Protein AF-A0A9P7A6U5-F1 (afdb_monomer_lite)

Foldseek 3Di:
DDALLQLLLCVLVQVLCVVLVVPFPADPQFKDWHKDAQDWDDFPPDIDTFRIWTKMATPDDDRVLIATAEGEHEAEPHDPVVVLVRVVSVLVRHVNHAKYWYWYQDQPDDPDDPPDDDPVCLVVPLSQRAFIWIFMAHDDSPRTDSPDPPLVGTDTAGLPPDGGCPSVQVRVQVSVLSVLVVSVVSSCVRPVPDDCVSSNPDRRHRDRDSVVSSVSSVVSSVVSSVVVVVVVCCVPPVPPPPPPPPPPPPPPDDDDDDDDDDDDDDDDDDDDDDDDDDDDDDDDDDDDDDDDDDPDDDDDDDDDDPDPLVVVPVVPPDDDDDDDDDDDDPPDPVNVVVVVLSVLLVVLVPDDDDPVVSLCSNVVVVVVVLVVLLPDDPNPCNVVSVVVVVVSDPPPPPDPDD

Secondary structure (DSSP, 8-state):
---HHHHHHHHHHHHHHHHHHHTS---TTTEEEEEEES--EE-SS-EE--SEEEEEEESSS-GGG-EEEEEEEEESSS-HHHHHHHHHHHHHH-TT--EEEEEEEEP-S-SS------GGGGTT------EEE--EE-SSSS---TT---GGG----B-SSS-B-HHHHHHHHHHHHHHHHHHHHHHHHH-TT---HHHHH--------HHHHHHHHHHHHHHHHHHHHHHHHHHHHS--TT------------------------------------------------PPPP-PPP-PPPP-----TTTTTTTSS-----S---------HHHHHHHHHHHHHHHHHTS---HHHHHHHHHHHHHHHHHHHHHSTT-TTHHHHHHHHHHHS---------

Sequence (402 aa):
MPSTLHEESLDHLKDCFMLTIANLPYDHNLITPRVSMNTSLQLKDKSVTPNMVIKVAPVEGPRKNMMISGIGECALSEGIDEVFVKVGEEIEAHPEIKLAMIVKTLHNGEDDDPSPLPLNSFVDQQSMPQSLDYPMRGKDGSLINIHDKDPENMAYGTLMPDLDMEAVTTMLGCGLHKIRDSLVTLSQKISPNLDCLELQNADIALDISWPLAVKGIMGAADVFGHEHYQTWQHAAFRGGTGKKCMHNASYCLSPLEAEASTSLELEEASTDVPRTCYQTCNKGASTSQASPPNPVAPLVPPPVIQTNLNTLLSDHTTFSCLDGTCPSTEVTADSQELLSVISALVSNLGVHVDPTKATEALLMPLVSKITNLQIHKGFEHKEAADAVLLAAIPLNLEPSDQ

Organism: NCBI:txid48579

pLDDT: mean 70.24, std 24.71, range [27.19, 98.0]

Radius of gyration: 33.37 Å; chains: 1; bounding box: 61×108×91 Å

Structure (mmCIF, N/CA/C/O backbone):
data_AF-A0A9P7A6U5-F1
#
_entry.id   AF-A0A9P7A6U5-F1
#
loop_
_atom_site.group_PDB
_atom_site.id
_atom_site.type_symbol
_atom_site.label_atom_id
_atom_site.label_alt_id
_atom_site.label_comp_id
_atom_site.label_asym_id
_atom_site.label_entity_id
_atom_site.label_seq_id
_atom_site.pdbx_PDB_ins_code
_atom_site.Cartn_x
_atom_site.Cartn_y
_atom_site.Cartn_z
_atom_site.occupancy
_atom_site.B_iso_or_equiv
_atom_site.auth_seq_id
_atom_site.auth_comp_id
_atom_site.auth_asym_id
_atom_site.auth_atom_id
_atom_site.pdbx_PDB_model_num
ATOM 1 N N . MET A 1 1 ? -2.858 8.902 -18.651 1.00 58.97 1 MET A N 1
ATOM 2 C CA . MET A 1 1 ? -3.252 7.847 -17.695 1.00 58.97 1 MET A CA 1
ATOM 3 C C . MET A 1 1 ? -1.979 7.333 -17.055 1.00 58.97 1 MET A C 1
ATOM 5 O O . MET A 1 1 ? -0.961 7.403 -17.741 1.00 58.97 1 MET A O 1
ATOM 9 N N . PRO A 1 2 ? -2.009 6.888 -15.788 1.00 74.81 2 PRO A N 1
ATOM 10 C CA . PRO A 1 2 ? -0.905 6.100 -15.248 1.00 74.81 2 PRO A CA 1
ATOM 11 C C . PRO A 1 2 ? -0.622 4.927 -16.195 1.00 74.81 2 PRO A C 1
ATOM 13 O O . PRO A 1 2 ? -1.544 4.395 -16.818 1.00 74.81 2 PRO A O 1
ATOM 16 N N . SER A 1 3 ? 0.655 4.613 -16.397 1.00 81.44 3 SER A N 1
ATOM 17 C CA . SER A 1 3 ? 1.049 3.462 -17.204 1.00 81.44 3 SER A CA 1
ATOM 18 C C . SER A 1 3 ? 0.803 2.171 -16.427 1.00 81.44 3 SER A C 1
ATOM 20 O O . SER A 1 3 ? 0.826 2.172 -15.200 1.00 81.44 3 SER A O 1
ATOM 22 N N . THR A 1 4 ? 0.635 1.051 -17.127 1.00 83.00 4 THR A N 1
ATOM 23 C CA . THR A 1 4 ? 0.546 -0.275 -16.491 1.00 83.00 4 THR A CA 1
ATOM 24 C C . THR A 1 4 ? 1.741 -0.531 -15.567 1.00 83.00 4 THR A C 1
ATOM 26 O O . THR A 1 4 ? 1.573 -1.010 -14.454 1.00 83.00 4 THR A O 1
ATOM 29 N N . LEU A 1 5 ? 2.943 -0.108 -15.981 1.00 85.31 5 LEU A N 1
ATOM 30 C CA . LEU A 1 5 ? 4.169 -0.213 -15.184 1.00 85.31 5 LEU A CA 1
ATOM 31 C C . LEU A 1 5 ? 4.102 0.564 -13.860 1.00 85.31 5 LEU A C 1
ATOM 33 O O . LEU A 1 5 ? 4.650 0.122 -12.853 1.00 85.31 5 LEU A O 1
ATOM 37 N N . HIS A 1 6 ? 3.432 1.717 -13.865 1.00 85.81 6 HIS A N 1
ATOM 38 C CA . HIS A 1 6 ? 3.257 2.555 -12.685 1.00 85.81 6 HIS A CA 1
ATOM 39 C C . HIS A 1 6 ? 2.410 1.830 -11.621 1.00 85.81 6 HIS A C 1
ATOM 41 O O . HIS A 1 6 ? 2.809 1.750 -10.457 1.00 85.81 6 HIS A O 1
ATOM 47 N N . GLU A 1 7 ? 1.294 1.225 -12.034 1.00 87.94 7 GLU A N 1
ATOM 48 C CA . GLU A 1 7 ? 0.368 0.529 -11.130 1.00 87.94 7 GLU A CA 1
ATOM 49 C C . GLU A 1 7 ? 0.910 -0.824 -10.649 1.00 87.94 7 GLU A C 1
ATOM 51 O O . GLU A 1 7 ? 0.770 -1.155 -9.470 1.00 87.94 7 GLU A O 1
ATOM 56 N N . GLU A 1 8 ? 1.582 -1.573 -11.528 1.00 90.50 8 GLU A N 1
ATOM 57 C CA . GLU A 1 8 ? 2.060 -2.934 -11.251 1.00 90.50 8 GLU A CA 1
ATOM 58 C C . GLU A 1 8 ? 3.008 -3.000 -10.042 1.00 90.50 8 GLU A C 1
ATOM 60 O O . GLU A 1 8 ? 2.963 -3.941 -9.250 1.00 90.50 8 GLU A O 1
ATOM 65 N N . SER A 1 9 ? 3.831 -1.963 -9.853 1.00 87.69 9 SER A N 1
ATOM 66 C CA . SER A 1 9 ? 4.793 -1.863 -8.744 1.00 87.69 9 SER A CA 1
ATOM 67 C C . SER A 1 9 ? 4.145 -1.904 -7.350 1.00 87.69 9 SER A C 1
ATOM 69 O O . SER A 1 9 ? 4.777 -2.295 -6.362 1.00 87.69 9 SER A O 1
ATOM 71 N N . LEU A 1 10 ? 2.872 -1.513 -7.272 1.00 94.06 10 LEU A N 1
ATOM 72 C CA . LEU A 1 10 ? 2.072 -1.472 -6.054 1.00 94.06 10 LEU A CA 1
ATOM 73 C C . LEU A 1 10 ? 0.943 -2.505 -6.058 1.00 94.06 10 LEU A C 1
ATOM 75 O O . LEU A 1 10 ? 0.416 -2.797 -4.986 1.00 94.06 10 LEU A O 1
ATOM 79 N N . ASP A 1 11 ? 0.570 -3.078 -7.205 1.00 94.62 11 ASP A N 1
ATOM 80 C CA . ASP A 1 11 ? -0.581 -3.982 -7.289 1.00 94.62 11 ASP A CA 1
ATOM 81 C C . ASP A 1 11 ? -0.353 -5.285 -6.505 1.00 94.62 11 ASP A C 1
ATOM 83 O O . ASP A 1 11 ? -1.204 -5.685 -5.707 1.00 94.62 11 ASP A O 1
ATOM 87 N N . HIS A 1 12 ? 0.849 -5.873 -6.594 1.00 93.00 12 HIS A N 1
ATOM 88 C CA . HIS A 1 12 ? 1.198 -7.043 -5.777 1.00 93.00 12 HIS A CA 1
ATOM 89 C C . HIS A 1 12 ? 1.157 -6.731 -4.274 1.00 93.00 12 HIS A C 1
ATOM 91 O O . HIS A 1 12 ? 0.621 -7.506 -3.479 1.00 93.00 12 HIS A O 1
ATOM 97 N N . LEU A 1 13 ? 1.683 -5.568 -3.874 1.00 94.06 13 LEU A N 1
ATOM 98 C CA . LEU A 1 13 ? 1.628 -5.130 -2.480 1.00 94.06 13 LEU A CA 1
ATOM 99 C C . LEU A 1 13 ? 0.187 -4.927 -2.027 1.00 94.06 13 LEU A C 1
ATOM 101 O O . LEU A 1 13 ? -0.170 -5.377 -0.940 1.00 94.06 13 LEU A O 1
ATOM 105 N N . LYS A 1 14 ? -0.653 -4.300 -2.855 1.00 96.38 14 LYS A N 1
ATOM 106 C CA . LYS A 1 14 ? -2.079 -4.137 -2.582 1.00 96.38 14 LYS A CA 1
ATOM 107 C C . LYS A 1 14 ? -2.731 -5.480 -2.283 1.00 96.38 14 LYS A C 1
ATOM 109 O O . LYS A 1 14 ? -3.446 -5.569 -1.287 1.00 96.38 14 LYS A O 1
ATOM 114 N N . ASP A 1 15 ? -2.484 -6.503 -3.093 1.00 96.44 15 ASP A N 1
ATOM 115 C CA . ASP A 1 15 ? -3.085 -7.821 -2.898 1.00 96.44 15 ASP A CA 1
ATOM 116 C C . ASP A 1 15 ? -2.612 -8.472 -1.589 1.00 96.44 15 ASP A C 1
ATOM 118 O O . ASP A 1 15 ? -3.442 -8.952 -0.811 1.00 96.44 15 ASP A O 1
ATOM 122 N N . CYS A 1 16 ? -1.314 -8.392 -1.273 1.00 96.38 16 CYS A N 1
ATOM 123 C CA . CYS A 1 16 ? -0.773 -8.834 0.016 1.00 96.38 16 CYS A CA 1
ATOM 124 C C . CYS A 1 16 ? -1.424 -8.087 1.194 1.00 96.38 16 CYS A C 1
ATOM 126 O O . CYS A 1 16 ? -1.920 -8.716 2.128 1.00 96.38 16 CYS A O 1
ATOM 128 N N . PHE A 1 17 ? -1.507 -6.753 1.137 1.00 97.12 17 PHE A N 1
ATOM 129 C CA . PHE A 1 17 ? -2.172 -5.948 2.165 1.00 97.12 17 PHE A CA 1
ATOM 130 C C . PHE A 1 17 ? -3.653 -6.303 2.304 1.00 97.12 17 PHE A C 1
ATOM 132 O O . PHE A 1 17 ? -4.149 -6.418 3.424 1.00 97.12 17 PHE A O 1
ATOM 139 N N . MET A 1 18 ? -4.370 -6.483 1.193 1.00 97.25 18 MET A N 1
ATOM 140 C CA . MET A 1 18 ? -5.780 -6.868 1.207 1.00 97.25 18 MET A CA 1
ATOM 141 C C . MET A 1 18 ? -5.980 -8.209 1.902 1.00 97.25 18 MET A C 1
ATOM 143 O O . MET A 1 18 ? -6.844 -8.305 2.772 1.00 97.25 18 MET A O 1
ATOM 147 N N . LEU A 1 19 ? -5.181 -9.218 1.548 1.00 97.31 19 LEU A N 1
ATOM 148 C CA . LEU A 1 19 ? -5.256 -10.552 2.139 1.00 97.31 19 LEU A CA 1
ATOM 149 C C . LEU A 1 19 ? -4.896 -10.528 3.626 1.00 97.31 19 LEU A C 1
ATOM 151 O O . LEU A 1 19 ? -5.658 -11.035 4.448 1.00 97.31 19 LEU A O 1
ATOM 155 N N . THR A 1 20 ? -3.782 -9.891 3.995 1.00 97.56 20 THR A N 1
ATOM 156 C CA . THR A 1 20 ? -3.350 -9.803 5.395 1.00 97.56 20 THR A CA 1
ATOM 157 C C . THR A 1 20 ? -4.371 -9.058 6.249 1.00 97.56 20 THR A C 1
ATOM 159 O O . THR A 1 20 ? -4.741 -9.546 7.313 1.00 97.56 20 THR A O 1
ATOM 162 N N . ILE A 1 21 ? -4.886 -7.915 5.781 1.00 97.06 21 ILE A N 1
ATOM 163 C CA . ILE A 1 21 ? -5.895 -7.149 6.522 1.00 97.06 21 ILE A CA 1
ATOM 164 C C . ILE A 1 21 ? -7.203 -7.934 6.624 1.00 97.06 21 ILE A C 1
ATOM 166 O O . ILE A 1 21 ? -7.807 -7.929 7.690 1.00 97.06 21 ILE A O 1
ATOM 170 N N . ALA A 1 22 ? -7.645 -8.621 5.566 1.00 96.50 22 ALA A N 1
ATOM 171 C CA . ALA A 1 22 ? -8.873 -9.420 5.591 1.00 96.50 22 ALA A CA 1
ATOM 172 C C . ALA A 1 22 ? -8.831 -10.573 6.608 1.00 96.50 22 ALA A C 1
ATOM 174 O O . ALA A 1 22 ? -9.883 -10.956 7.111 1.00 96.50 22 ALA A O 1
ATOM 175 N N . ASN A 1 23 ? -7.637 -11.081 6.928 1.00 97.25 23 ASN A N 1
ATOM 176 C CA . ASN A 1 23 ? -7.431 -12.154 7.901 1.00 97.25 23 ASN A CA 1
ATOM 177 C C . ASN A 1 23 ? -7.316 -11.665 9.357 1.00 97.25 23 ASN A C 1
ATOM 179 O O . ASN A 1 23 ? -7.236 -12.491 10.266 1.00 97.25 23 ASN A O 1
ATOM 183 N N . LEU A 1 24 ? -7.296 -10.351 9.607 1.00 97.62 24 LEU A N 1
ATOM 184 C CA . LEU A 1 24 ? -7.288 -9.824 10.972 1.00 97.62 24 LEU A CA 1
ATOM 185 C C . LEU A 1 24 ? -8.654 -10.050 11.650 1.00 97.62 24 LEU A C 1
ATOM 187 O O . LEU A 1 24 ? -9.686 -9.826 11.016 1.00 97.62 24 LEU A O 1
ATOM 191 N N . PRO A 1 25 ? -8.696 -10.407 12.947 1.00 97.69 25 PRO A N 1
ATOM 192 C CA . PRO A 1 25 ? -9.938 -10.715 13.656 1.00 97.69 25 PRO A CA 1
ATOM 193 C C . PRO A 1 25 ? -10.647 -9.437 14.147 1.00 97.69 25 PRO A C 1
ATOM 195 O O . PRO A 1 25 ? -10.803 -9.207 15.345 1.00 97.69 25 PRO A O 1
ATOM 198 N N . TYR A 1 26 ? -11.039 -8.552 13.227 1.00 97.44 26 TYR A N 1
ATOM 199 C CA . TYR A 1 26 ? -11.853 -7.369 13.538 1.00 97.44 26 TYR A CA 1
ATOM 200 C C . TYR A 1 26 ? -13.351 -7.647 13.344 1.00 97.44 26 TYR A C 1
ATOM 202 O O . TYR A 1 26 ? -13.750 -8.550 12.612 1.00 97.44 26 TYR A O 1
ATOM 210 N N . ASP A 1 27 ? -14.211 -6.840 13.971 1.00 97.50 27 ASP A N 1
ATOM 211 C CA . ASP A 1 27 ? -15.660 -6.950 13.771 1.00 97.50 27 ASP A CA 1
ATOM 212 C C . ASP A 1 27 ? -16.064 -6.379 12.399 1.00 97.50 27 ASP A C 1
ATOM 214 O O . ASP A 1 27 ? -16.154 -5.161 12.202 1.00 97.50 27 ASP A O 1
ATOM 218 N N . HIS A 1 28 ? -16.327 -7.274 11.444 1.00 96.75 28 HIS A N 1
ATOM 219 C CA . HIS A 1 28 ? -16.759 -6.932 10.085 1.00 96.75 28 HIS A CA 1
ATOM 220 C C . HIS A 1 28 ? -18.122 -6.231 10.016 1.00 96.75 28 HIS A C 1
ATOM 222 O O . HIS A 1 28 ? -18.452 -5.681 8.967 1.00 96.75 28 HIS A O 1
ATOM 228 N N . ASN A 1 29 ? -18.918 -6.238 11.091 1.00 97.00 29 ASN A N 1
ATOM 229 C CA . ASN A 1 29 ? -20.162 -5.467 11.167 1.00 97.00 29 ASN A CA 1
ATOM 230 C C . ASN A 1 29 ? -19.922 -4.034 11.644 1.00 97.00 29 ASN A C 1
ATOM 232 O O . ASN A 1 29 ? -20.815 -3.195 11.548 1.00 97.00 29 ASN A O 1
ATOM 236 N N . LEU A 1 30 ? -18.725 -3.744 12.157 1.00 96.81 30 LEU A N 1
ATOM 237 C CA . LEU A 1 30 ? -18.381 -2.445 12.708 1.00 96.81 30 LEU A CA 1
ATOM 238 C C . LEU A 1 30 ? -17.555 -1.614 11.735 1.00 96.81 30 LEU A C 1
ATOM 240 O O . LEU A 1 30 ? -17.854 -0.438 11.525 1.00 96.81 30 LEU A O 1
ATOM 244 N N . ILE A 1 31 ? -16.530 -2.216 11.130 1.00 97.44 31 ILE A N 1
ATOM 245 C CA . ILE A 1 31 ? -15.600 -1.532 10.229 1.00 97.44 31 ILE A CA 1
ATOM 246 C C . ILE A 1 31 ? -15.338 -2.330 8.949 1.00 97.44 31 ILE A C 1
ATOM 248 O O . ILE A 1 31 ? -15.436 -3.551 8.904 1.00 97.44 31 ILE A O 1
ATOM 252 N N . THR A 1 32 ? -14.983 -1.619 7.884 1.00 97.25 32 THR A N 1
ATOM 253 C CA . THR A 1 32 ? -14.603 -2.175 6.584 1.00 97.25 32 THR A CA 1
ATOM 254 C C . THR A 1 32 ? -13.282 -1.552 6.134 1.00 97.25 32 THR A C 1
ATOM 256 O O . THR A 1 32 ? -13.280 -0.453 5.563 1.00 97.25 32 THR A O 1
ATOM 259 N N . PRO A 1 33 ? -12.150 -2.227 6.381 1.00 97.12 33 PRO A N 1
ATOM 260 C CA . PRO A 1 33 ? -10.880 -1.880 5.766 1.00 97.12 33 PRO A CA 1
ATOM 261 C C . PRO A 1 33 ? -10.952 -2.098 4.252 1.00 97.12 33 PRO A C 1
ATOM 263 O O . PRO A 1 33 ? -11.606 -3.026 3.775 1.00 97.12 33 PRO A O 1
ATOM 266 N N . ARG A 1 34 ? -10.282 -1.247 3.480 1.00 97.38 34 ARG A N 1
ATOM 267 C CA . ARG A 1 34 ? -10.132 -1.383 2.030 1.00 97.38 34 ARG A CA 1
ATOM 268 C C . ARG A 1 34 ? -8.761 -0.889 1.609 1.00 97.38 34 ARG A C 1
ATOM 270 O O . ARG A 1 34 ? -8.354 0.196 2.015 1.00 97.38 34 ARG A O 1
ATOM 277 N N . VAL A 1 35 ? -8.118 -1.641 0.729 1.00 97.75 35 VAL A N 1
ATOM 278 C CA . VAL A 1 35 ? -6.973 -1.165 -0.047 1.00 97.75 35 VAL A CA 1
ATOM 279 C C . VAL A 1 35 ? -7.489 -0.849 -1.442 1.00 97.75 35 VAL A C 1
ATOM 281 O O . VAL A 1 35 ? -8.240 -1.631 -2.024 1.00 97.75 35 VAL A O 1
ATOM 284 N N . SER A 1 36 ? -7.183 0.333 -1.951 1.00 97.12 36 SER A N 1
ATOM 285 C CA . SER A 1 36 ? -7.677 0.786 -3.249 1.00 97.12 36 SER A CA 1
ATOM 286 C C . SER A 1 36 ? -6.595 1.535 -3.999 1.00 97.12 36 SER A C 1
ATOM 288 O O . SER A 1 36 ? -5.922 2.369 -3.399 1.00 97.12 36 SER A O 1
ATOM 290 N N . MET A 1 37 ? -6.489 1.275 -5.300 1.00 96.00 37 MET A N 1
ATOM 291 C CA . MET A 1 37 ? -5.605 2.029 -6.182 1.00 96.00 37 MET A CA 1
ATOM 292 C C . MET A 1 37 ? -6.250 3.347 -6.608 1.00 96.00 37 MET A C 1
ATOM 294 O O . MET A 1 37 ? -7.483 3.447 -6.647 1.00 96.00 37 MET A O 1
ATOM 298 N N . ASN A 1 38 ? -5.424 4.347 -6.917 1.00 95.12 38 ASN A N 1
ATOM 299 C CA . ASN A 1 38 ? -5.808 5.605 -7.566 1.00 95.12 38 ASN A CA 1
ATOM 300 C C . ASN A 1 38 ? -7.047 6.277 -6.945 1.00 95.12 38 ASN A C 1
ATOM 302 O O . ASN A 1 38 ? -7.959 6.735 -7.638 1.00 95.12 38 ASN A O 1
ATOM 306 N N . THR A 1 39 ? -7.124 6.295 -5.612 1.00 95.00 39 THR A N 1
ATOM 307 C CA . THR A 1 39 ? -8.278 6.855 -4.900 1.00 95.00 39 THR A CA 1
ATOM 308 C C . THR A 1 39 ? -8.025 8.311 -4.549 1.00 95.00 39 THR A C 1
ATOM 310 O O . THR A 1 39 ? -7.189 8.612 -3.709 1.00 95.00 39 THR A O 1
ATOM 313 N N . SER A 1 40 ? -8.813 9.204 -5.145 1.00 95.56 40 SER A N 1
ATOM 314 C CA . SER A 1 40 ? -8.798 10.637 -4.845 1.00 95.56 40 SER A CA 1
ATOM 315 C C . SER A 1 40 ? -9.085 10.904 -3.360 1.00 95.56 40 SER A C 1
ATOM 317 O O . SER A 1 40 ? -10.135 10.531 -2.826 1.00 95.56 40 SER A O 1
ATOM 319 N N . LEU A 1 41 ? -8.137 11.568 -2.704 1.00 94.31 41 LEU A N 1
ATOM 320 C CA . LEU A 1 41 ? -8.244 12.120 -1.361 1.00 94.31 41 LEU A CA 1
ATOM 321 C C . LEU A 1 41 ? -8.570 13.608 -1.453 1.00 94.31 41 LEU A C 1
ATOM 323 O O . LEU A 1 41 ? -8.057 14.329 -2.314 1.00 94.31 41 LEU A O 1
ATOM 327 N N . GLN A 1 42 ? -9.468 14.065 -0.586 1.00 92.50 42 GLN A N 1
ATOM 328 C CA . GLN A 1 42 ? -9.899 15.458 -0.553 1.00 92.50 42 GLN A CA 1
ATOM 329 C C . GLN A 1 42 ? -9.084 16.192 0.505 1.00 92.50 42 GLN A C 1
ATOM 331 O O . GLN A 1 42 ? -9.228 15.922 1.697 1.00 92.50 42 GLN A O 1
ATOM 336 N N . LEU A 1 43 ? -8.249 17.123 0.057 1.00 88.75 43 LEU A N 1
ATOM 337 C CA . LEU A 1 43 ? -7.569 18.097 0.903 1.00 88.75 43 LEU A CA 1
ATOM 338 C C . LEU A 1 43 ? -8.436 19.370 0.956 1.00 88.75 43 LEU A C 1
ATOM 340 O O . LEU A 1 43 ? -9.452 19.466 0.267 1.00 88.75 43 LEU A O 1
ATOM 344 N N . LYS A 1 44 ? -8.065 20.364 1.773 1.00 89.12 44 LYS A N 1
ATOM 345 C CA . LYS A 1 44 ? -8.884 21.584 1.960 1.00 89.12 44 LYS A CA 1
ATOM 346 C C . LYS A 1 44 ? -9.183 22.323 0.650 1.00 89.12 44 LYS A C 1
ATOM 348 O O . LYS A 1 44 ? -10.331 22.690 0.425 1.00 89.12 44 LYS A O 1
ATOM 353 N N . ASP A 1 45 ? -8.169 22.484 -0.200 1.00 93.50 45 ASP A N 1
ATOM 354 C CA . ASP A 1 45 ? -8.246 23.321 -1.409 1.00 93.50 45 ASP A CA 1
ATOM 355 C C . ASP A 1 45 ? -7.868 22.575 -2.700 1.00 93.50 45 ASP A C 1
ATOM 357 O O . ASP A 1 45 ? -7.861 23.151 -3.787 1.00 93.50 45 ASP A O 1
ATOM 361 N N . LYS A 1 46 ? -7.534 21.286 -2.597 1.00 93.94 46 LYS A N 1
ATOM 362 C CA . LYS A 1 46 ? -7.139 20.448 -3.733 1.00 93.94 46 LYS A CA 1
ATOM 363 C C . LYS A 1 46 ? -7.500 18.991 -3.482 1.00 93.94 46 LYS A C 1
ATOM 365 O O . LYS A 1 46 ? -7.778 18.591 -2.357 1.00 93.94 46 LYS A O 1
ATOM 370 N N . SER A 1 47 ? -7.466 18.187 -4.534 1.00 94.25 47 SER A N 1
ATOM 371 C CA . SER A 1 47 ? -7.505 16.738 -4.405 1.00 94.25 47 SER A CA 1
ATOM 372 C C . SER A 1 47 ? -6.187 16.149 -4.877 1.00 94.25 47 SER A C 1
ATOM 374 O O . SER A 1 47 ? -5.654 16.563 -5.904 1.00 94.25 47 SER A O 1
ATOM 376 N N . VAL A 1 48 ? -5.678 15.195 -4.110 1.00 94.12 48 VAL A N 1
ATOM 377 C CA . VAL A 1 48 ? -4.514 14.372 -4.449 1.00 94.12 48 VAL A CA 1
ATOM 378 C C . VAL A 1 48 ? -4.990 12.954 -4.690 1.00 94.12 48 VAL A C 1
ATOM 380 O O . VAL A 1 48 ? -6.042 12.556 -4.196 1.00 94.12 48 VAL A O 1
ATOM 383 N N . THR A 1 49 ? -4.273 12.204 -5.513 1.00 95.25 49 THR A N 1
ATOM 384 C CA . THR A 1 49 ? -4.639 10.824 -5.837 1.00 95.25 49 THR A CA 1
ATOM 385 C C . THR A 1 49 ? -3.414 9.956 -5.624 1.00 95.25 49 THR A C 1
ATOM 387 O O . THR A 1 49 ? -2.599 9.847 -6.546 1.00 95.25 49 THR A O 1
ATOM 390 N N . PRO A 1 50 ? -3.284 9.363 -4.426 1.00 95.81 50 PRO A N 1
ATOM 391 C CA . PRO A 1 50 ? -2.263 8.374 -4.193 1.00 95.81 50 PRO A CA 1
ATOM 392 C C . PRO A 1 50 ? -2.500 7.142 -5.036 1.00 95.81 50 PRO A C 1
ATOM 394 O O . PRO A 1 50 ? -3.647 6.757 -5.309 1.00 95.81 50 PRO A O 1
ATOM 397 N N . ASN A 1 51 ? -1.404 6.511 -5.435 1.00 95.75 51 ASN A N 1
ATOM 398 C CA . ASN A 1 51 ? -1.465 5.326 -6.273 1.00 95.75 51 ASN A CA 1
ATOM 399 C C . ASN A 1 51 ? -2.055 4.144 -5.524 1.00 95.75 51 ASN A C 1
ATOM 401 O O . ASN A 1 51 ? -2.819 3.393 -6.115 1.00 95.75 51 ASN A O 1
ATOM 405 N N . MET A 1 52 ? -1.800 4.044 -4.220 1.00 97.31 52 MET A N 1
ATOM 406 C CA . MET A 1 52 ? -2.440 3.096 -3.318 1.00 97.31 52 MET A CA 1
ATOM 407 C C . MET A 1 52 ? -2.897 3.801 -2.037 1.00 97.31 52 MET A C 1
ATOM 409 O O . MET A 1 52 ? -2.186 4.627 -1.477 1.00 97.31 52 MET A O 1
ATOM 413 N N . VAL A 1 53 ? -4.082 3.450 -1.539 1.00 97.88 53 VAL A N 1
ATOM 414 C CA . VAL A 1 53 ? -4.643 3.970 -0.284 1.00 97.88 53 VAL A CA 1
ATOM 415 C C . VAL A 1 53 ? -5.207 2.821 0.543 1.00 97.88 53 VAL A C 1
ATOM 417 O O . VAL A 1 53 ? -6.040 2.057 0.052 1.00 97.88 53 VAL A O 1
ATOM 420 N N . ILE A 1 54 ? -4.825 2.750 1.819 1.00 97.88 54 ILE A N 1
ATOM 421 C CA . ILE A 1 54 ? -5.415 1.873 2.833 1.00 97.88 54 ILE A CA 1
ATOM 422 C C . ILE A 1 54 ? -6.361 2.715 3.690 1.00 97.88 54 ILE A C 1
ATOM 424 O O . ILE A 1 54 ? -5.928 3.560 4.476 1.00 97.88 54 ILE A O 1
ATOM 428 N N . LYS A 1 55 ? -7.665 2.486 3.546 1.00 96.88 55 LYS A N 1
ATOM 429 C CA . LYS A 1 55 ? -8.720 3.211 4.263 1.00 96.88 55 LYS A CA 1
ATOM 430 C C . LYS A 1 55 ? -9.552 2.281 5.124 1.00 96.88 55 LYS A C 1
ATOM 432 O O . LYS A 1 55 ? -9.776 1.129 4.774 1.00 96.88 55 LYS A O 1
ATOM 437 N N . VAL A 1 56 ? -10.078 2.809 6.217 1.00 96.62 56 VAL A N 1
ATOM 438 C CA . VAL A 1 56 ? -10.968 2.088 7.125 1.00 96.62 56 VAL A CA 1
ATOM 439 C C . VAL A 1 56 ? -12.189 2.956 7.358 1.00 96.62 56 VAL A C 1
ATOM 441 O O . VAL A 1 56 ? -12.071 4.112 7.759 1.00 96.62 56 VAL A O 1
ATOM 444 N N . ALA A 1 57 ? -13.371 2.419 7.080 1.00 95.69 57 ALA A N 1
ATOM 445 C CA . ALA A 1 57 ? -14.630 3.120 7.298 1.00 95.69 57 ALA A CA 1
ATOM 446 C C . ALA A 1 57 ? -15.532 2.312 8.235 1.00 95.69 57 ALA A C 1
ATOM 448 O O . ALA A 1 57 ? -15.511 1.084 8.161 1.00 95.69 57 ALA A O 1
ATOM 449 N N . PRO A 1 58 ? -16.353 2.961 9.075 1.00 96.25 58 PRO A N 1
ATOM 450 C CA . PRO A 1 58 ? -17.458 2.280 9.736 1.00 96.25 58 PRO A CA 1
ATOM 451 C C . PRO A 1 58 ? -18.401 1.651 8.702 1.00 96.25 58 PRO A C 1
ATOM 453 O O . PRO A 1 58 ? -18.655 2.258 7.657 1.00 96.25 58 PRO A O 1
ATOM 456 N N . VAL A 1 59 ? -18.937 0.467 8.998 1.00 96.00 59 VAL A N 1
ATOM 457 C CA . VAL A 1 59 ? -19.971 -0.178 8.165 1.00 96.00 59 VAL A CA 1
ATOM 458 C C . VAL A 1 59 ? -21.247 0.659 8.180 1.00 96.00 59 VAL A C 1
ATOM 460 O O . VAL A 1 59 ? -21.846 0.915 7.135 1.00 96.00 59 VAL A O 1
ATOM 463 N N . GLU A 1 60 ? -21.621 1.143 9.365 1.00 92.31 60 GLU A N 1
ATOM 464 C CA . GLU A 1 60 ? -22.781 2.000 9.573 1.00 92.31 60 GLU A CA 1
ATOM 465 C C . GLU A 1 60 ? -22.382 3.411 10.013 1.00 92.31 60 G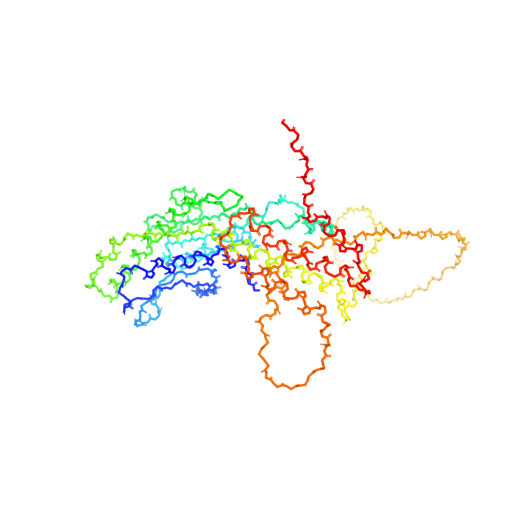LU A C 1
ATOM 467 O O . GLU A 1 60 ? -21.419 3.633 10.749 1.00 92.31 60 GLU A O 1
ATOM 472 N N . GLY A 1 61 ? -23.183 4.390 9.591 1.00 86.31 61 GLY A N 1
ATOM 473 C CA . GLY A 1 61 ? -23.065 5.774 10.028 1.00 86.31 61 GLY A CA 1
ATOM 474 C C . GLY A 1 61 ? -22.364 6.713 9.038 1.00 86.31 61 GLY A C 1
ATOM 475 O O . GLY A 1 61 ? -22.205 6.417 7.851 1.00 86.31 61 GLY A O 1
ATOM 476 N N . PRO A 1 62 ? -22.013 7.927 9.494 1.00 83.69 62 PRO A N 1
ATOM 477 C CA . PRO A 1 62 ? -21.481 8.967 8.626 1.00 83.69 62 PRO A CA 1
ATOM 478 C C . PRO A 1 62 ? -20.100 8.606 8.057 1.00 83.69 62 PRO A C 1
ATOM 480 O O . PRO A 1 62 ? -19.142 8.428 8.808 1.00 83.69 62 PRO A O 1
ATOM 483 N N . ARG A 1 63 ? -19.953 8.646 6.725 1.00 82.75 63 ARG A N 1
ATOM 484 C CA . ARG A 1 63 ? -18.662 8.442 6.027 1.00 82.75 63 ARG A CA 1
ATOM 485 C C . ARG A 1 63 ? -17.547 9.410 6.447 1.00 82.75 63 ARG A C 1
ATOM 487 O O . ARG A 1 63 ? -16.385 9.149 6.173 1.00 82.75 63 ARG A O 1
ATOM 494 N N . LYS A 1 64 ? -17.881 10.500 7.147 1.00 83.62 64 LYS A N 1
ATOM 495 C CA . LYS A 1 64 ? -16.918 11.451 7.733 1.00 83.62 64 LYS A CA 1
ATOM 496 C C . LYS A 1 64 ? -15.996 10.832 8.797 1.00 83.62 64 LYS A C 1
ATOM 498 O O . LYS A 1 64 ? -15.041 11.476 9.199 1.00 83.62 64 LYS A O 1
ATOM 503 N N . ASN A 1 65 ? -16.288 9.613 9.254 1.00 85.44 65 ASN A N 1
ATOM 504 C CA . ASN A 1 65 ? -15.439 8.852 10.173 1.00 85.44 65 ASN A CA 1
ATOM 505 C C . ASN A 1 65 ? -14.483 7.888 9.443 1.00 85.44 65 ASN A C 1
ATOM 507 O O . ASN A 1 65 ? -13.951 6.975 10.069 1.00 85.44 65 ASN A O 1
ATOM 511 N N . MET A 1 66 ? -14.306 8.045 8.129 1.00 93.31 66 MET A N 1
ATOM 512 C CA . MET A 1 66 ? -13.285 7.319 7.382 1.00 93.31 66 MET A CA 1
ATOM 513 C C . MET A 1 66 ? -11.894 7.736 7.867 1.00 93.31 66 MET A C 1
ATOM 515 O O . MET A 1 66 ? -11.626 8.919 8.045 1.00 93.31 66 MET A O 1
ATOM 519 N N . MET A 1 67 ? -11.030 6.751 8.064 1.00 95.12 67 MET A N 1
ATOM 520 C CA . MET A 1 67 ? -9.638 6.912 8.460 1.00 95.12 67 MET A CA 1
ATOM 521 C C . MET A 1 67 ? -8.741 6.435 7.322 1.00 95.12 67 MET A C 1
ATOM 523 O O . MET A 1 67 ? -9.001 5.381 6.737 1.00 95.12 67 MET A O 1
ATOM 527 N N . ILE A 1 68 ? -7.689 7.190 7.020 1.00 96.44 68 ILE A N 1
ATOM 528 C CA . ILE A 1 68 ? -6.667 6.818 6.040 1.00 96.44 68 ILE A CA 1
ATOM 529 C C . ILE A 1 68 ? -5.452 6.310 6.807 1.00 96.44 68 ILE A C 1
ATOM 531 O O . ILE A 1 68 ? -4.749 7.077 7.447 1.00 96.44 68 ILE A O 1
ATOM 535 N N . SER A 1 69 ? -5.230 5.001 6.807 1.00 96.25 69 SER A N 1
ATOM 536 C CA . SER A 1 69 ? -4.186 4.383 7.632 1.00 96.25 69 SER A CA 1
ATOM 537 C C . SER A 1 69 ? -2.871 4.199 6.889 1.00 96.25 69 SER A C 1
ATOM 539 O O . SER A 1 69 ? -1.826 4.113 7.532 1.00 96.25 69 SER A O 1
ATOM 541 N N . GLY A 1 70 ? -2.899 4.175 5.558 1.00 96.75 70 GLY A N 1
ATOM 542 C CA . GLY A 1 70 ? -1.681 4.124 4.766 1.00 96.75 70 GLY A CA 1
ATOM 543 C C . GLY A 1 70 ? -1.854 4.612 3.336 1.00 96.75 70 GLY A C 1
ATOM 544 O O . GLY A 1 70 ? -2.967 4.607 2.806 1.00 96.75 70 GLY A O 1
ATOM 545 N N . ILE A 1 71 ? -0.744 5.020 2.732 1.00 97.44 71 ILE A N 1
ATOM 546 C CA . ILE A 1 71 ? -0.650 5.486 1.345 1.00 97.44 71 ILE A CA 1
ATOM 547 C C . ILE A 1 71 ? 0.577 4.878 0.658 1.00 97.44 71 ILE A C 1
ATOM 549 O O . ILE A 1 71 ? 1.566 4.543 1.315 1.00 97.44 71 ILE A O 1
ATOM 553 N N . GLY A 1 72 ? 0.493 4.724 -0.659 1.00 96.44 72 GLY A N 1
ATOM 554 C CA . GLY A 1 72 ? 1.575 4.280 -1.527 1.00 96.44 72 GLY A CA 1
ATOM 555 C C . GLY A 1 72 ? 1.659 5.149 -2.777 1.00 96.44 72 GLY A C 1
ATOM 556 O O . GLY A 1 72 ? 0.638 5.408 -3.414 1.00 96.44 72 GLY A O 1
ATOM 557 N N . GLU A 1 73 ? 2.869 5.566 -3.125 1.00 95.44 73 GLU A N 1
ATOM 558 C CA . GLU A 1 73 ? 3.196 6.367 -4.305 1.00 95.44 73 GLU A CA 1
ATOM 559 C C . GLU A 1 73 ? 4.289 5.686 -5.120 1.00 95.44 73 GLU A C 1
ATOM 561 O O . GLU A 1 73 ? 5.200 5.095 -4.550 1.00 95.44 73 GLU A O 1
ATOM 566 N N . CYS A 1 74 ? 4.233 5.791 -6.445 1.00 93.44 74 CYS A N 1
ATOM 567 C CA . CYS A 1 74 ? 5.287 5.302 -7.328 1.00 93.44 74 CYS A CA 1
ATOM 568 C C . CYS A 1 74 ? 5.903 6.459 -8.126 1.00 93.44 74 CYS A C 1
ATOM 570 O O . CYS A 1 74 ? 5.242 7.092 -8.949 1.00 93.44 74 CYS A O 1
ATOM 572 N N . ALA A 1 75 ? 7.198 6.695 -7.913 1.00 91.00 75 ALA A N 1
ATOM 573 C CA . ALA A 1 75 ? 8.024 7.656 -8.631 1.00 91.00 75 ALA A CA 1
ATOM 574 C C . ALA A 1 75 ? 8.630 6.979 -9.873 1.00 91.00 75 ALA A C 1
ATOM 576 O O . ALA A 1 75 ? 9.779 6.532 -9.850 1.00 91.00 75 ALA A O 1
ATOM 577 N N . LEU A 1 76 ? 7.825 6.832 -10.932 1.00 85.88 76 LEU A N 1
ATOM 578 C CA . LEU A 1 76 ? 8.292 6.282 -12.215 1.00 85.88 76 LEU A CA 1
ATOM 579 C C . LEU A 1 76 ? 8.838 7.386 -13.130 1.00 85.88 76 LEU A C 1
ATOM 581 O O . LEU A 1 76 ? 9.975 7.320 -13.575 1.00 85.88 76 LEU A O 1
ATOM 585 N N . SER A 1 77 ? 8.017 8.401 -13.411 1.00 82.44 77 SER A N 1
ATOM 586 C CA . SER A 1 77 ? 8.365 9.535 -14.282 1.00 82.44 77 SER A CA 1
ATOM 587 C C . SER A 1 77 ? 8.576 10.847 -13.527 1.00 82.44 77 SER A C 1
ATOM 589 O O . SER A 1 77 ? 8.942 11.848 -14.134 1.00 82.44 77 SER A O 1
ATOM 591 N N . GLU A 1 78 ? 8.269 10.862 -12.232 1.00 86.06 78 GLU A N 1
ATOM 592 C CA . GLU A 1 78 ? 8.344 12.043 -11.372 1.00 86.06 78 GLU A CA 1
ATOM 593 C C . GLU A 1 78 ? 9.674 12.053 -10.616 1.00 86.06 78 GLU A C 1
ATOM 595 O O . GLU A 1 78 ? 10.204 11.000 -10.243 1.00 86.06 78 GLU A O 1
ATOM 600 N N . GLY A 1 79 ? 10.213 13.250 -10.375 1.00 88.56 79 GLY A N 1
ATOM 601 C CA . GLY A 1 79 ? 11.405 13.396 -9.549 1.00 88.56 79 GLY A CA 1
ATOM 602 C C . GLY A 1 79 ? 11.119 12.919 -8.126 1.00 88.56 79 GLY A C 1
ATOM 603 O O . GLY A 1 79 ? 10.053 13.187 -7.573 1.00 88.56 79 GLY A O 1
ATOM 604 N N . ILE A 1 80 ? 12.076 12.234 -7.495 1.00 87.31 80 ILE A N 1
ATOM 605 C CA . ILE A 1 80 ? 11.859 11.694 -6.143 1.00 87.31 80 ILE A CA 1
ATOM 606 C C . ILE A 1 80 ? 11.508 12.796 -5.129 1.00 87.31 80 ILE A C 1
ATOM 608 O O . ILE A 1 80 ? 10.673 12.580 -4.255 1.00 87.31 80 ILE A O 1
ATOM 612 N N . ASP A 1 81 ? 12.081 13.991 -5.284 1.00 89.50 81 ASP A N 1
ATOM 613 C CA . ASP A 1 81 ? 11.786 15.149 -4.437 1.00 89.50 81 ASP A CA 1
ATOM 614 C C . ASP A 1 81 ? 10.340 15.638 -4.602 1.00 89.50 81 ASP A C 1
ATOM 616 O O . ASP A 1 81 ? 9.703 16.009 -3.618 1.00 89.50 81 ASP A O 1
ATOM 620 N N . GLU A 1 82 ? 9.790 15.588 -5.820 1.00 91.69 82 GLU A N 1
ATOM 621 C CA . GLU A 1 82 ? 8.392 15.945 -6.094 1.00 91.69 82 GLU A CA 1
ATOM 622 C C . GLU A 1 82 ? 7.442 14.955 -5.416 1.00 91.69 82 GLU A C 1
ATOM 624 O O . GLU A 1 82 ? 6.468 15.361 -4.778 1.00 91.69 82 GLU A O 1
ATOM 629 N N . VAL A 1 83 ? 7.773 13.662 -5.475 1.00 91.94 83 VAL A N 1
ATOM 630 C CA . VAL A 1 83 ? 7.005 12.611 -4.799 1.00 91.94 83 VAL A CA 1
ATOM 631 C C . VAL A 1 83 ? 7.092 12.750 -3.282 1.00 91.94 83 VAL A C 1
ATOM 633 O O . VAL A 1 83 ? 6.076 12.621 -2.603 1.00 91.94 83 VAL A O 1
ATOM 636 N N . PHE A 1 84 ? 8.259 13.095 -2.728 1.00 91.50 84 PHE A N 1
ATOM 637 C CA . PHE A 1 84 ? 8.364 13.419 -1.306 1.00 91.50 84 PHE A CA 1
ATOM 638 C C . PHE A 1 84 ? 7.470 14.603 -0.940 1.00 91.50 84 PHE A C 1
ATOM 640 O O . PHE A 1 84 ? 6.684 14.480 -0.007 1.00 91.50 84 PHE A O 1
ATOM 647 N N . VAL A 1 85 ? 7.520 15.718 -1.676 1.00 91.62 85 VAL A N 1
ATOM 648 C CA . VAL A 1 85 ? 6.637 16.869 -1.412 1.00 91.62 85 VAL A CA 1
ATOM 649 C C . VAL A 1 85 ? 5.166 16.441 -1.430 1.00 91.62 85 VAL A C 1
ATOM 651 O O . VAL A 1 85 ? 4.447 16.734 -0.476 1.00 91.62 85 VAL A O 1
ATOM 654 N N . LYS A 1 86 ? 4.741 15.678 -2.443 1.00 93.38 86 LYS A N 1
ATOM 655 C CA . LYS A 1 86 ? 3.369 15.161 -2.569 1.00 93.38 86 LYS A CA 1
ATOM 656 C C . LYS A 1 86 ? 2.948 14.314 -1.361 1.00 93.38 86 LYS A C 1
ATOM 658 O O . LYS A 1 86 ? 1.927 14.601 -0.736 1.00 93.38 86 LYS A O 1
ATOM 663 N N . VAL A 1 87 ? 3.754 13.320 -0.985 1.00 94.19 87 VAL A N 1
ATOM 664 C CA . VAL A 1 87 ? 3.489 12.448 0.176 1.00 94.19 87 VAL A CA 1
ATOM 665 C C . VAL A 1 87 ? 3.469 13.249 1.482 1.00 94.19 87 VAL A C 1
ATOM 667 O O . VAL A 1 87 ? 2.677 12.965 2.380 1.00 94.19 87 VAL A O 1
ATOM 670 N N . GLY A 1 88 ? 4.313 14.275 1.599 1.00 92.88 88 GLY A N 1
ATOM 671 C CA . GLY A 1 88 ? 4.344 15.170 2.754 1.00 92.88 88 GLY A CA 1
ATOM 672 C C . GLY A 1 88 ? 3.043 15.945 2.928 1.00 92.88 88 GLY A C 1
ATOM 673 O O . GLY A 1 88 ? 2.488 15.970 4.025 1.00 92.88 88 GLY A O 1
ATOM 674 N N . GLU A 1 89 ? 2.524 16.520 1.842 1.00 92.62 89 GLU A N 1
ATOM 675 C CA . GLU A 1 89 ? 1.237 17.224 1.840 1.00 92.62 89 GLU A CA 1
ATOM 676 C C . GLU A 1 89 ? 0.064 16.290 2.183 1.00 92.62 89 GLU A C 1
ATOM 678 O O . GLU A 1 89 ? -0.867 16.686 2.890 1.00 92.62 89 GLU A O 1
ATOM 683 N N . GLU A 1 90 ? 0.109 15.041 1.711 1.00 94.31 90 GLU A N 1
ATOM 684 C CA . GLU A 1 90 ? -0.880 14.008 2.037 1.00 94.31 90 GLU A CA 1
ATOM 685 C C . GLU A 1 90 ? -0.881 13.660 3.526 1.00 94.31 90 GLU A C 1
ATOM 687 O O . GLU A 1 90 ? -1.942 13.625 4.152 1.00 94.31 90 GLU A O 1
ATOM 692 N N . ILE A 1 91 ? 0.300 13.459 4.112 1.00 93.81 91 ILE A N 1
ATOM 693 C CA . ILE A 1 91 ? 0.462 13.177 5.543 1.00 93.81 91 ILE A CA 1
ATOM 694 C C . ILE A 1 91 ? 0.041 14.373 6.397 1.00 93.81 91 ILE A C 1
ATOM 696 O O . ILE A 1 91 ? -0.617 14.187 7.422 1.00 93.81 91 ILE A O 1
ATOM 700 N N . GLU A 1 92 ? 0.390 15.598 5.996 1.00 91.00 92 GLU A N 1
ATOM 701 C CA . GLU A 1 92 ? 0.003 16.807 6.728 1.00 91.00 92 GLU A CA 1
ATOM 702 C C . GLU A 1 92 ? -1.523 16.955 6.796 1.00 91.00 92 GLU A C 1
ATOM 704 O O . GLU A 1 92 ? -2.082 17.312 7.838 1.00 91.00 92 GLU A O 1
ATOM 709 N N . ALA A 1 93 ? -2.216 16.643 5.702 1.00 92.69 93 ALA A N 1
ATOM 710 C CA . ALA A 1 93 ? -3.669 16.704 5.662 1.00 92.69 93 ALA A CA 1
ATOM 711 C C . ALA A 1 93 ? -4.367 15.512 6.329 1.00 92.69 93 ALA A C 1
ATOM 713 O O . ALA A 1 93 ? -5.513 15.655 6.764 1.00 92.69 93 ALA A O 1
ATOM 714 N N . HIS A 1 94 ? -3.684 14.370 6.424 1.00 93.31 94 HIS A N 1
ATOM 715 C CA . HIS A 1 94 ? -4.186 13.131 7.012 1.00 93.31 94 HIS A CA 1
ATOM 716 C C . HIS A 1 94 ? -3.233 12.616 8.105 1.00 93.31 94 HIS A C 1
ATOM 718 O O . HIS A 1 94 ? -2.559 11.598 7.922 1.00 93.31 94 HIS A O 1
ATOM 724 N N . PRO A 1 95 ? -3.183 13.277 9.279 1.00 92.06 95 PRO A N 1
ATOM 725 C CA . PRO A 1 95 ? -2.286 12.904 10.381 1.00 92.06 95 PRO A CA 1
ATOM 726 C C . PRO A 1 95 ? -2.566 11.505 10.966 1.00 92.06 95 PRO A C 1
ATOM 728 O O . PRO A 1 95 ? -1.785 10.964 11.757 1.00 92.06 95 PRO A O 1
ATOM 731 N N . GLU A 1 96 ? -3.700 10.900 10.614 1.00 93.38 96 GLU A N 1
ATOM 732 C CA . GLU A 1 96 ? -4.019 9.509 10.909 1.00 93.38 96 GLU A CA 1
ATOM 733 C C . GLU A 1 96 ? -3.176 8.485 10.130 1.00 93.38 96 GLU A C 1
ATOM 735 O O . GLU A 1 96 ? -3.111 7.340 10.580 1.00 93.38 96 GLU A O 1
ATOM 740 N N . ILE A 1 97 ? -2.506 8.871 9.035 1.00 94.62 97 ILE A N 1
ATOM 741 C CA . ILE A 1 97 ? -1.659 7.974 8.236 1.00 94.62 97 ILE A CA 1
ATOM 742 C C . ILE A 1 97 ? -0.551 7.390 9.118 1.00 94.62 97 ILE A C 1
ATOM 744 O O . ILE A 1 97 ? 0.157 8.108 9.828 1.00 94.62 97 ILE A O 1
ATOM 748 N N . LYS A 1 98 ? -0.418 6.059 9.088 1.00 92.69 98 LYS A N 1
ATOM 749 C CA . LYS A 1 98 ? 0.563 5.288 9.871 1.00 92.69 98 LYS A CA 1
ATOM 750 C C . LYS A 1 98 ? 1.627 4.604 9.030 1.00 92.69 98 LYS A C 1
ATOM 752 O O . LYS A 1 98 ? 2.630 4.172 9.585 1.00 92.69 98 LYS A O 1
ATOM 757 N N . LEU A 1 99 ? 1.398 4.509 7.726 1.00 94.06 99 LEU A N 1
ATOM 758 C CA . LEU A 1 99 ? 2.317 3.917 6.771 1.00 94.06 99 LEU A CA 1
ATOM 759 C C . LEU A 1 99 ? 2.312 4.752 5.492 1.00 94.06 99 LEU A C 1
ATOM 761 O O . LEU A 1 99 ? 1.267 4.932 4.872 1.00 94.06 99 LEU A O 1
ATOM 765 N N . ALA A 1 100 ? 3.480 5.226 5.084 1.00 94.44 100 ALA A N 1
ATOM 766 C CA . ALA A 1 100 ? 3.689 5.791 3.759 1.00 94.44 100 ALA A CA 1
ATOM 767 C C . ALA A 1 100 ? 4.734 4.945 3.036 1.00 94.44 100 ALA A C 1
ATOM 769 O O . ALA A 1 100 ? 5.760 4.610 3.628 1.00 94.44 100 ALA A O 1
ATOM 770 N N . MET A 1 101 ? 4.449 4.590 1.787 1.00 94.62 101 MET A N 1
ATOM 771 C CA . MET A 1 101 ? 5.349 3.864 0.897 1.00 94.62 101 MET A CA 1
ATOM 772 C C . MET A 1 101 ? 5.603 4.727 -0.328 1.00 94.62 101 MET A C 1
ATOM 774 O O . MET A 1 101 ? 4.662 5.218 -0.945 1.00 94.62 101 MET A O 1
ATOM 778 N N . ILE A 1 102 ? 6.863 4.897 -0.693 1.00 92.94 102 ILE A N 1
ATOM 779 C CA . ILE A 1 102 ? 7.238 5.444 -1.994 1.00 92.94 102 ILE A CA 1
ATOM 780 C C . ILE A 1 102 ? 7.959 4.332 -2.732 1.00 92.94 102 ILE A C 1
ATOM 782 O O . ILE A 1 102 ? 8.690 3.577 -2.112 1.00 92.94 102 ILE A O 1
ATOM 786 N N . VAL A 1 103 ? 7.740 4.217 -4.029 1.00 90.62 103 VAL A N 1
ATOM 787 C CA . VAL A 1 103 ? 8.339 3.196 -4.877 1.00 90.62 103 VAL A CA 1
ATOM 788 C C . VAL A 1 103 ? 9.081 3.917 -5.980 1.00 90.62 103 VAL A C 1
ATOM 790 O O . VAL A 1 103 ? 8.462 4.460 -6.890 1.00 90.62 103 VAL A O 1
ATOM 793 N N . LYS A 1 104 ? 10.405 4.009 -5.880 1.00 88.31 104 LYS A N 1
ATOM 794 C CA . LYS A 1 104 ? 11.199 4.720 -6.883 1.00 88.31 104 LYS A CA 1
ATOM 795 C C . LYS A 1 104 ? 11.714 3.754 -7.921 1.00 88.31 104 LYS A C 1
ATOM 797 O O . LYS A 1 104 ? 12.475 2.866 -7.576 1.00 88.31 104 LYS A O 1
ATOM 802 N N . THR A 1 105 ? 11.389 3.988 -9.184 1.00 82.69 105 THR A N 1
ATOM 803 C CA . THR A 1 105 ? 12.005 3.244 -10.279 1.00 82.69 105 THR A CA 1
ATOM 804 C C . THR A 1 105 ? 13.290 3.928 -10.724 1.00 82.69 105 THR A C 1
ATOM 806 O O . THR A 1 105 ? 13.267 5.075 -11.161 1.00 82.69 105 THR A O 1
ATOM 809 N N . LEU A 1 106 ? 14.424 3.240 -10.598 1.00 79.38 106 LEU A N 1
ATOM 810 C CA . LEU A 1 106 ? 15.720 3.739 -11.050 1.00 79.38 106 LEU A CA 1
ATOM 811 C C . LEU A 1 106 ? 16.039 3.206 -12.450 1.00 79.38 106 LEU A C 1
ATOM 813 O O . LEU A 1 106 ? 16.117 1.994 -12.669 1.00 79.38 106 LEU A O 1
ATOM 817 N N . HIS A 1 107 ? 16.259 4.124 -13.391 1.00 72.88 107 HIS A N 1
ATOM 818 C CA . HIS A 1 107 ? 16.887 3.814 -14.670 1.00 72.88 107 HIS A CA 1
ATOM 819 C C . HIS A 1 107 ? 18.395 4.022 -14.531 1.00 72.88 107 HIS A C 1
ATOM 821 O O . HIS A 1 107 ? 18.846 5.115 -14.199 1.00 72.88 107 HIS A O 1
ATOM 827 N N . ASN A 1 108 ? 19.179 2.974 -14.789 1.00 59.50 108 ASN A N 1
ATOM 828 C CA . ASN A 1 108 ? 20.635 3.078 -14.843 1.00 59.50 108 ASN A CA 1
ATOM 829 C C . ASN A 1 108 ? 21.042 3.768 -16.148 1.00 59.50 108 ASN A C 1
ATOM 831 O O . ASN A 1 108 ? 21.314 3.130 -17.161 1.00 59.50 108 ASN A O 1
ATOM 835 N N . GLY A 1 109 ? 21.024 5.091 -16.119 1.00 57.44 109 GLY A N 1
ATOM 836 C CA . GLY A 1 109 ? 21.579 5.963 -17.138 1.00 57.44 109 GLY A CA 1
ATOM 837 C C . GLY A 1 109 ? 21.882 7.275 -16.448 1.00 57.44 109 GLY A C 1
ATOM 838 O O . GLY A 1 109 ? 20.954 7.937 -15.998 1.00 57.44 109 GLY A O 1
ATOM 839 N N . GLU A 1 110 ? 23.170 7.560 -16.280 1.00 47.09 110 GLU A N 1
ATOM 840 C CA . GLU A 1 110 ? 23.684 8.765 -15.637 1.00 47.09 110 GLU A CA 1
ATOM 841 C C . GLU A 1 110 ? 22.890 10.002 -16.072 1.00 47.09 110 GLU A C 1
ATOM 843 O O . GLU A 1 110 ? 22.722 10.269 -17.265 1.00 47.09 110 GLU A O 1
ATOM 848 N N . ASP A 1 111 ? 22.398 10.729 -15.070 1.00 52.94 111 ASP A N 1
ATOM 849 C CA . ASP A 1 111 ? 22.069 12.142 -15.171 1.00 52.94 111 ASP A CA 1
ATOM 850 C C . ASP A 1 111 ? 23.128 12.848 -16.049 1.00 52.94 111 ASP A C 1
ATOM 852 O O . ASP A 1 111 ? 24.317 12.728 -15.756 1.00 52.94 111 ASP A O 1
ATOM 856 N N . ASP A 1 112 ? 22.713 13.506 -17.149 1.00 47.25 112 ASP A N 1
ATOM 857 C CA . ASP A 1 112 ? 23.181 14.855 -17.561 1.00 47.25 112 ASP A CA 1
ATOM 858 C C . ASP A 1 112 ? 23.169 15.204 -19.072 1.00 47.25 112 ASP A C 1
ATOM 860 O O . ASP A 1 112 ? 23.516 16.338 -19.407 1.00 47.25 112 ASP A O 1
ATOM 864 N N . ASP A 1 113 ? 22.713 14.361 -20.016 1.00 46.66 113 ASP A N 1
ATOM 865 C CA . ASP A 1 113 ? 22.607 14.816 -21.426 1.00 46.66 113 ASP A CA 1
ATOM 866 C C . ASP A 1 113 ? 21.304 14.398 -22.147 1.00 46.66 113 ASP A C 1
ATOM 868 O O . ASP A 1 113 ? 21.163 13.252 -22.575 1.00 46.66 113 ASP A O 1
ATOM 872 N N . PRO A 1 114 ? 20.335 15.322 -22.341 1.00 42.69 114 PRO A N 1
ATOM 873 C CA . PRO A 1 114 ? 19.091 15.069 -23.071 1.00 42.69 114 PRO A CA 1
ATOM 874 C C . PRO A 1 114 ? 19.261 15.072 -24.603 1.00 42.69 114 PRO A C 1
ATOM 876 O O . PRO A 1 114 ? 18.293 15.314 -25.335 1.00 42.69 114 PRO A O 1
ATOM 879 N N . SER A 1 115 ? 20.465 14.853 -25.134 1.00 44.25 115 SER A N 1
ATOM 880 C CA . SER A 1 115 ? 20.657 14.814 -26.582 1.00 44.25 115 SER A CA 1
ATOM 881 C C . SER A 1 115 ? 19.898 13.631 -27.218 1.00 44.25 115 SER A C 1
ATOM 883 O O . SER A 1 115 ? 19.933 12.506 -26.718 1.00 44.25 115 SER A O 1
ATOM 885 N N . PRO A 1 116 ? 19.167 13.861 -28.329 1.00 41.38 116 PRO A N 1
ATOM 886 C CA . PRO A 1 116 ? 18.380 12.822 -28.983 1.00 41.38 116 PRO A CA 1
ATOM 887 C C . PRO A 1 116 ? 19.313 11.748 -29.548 1.00 41.38 116 PRO A C 1
ATOM 889 O O . PRO A 1 116 ? 20.028 11.976 -30.527 1.00 41.38 116 PRO A O 1
ATOM 892 N N . LEU A 1 117 ? 19.311 10.577 -28.917 1.00 41.78 117 LEU A N 1
ATOM 893 C CA . LEU A 1 117 ? 20.144 9.455 -29.325 1.00 41.78 117 LEU A CA 1
ATOM 894 C C . LEU A 1 117 ? 19.636 8.826 -30.639 1.00 41.78 117 LEU A C 1
ATOM 896 O O . LEU A 1 117 ? 18.434 8.828 -30.926 1.00 41.78 117 LEU A O 1
ATOM 900 N N . PRO A 1 118 ? 20.548 8.309 -31.480 1.00 44.06 118 PRO A N 1
ATOM 901 C CA . PRO A 1 118 ? 20.210 7.708 -32.765 1.00 44.06 118 PRO A CA 1
ATOM 902 C C . PRO A 1 118 ? 19.370 6.434 -32.599 1.00 44.06 118 PRO A C 1
ATOM 904 O O . PRO A 1 118 ? 19.584 5.653 -31.683 1.00 44.06 118 PRO A O 1
ATOM 907 N N . LEU A 1 119 ? 18.481 6.179 -33.568 1.00 38.69 119 LEU A N 1
ATOM 908 C CA . LEU A 1 119 ? 17.497 5.080 -33.632 1.00 38.69 119 LEU A CA 1
ATOM 909 C C . LEU A 1 119 ? 18.036 3.666 -33.304 1.00 38.69 119 LEU A C 1
ATOM 911 O O . LEU A 1 119 ? 17.261 2.773 -32.976 1.00 38.69 119 LEU A O 1
ATOM 915 N N . ASN A 1 120 ? 19.351 3.460 -33.383 1.00 37.03 120 ASN A N 1
ATOM 916 C CA . ASN A 1 120 ? 20.008 2.195 -33.060 1.00 37.03 120 ASN A CA 1
ATOM 917 C C . ASN A 1 120 ? 20.133 1.947 -31.541 1.00 37.03 120 ASN A C 1
ATOM 919 O O . ASN A 1 120 ? 20.402 0.817 -31.156 1.00 37.03 120 ASN A O 1
ATOM 923 N N . SER A 1 121 ? 19.912 2.952 -30.679 1.00 38.19 121 SER A N 1
ATOM 924 C CA . SER A 1 121 ? 19.927 2.795 -29.214 1.00 38.19 121 SER A CA 1
ATOM 925 C C . SER A 1 121 ? 18.627 2.222 -28.639 1.00 38.19 121 SER A C 1
ATOM 927 O O . SER A 1 121 ? 18.613 1.800 -27.490 1.00 38.19 121 SER A O 1
ATOM 929 N N . PHE A 1 122 ? 17.542 2.158 -29.420 1.00 37.72 122 PHE A N 1
ATOM 930 C CA . PHE A 1 122 ? 16.237 1.662 -28.954 1.00 37.72 122 PHE A CA 1
ATOM 931 C C . PHE A 1 122 ? 16.230 0.168 -28.598 1.00 37.72 122 PHE A C 1
ATOM 933 O O . PHE A 1 122 ? 15.375 -0.266 -27.833 1.00 37.72 122 PHE A O 1
ATOM 940 N N . VAL A 1 123 ? 17.163 -0.616 -29.150 1.00 41.50 123 VAL A N 1
ATOM 941 C CA . VAL A 1 123 ? 17.284 -2.056 -28.861 1.00 41.50 123 VAL A CA 1
ATOM 942 C C . VAL A 1 123 ? 18.120 -2.307 -27.597 1.00 41.50 123 VAL A C 1
ATOM 944 O O . VAL A 1 123 ? 17.838 -3.256 -26.877 1.00 41.50 123 VAL A O 1
ATOM 947 N N . ASP A 1 124 ? 19.066 -1.414 -27.275 1.00 39.69 124 ASP A N 1
ATOM 948 C CA . ASP A 1 124 ? 19.901 -1.487 -26.062 1.00 39.69 124 ASP A CA 1
ATOM 949 C C . ASP A 1 124 ? 19.312 -0.706 -24.863 1.00 39.69 124 ASP A C 1
ATOM 951 O O . ASP A 1 124 ? 19.752 -0.886 -23.731 1.00 39.69 124 ASP A O 1
ATOM 955 N N . GLN A 1 125 ? 18.297 0.143 -25.078 1.00 41.72 125 GLN A N 1
ATOM 956 C CA . GLN A 1 125 ? 17.630 0.958 -24.046 1.00 41.72 125 GLN A CA 1
ATOM 957 C C . GLN A 1 125 ? 16.254 0.437 -23.610 1.00 41.72 125 GLN A C 1
ATOM 959 O O . GLN A 1 125 ? 15.449 1.200 -23.075 1.00 41.72 125 GLN A O 1
ATOM 964 N N . GLN A 1 126 ? 15.990 -0.870 -23.689 1.00 45.78 126 GLN A N 1
ATOM 965 C CA . GLN A 1 126 ? 15.151 -1.451 -22.634 1.00 45.78 126 GLN A CA 1
ATOM 966 C C . GLN A 1 126 ? 15.958 -1.390 -21.327 1.00 45.78 126 GLN A C 1
ATOM 968 O O . GLN A 1 126 ? 16.445 -2.400 -20.826 1.00 45.78 126 GLN A O 1
ATOM 973 N N . SER A 1 127 ? 16.163 -0.178 -20.796 1.00 48.59 127 SER A N 1
ATOM 974 C CA . SER A 1 127 ? 16.687 0.069 -19.463 1.00 48.59 127 SER A CA 1
ATOM 975 C C . SER A 1 127 ? 15.598 -0.364 -18.496 1.00 48.59 127 SER A C 1
ATOM 977 O O . SER A 1 127 ? 14.843 0.441 -17.949 1.00 48.59 127 SER A O 1
ATOM 979 N N . MET A 1 128 ? 15.491 -1.689 -18.358 1.00 49.69 128 MET A N 1
ATOM 980 C CA . MET A 1 128 ? 14.684 -2.353 -17.354 1.00 49.69 128 MET A CA 1
ATOM 981 C C . MET A 1 128 ? 14.893 -1.616 -16.034 1.00 49.69 128 MET A C 1
ATOM 983 O O . MET A 1 128 ? 16.033 -1.243 -15.740 1.00 49.69 128 MET A O 1
ATOM 987 N N . PRO A 1 129 ? 13.828 -1.373 -15.263 1.00 51.75 129 PRO A N 1
ATOM 988 C CA . PRO A 1 129 ? 13.961 -0.742 -13.962 1.00 51.75 129 PRO A CA 1
ATOM 989 C C . PRO A 1 129 ? 14.981 -1.538 -13.140 1.00 51.75 129 PRO A C 1
ATOM 991 O O . PRO A 1 129 ? 14.748 -2.704 -12.847 1.00 51.75 129 PRO A O 1
ATOM 994 N N . GLN A 1 130 ? 16.156 -0.966 -12.861 1.00 50.94 130 GLN A N 1
ATOM 995 C CA . GLN A 1 130 ? 17.268 -1.729 -12.275 1.00 50.94 130 GLN A CA 1
ATOM 996 C C . GLN A 1 130 ? 17.317 -1.617 -10.764 1.00 50.94 130 GLN A C 1
ATOM 998 O O . GLN A 1 130 ? 18.066 -2.359 -10.162 1.00 50.94 130 GLN A O 1
ATOM 1003 N N . SER A 1 131 ? 16.557 -0.720 -10.144 1.00 48.91 131 SER A N 1
ATOM 1004 C CA . SER A 1 131 ? 16.384 -0.712 -8.695 1.00 48.91 131 SER A CA 1
ATOM 1005 C C . SER A 1 131 ? 15.035 -0.096 -8.343 1.00 48.91 131 SER A C 1
ATOM 1007 O O . SER A 1 131 ? 14.536 0.780 -9.060 1.00 48.91 131 SER A O 1
ATOM 1009 N N . LEU A 1 132 ? 14.435 -0.607 -7.268 1.00 53.00 132 LEU A N 1
ATOM 1010 C CA . LEU A 1 132 ? 13.160 -0.149 -6.743 1.00 53.00 132 LEU A CA 1
ATOM 1011 C C . LEU A 1 132 ? 13.331 0.238 -5.272 1.00 53.00 132 LEU A C 1
ATOM 1013 O O . LEU A 1 132 ? 13.287 -0.635 -4.410 1.00 53.00 132 LEU A O 1
ATOM 1017 N N . ASP A 1 133 ? 13.551 1.523 -4.983 1.00 55.38 133 ASP A N 1
ATOM 1018 C CA . ASP A 1 133 ? 13.764 1.972 -3.602 1.00 55.38 133 ASP A CA 1
ATOM 1019 C C . ASP A 1 133 ? 12.420 2.193 -2.901 1.00 55.38 133 ASP A C 1
ATOM 1021 O O . ASP A 1 133 ? 11.563 2.922 -3.412 1.00 55.38 133 ASP A O 1
ATOM 1025 N N . TYR A 1 134 ? 12.269 1.620 -1.701 1.00 51.62 134 TYR A N 1
ATOM 1026 C CA . TYR A 1 134 ? 11.069 1.753 -0.871 1.00 51.62 134 TYR A CA 1
ATOM 1027 C C . TYR A 1 134 ? 11.300 2.565 0.407 1.00 51.62 134 TYR A C 1
ATOM 1029 O O . TYR A 1 134 ? 11.342 1.964 1.483 1.00 51.62 134 TYR A O 1
ATOM 1037 N N . PRO A 1 135 ? 11.419 3.908 0.376 1.00 54.09 135 PRO A N 1
ATOM 1038 C CA . PRO A 1 135 ? 11.471 4.642 1.625 1.00 54.09 135 PRO A CA 1
ATOM 1039 C C . PRO A 1 135 ? 10.100 4.555 2.307 1.00 54.09 135 PRO A C 1
ATOM 1041 O O . PRO A 1 135 ? 9.067 4.945 1.759 1.00 54.09 135 PRO A O 1
ATOM 1044 N N . MET A 1 136 ? 10.104 4.017 3.522 1.00 54.28 136 MET A N 1
ATOM 1045 C CA . MET A 1 136 ? 8.916 3.789 4.348 1.00 54.28 136 MET A CA 1
ATOM 1046 C C . MET A 1 136 ? 9.101 4.343 5.740 1.00 54.28 136 MET A C 1
ATOM 1048 O O . MET A 1 136 ? 10.236 4.390 6.179 1.00 54.28 136 MET A O 1
ATOM 1052 N N . ARG A 1 137 ? 8.027 4.739 6.439 1.00 62.12 137 ARG A N 1
ATOM 1053 C CA . ARG A 1 137 ? 8.139 5.396 7.753 1.00 62.12 137 ARG A CA 1
ATOM 1054 C C . ARG A 1 137 ? 7.097 4.967 8.771 1.00 62.12 137 ARG A C 1
ATOM 1056 O O . ARG A 1 137 ? 5.907 4.961 8.468 1.00 62.12 137 ARG A O 1
ATOM 1063 N N . GLY A 1 138 ? 7.545 4.735 10.005 1.00 53.50 138 GLY A N 1
ATOM 1064 C CA . GLY A 1 138 ? 6.678 4.682 11.178 1.00 53.50 138 GLY A CA 1
ATOM 1065 C C . GLY A 1 138 ? 7.372 4.111 12.409 1.00 53.50 138 GLY A C 1
ATOM 1066 O O . GLY A 1 138 ? 7.839 2.977 12.366 1.00 53.50 138 GLY A O 1
ATOM 1067 N N . LYS A 1 139 ? 7.363 4.839 13.537 1.00 50.59 139 LYS A N 1
ATOM 1068 C CA . LYS A 1 139 ? 7.721 4.209 14.817 1.00 50.59 139 LYS A CA 1
ATOM 1069 C C . LYS A 1 139 ? 6.878 4.617 16.024 1.00 50.59 139 LYS A C 1
ATOM 1071 O O . LYS A 1 139 ? 6.317 3.718 16.644 1.00 50.59 139 LYS A O 1
ATOM 1076 N N . ASP A 1 140 ? 6.576 5.890 16.296 1.00 58.25 140 ASP A N 1
ATOM 1077 C CA . ASP A 1 140 ? 6.188 6.227 17.691 1.00 58.25 140 ASP A CA 1
ATOM 1078 C C . ASP A 1 140 ? 4.894 7.029 17.893 1.00 58.25 140 ASP A C 1
ATOM 1080 O O . ASP A 1 140 ? 4.688 7.648 18.935 1.00 58.25 140 ASP A O 1
ATOM 1084 N N . GLY A 1 141 ? 3.987 7.043 16.914 1.00 62.53 141 GLY A N 1
ATOM 1085 C CA . GLY A 1 141 ? 2.774 7.872 16.999 1.00 62.53 141 GLY A CA 1
ATOM 1086 C C . GLY A 1 141 ? 3.051 9.378 16.887 1.00 62.53 141 GLY A C 1
ATOM 1087 O O . GLY A 1 141 ? 2.107 10.167 16.833 1.00 62.53 141 GLY A O 1
ATOM 1088 N N . SER A 1 142 ? 4.325 9.764 16.780 1.00 74.62 142 SER A N 1
ATOM 1089 C CA . SER A 1 142 ? 4.756 11.003 16.150 1.00 74.62 142 SER A CA 1
ATOM 1090 C C . SER A 1 142 ? 4.239 11.060 14.711 1.00 74.62 142 SER A C 1
ATOM 1092 O O . SER A 1 142 ? 4.044 10.034 14.052 1.00 74.62 142 SER A O 1
ATOM 1094 N N . LEU A 1 143 ? 3.981 12.278 14.234 1.00 76.75 143 LEU A N 1
ATOM 1095 C CA . LEU A 1 143 ? 3.663 12.505 12.828 1.00 76.75 143 LEU A CA 1
ATOM 1096 C C . LEU A 1 143 ? 4.805 11.957 11.970 1.00 76.75 143 LEU A C 1
ATOM 1098 O O . LEU A 1 143 ? 5.975 12.146 12.310 1.00 76.75 143 LEU A O 1
ATOM 1102 N N . ILE A 1 144 ? 4.459 11.290 10.868 1.00 81.19 144 ILE A N 1
ATOM 1103 C CA . ILE A 1 144 ? 5.448 10.834 9.896 1.00 81.19 144 ILE A CA 1
ATOM 1104 C C . ILE A 1 144 ? 6.152 12.078 9.349 1.00 81.19 144 ILE A C 1
ATOM 1106 O O . ILE A 1 144 ? 5.587 12.842 8.573 1.00 81.19 144 ILE A O 1
ATOM 1110 N N . ASN A 1 145 ? 7.394 12.300 9.767 1.00 82.38 145 ASN A N 1
ATOM 1111 C CA . ASN A 1 145 ? 8.251 13.296 9.145 1.00 82.38 145 ASN A CA 1
ATOM 1112 C C . ASN A 1 145 ? 8.885 12.633 7.935 1.00 82.38 145 ASN A C 1
ATOM 1114 O O . ASN A 1 145 ? 9.662 11.714 8.145 1.00 82.38 145 ASN A O 1
ATOM 1118 N N . ILE A 1 146 ? 8.573 13.080 6.716 1.00 81.88 146 ILE A N 1
ATOM 1119 C CA . ILE A 1 146 ? 9.094 12.516 5.460 1.00 81.88 146 ILE A CA 1
ATOM 1120 C C . ILE A 1 146 ? 10.519 12.947 5.083 1.00 81.88 146 ILE A C 1
ATOM 1122 O O . ILE A 1 146 ? 11.042 12.530 4.054 1.00 81.88 146 ILE A O 1
ATOM 1126 N N . HIS A 1 147 ? 11.155 13.778 5.901 1.00 81.62 147 HIS A N 1
ATOM 1127 C CA . HIS A 1 147 ? 12.534 14.222 5.696 1.00 81.62 147 HIS A CA 1
ATOM 1128 C C . HIS A 1 147 ? 13.490 13.679 6.756 1.00 81.62 147 HIS A C 1
ATOM 1130 O O . HIS A 1 147 ? 14.698 13.893 6.657 1.00 81.62 147 HIS A O 1
ATOM 1136 N N . ASP A 1 148 ? 12.966 12.960 7.753 1.00 82.94 148 ASP A N 1
ATOM 1137 C CA . ASP A 1 148 ? 13.796 12.181 8.662 1.00 82.94 148 ASP A CA 1
ATOM 1138 C C . ASP A 1 148 ? 14.621 11.170 7.848 1.00 82.94 148 ASP A C 1
ATOM 1140 O O . ASP A 1 148 ? 14.128 10.638 6.855 1.00 82.94 148 ASP A O 1
ATOM 1144 N N . LYS A 1 149 ? 15.879 10.958 8.217 1.00 82.25 149 LYS A N 1
ATOM 1145 C CA . LYS A 1 149 ? 16.766 9.961 7.598 1.00 82.25 149 LYS A CA 1
ATOM 1146 C C . LYS A 1 149 ? 17.175 8.887 8.602 1.00 82.25 149 LYS A C 1
ATOM 1148 O O . LYS A 1 149 ? 18.117 8.145 8.337 1.00 82.25 149 LYS A O 1
ATOM 1153 N N . ASP A 1 150 ? 16.506 8.839 9.753 1.00 83.69 150 ASP A N 1
ATOM 1154 C CA . ASP A 1 150 ? 16.725 7.817 10.760 1.00 83.69 150 ASP A CA 1
ATOM 1155 C C . ASP A 1 150 ? 16.456 6.423 10.159 1.00 83.69 150 ASP A C 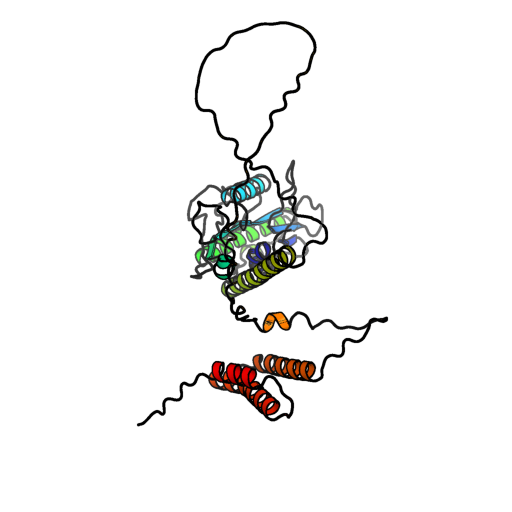1
ATOM 1157 O O . ASP A 1 150 ? 15.327 6.149 9.736 1.00 83.69 150 ASP A O 1
ATOM 1161 N N . PRO A 1 151 ? 17.466 5.534 10.103 1.00 78.94 151 PRO A N 1
ATOM 1162 C CA . PRO A 1 151 ? 17.289 4.169 9.615 1.00 78.94 151 PRO A CA 1
ATOM 1163 C C . PRO A 1 151 ? 16.308 3.355 10.471 1.00 78.94 151 PRO A C 1
ATOM 1165 O O . PRO A 1 151 ? 15.794 2.342 10.014 1.00 78.94 151 PRO A O 1
ATOM 1168 N N . GLU A 1 152 ? 15.996 3.777 11.699 1.00 81.75 152 GLU A N 1
ATOM 1169 C CA . GLU A 1 152 ? 14.945 3.137 12.493 1.00 81.75 152 GLU A CA 1
ATOM 1170 C C . GLU A 1 152 ? 13.538 3.417 11.961 1.00 81.75 152 GLU A C 1
ATOM 1172 O O . GLU A 1 152 ? 12.617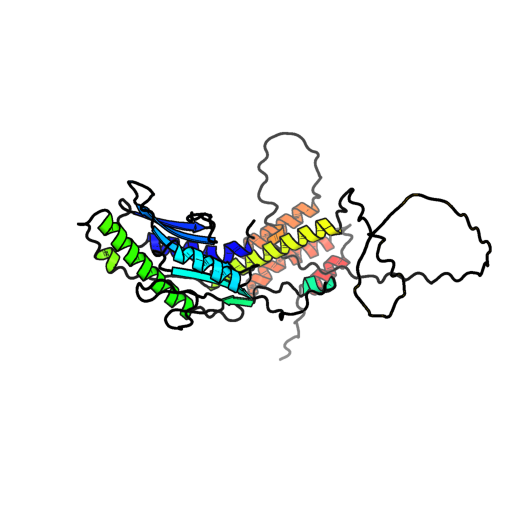 2.637 12.207 1.00 81.75 152 GLU A O 1
ATOM 1177 N N . ASN A 1 153 ? 13.385 4.527 11.240 1.00 80.69 153 ASN A N 1
ATOM 1178 C CA . ASN A 1 153 ? 12.141 4.977 10.641 1.00 80.69 153 ASN A CA 1
ATOM 1179 C C . ASN A 1 153 ? 12.157 4.806 9.128 1.00 80.69 153 ASN A C 1
ATOM 1181 O O . ASN A 1 153 ? 11.248 5.322 8.498 1.00 80.69 153 ASN A O 1
ATOM 1185 N N . MET A 1 154 ? 13.179 4.173 8.544 1.00 84.56 154 MET A N 1
ATOM 1186 C CA . MET A 1 154 ? 13.327 4.019 7.102 1.00 84.56 154 MET A CA 1
ATOM 1187 C C . MET A 1 154 ? 13.958 2.693 6.721 1.00 84.56 154 MET A C 1
ATOM 1189 O O . MET A 1 154 ? 15.007 2.321 7.228 1.00 84.56 154 MET A O 1
ATOM 1193 N N . ALA A 1 155 ? 13.338 2.015 5.763 1.00 89.12 155 ALA A N 1
ATOM 1194 C CA . ALA A 1 155 ? 13.919 0.860 5.102 1.00 89.12 155 ALA A CA 1
ATOM 1195 C C . ALA A 1 155 ? 14.227 1.198 3.644 1.00 89.12 155 ALA A C 1
ATOM 1197 O O . ALA A 1 155 ? 13.602 2.080 3.063 1.00 89.12 155 ALA A O 1
ATOM 1198 N N . TYR A 1 156 ? 15.186 0.479 3.079 1.00 88.94 156 TYR A N 1
ATOM 1199 C CA . TYR A 1 156 ? 15.448 0.431 1.649 1.00 88.94 156 TYR A CA 1
ATOM 1200 C C . TYR A 1 156 ? 15.548 -1.031 1.250 1.00 88.94 156 TYR A C 1
ATOM 1202 O O . TYR A 1 156 ? 15.863 -1.887 2.079 1.00 88.94 156 TYR A O 1
ATOM 1210 N N . GLY A 1 157 ? 15.242 -1.300 -0.006 1.00 88.94 157 GLY A N 1
ATOM 1211 C CA . GLY A 1 157 ? 15.360 -2.616 -0.589 1.00 88.94 157 GLY A CA 1
ATOM 1212 C C . GLY A 1 157 ? 15.580 -2.476 -2.080 1.00 88.94 157 GLY A C 1
ATOM 1213 O O . GLY A 1 157 ? 15.440 -1.390 -2.640 1.00 88.94 157 GLY A O 1
ATOM 1214 N N . THR A 1 158 ? 15.961 -3.573 -2.699 1.00 87.88 158 THR A N 1
ATOM 1215 C CA . THR A 1 158 ? 16.301 -3.649 -4.105 1.00 87.88 158 THR A CA 1
ATOM 1216 C C . THR A 1 158 ? 15.633 -4.897 -4.666 1.00 87.88 158 THR A C 1
ATOM 1218 O O . THR A 1 158 ? 15.715 -5.976 -4.088 1.00 87.88 158 THR A O 1
ATOM 1221 N N . LEU A 1 159 ? 14.895 -4.753 -5.767 1.00 87.31 159 LEU A N 1
ATOM 1222 C CA . LEU A 1 159 ? 14.209 -5.879 -6.413 1.00 87.31 159 LEU A CA 1
ATOM 1223 C C . LEU A 1 159 ? 15.057 -6.549 -7.493 1.00 87.31 159 LEU A C 1
ATOM 1225 O O . LEU A 1 159 ? 14.907 -7.740 -7.754 1.00 87.31 159 LEU A O 1
ATOM 1229 N N . MET A 1 160 ? 15.905 -5.761 -8.145 1.00 85.00 160 MET A N 1
ATOM 1230 C CA . MET A 1 160 ? 16.772 -6.164 -9.241 1.00 85.00 160 MET A CA 1
ATOM 1231 C C . MET A 1 160 ? 18.091 -5.388 -9.137 1.00 85.00 160 MET A C 1
ATOM 1233 O O . MET A 1 160 ? 18.107 -4.350 -8.492 1.00 85.00 160 MET A O 1
ATOM 1237 N N . PRO A 1 161 ? 19.188 -5.868 -9.742 1.00 84.38 161 PRO A N 1
ATOM 1238 C CA . PRO A 1 161 ? 19.367 -7.262 -10.146 1.00 84.38 161 PRO A CA 1
ATOM 1239 C C . PRO A 1 161 ? 19.404 -8.207 -8.931 1.00 84.38 161 PRO A C 1
ATOM 1241 O O . PRO A 1 161 ? 19.060 -9.380 -9.061 1.00 84.38 161 PRO A O 1
ATOM 1244 N N . ASP A 1 162 ? 19.752 -7.679 -7.757 1.00 89.31 162 ASP A N 1
ATOM 1245 C CA . ASP A 1 162 ? 19.885 -8.422 -6.512 1.00 89.31 162 ASP A CA 1
ATOM 1246 C C . ASP A 1 162 ? 18.649 -8.196 -5.640 1.00 89.31 162 ASP A C 1
ATOM 1248 O O . ASP A 1 162 ? 18.416 -7.098 -5.137 1.00 89.31 162 ASP A O 1
ATOM 1252 N N . LEU A 1 163 ? 17.834 -9.241 -5.486 1.00 91.62 163 LEU A N 1
ATOM 1253 C CA . LEU A 1 163 ? 16.639 -9.185 -4.656 1.00 91.62 163 LEU A CA 1
ATOM 1254 C C . LEU A 1 163 ? 17.017 -9.150 -3.163 1.00 91.62 163 LEU A C 1
ATOM 1256 O O . LEU A 1 163 ? 17.293 -10.191 -2.567 1.00 91.62 163 LEU A O 1
ATOM 1260 N N . ASP A 1 164 ? 16.963 -7.964 -2.563 1.00 94.38 164 ASP A N 1
ATOM 1261 C CA . ASP A 1 164 ? 17.134 -7.709 -1.131 1.00 94.38 164 ASP A CA 1
ATOM 1262 C C . ASP A 1 164 ? 15.999 -6.816 -0.613 1.00 94.38 164 ASP A C 1
ATOM 1264 O O . ASP A 1 164 ? 15.993 -5.600 -0.787 1.00 94.38 164 ASP A O 1
ATOM 1268 N N . MET A 1 165 ? 15.003 -7.431 0.020 1.00 94.31 165 MET A N 1
ATOM 1269 C CA . MET A 1 165 ? 13.799 -6.750 0.508 1.00 94.31 165 MET A CA 1
ATOM 1270 C C . MET A 1 165 ? 13.509 -7.063 1.979 1.00 94.31 165 MET A C 1
ATOM 1272 O O . MET A 1 165 ? 12.393 -6.844 2.453 1.00 94.31 165 MET A O 1
ATOM 1276 N N . GLU A 1 166 ? 14.479 -7.596 2.727 1.00 95.12 166 GLU A N 1
ATOM 1277 C CA . GLU A 1 166 ? 14.260 -8.039 4.112 1.00 95.12 166 GLU A CA 1
ATOM 1278 C C . GLU A 1 166 ? 13.916 -6.859 5.035 1.00 95.12 166 GLU A C 1
ATOM 1280 O O . GLU A 1 166 ? 12.924 -6.898 5.775 1.00 95.12 166 GLU A O 1
ATOM 1285 N N . ALA A 1 167 ? 14.679 -5.765 4.932 1.00 92.38 167 ALA A N 1
ATOM 1286 C CA . ALA A 1 167 ? 14.432 -4.544 5.698 1.00 92.38 167 ALA A CA 1
ATOM 1287 C C . ALA A 1 167 ? 13.065 -3.924 5.355 1.00 92.38 167 ALA A C 1
ATOM 1289 O O . ALA A 1 167 ? 12.319 -3.520 6.251 1.00 92.38 167 ALA A O 1
ATOM 1290 N N . VAL A 1 168 ? 12.702 -3.905 4.066 1.00 92.94 168 VAL A N 1
ATOM 1291 C CA . VAL A 1 168 ? 11.389 -3.436 3.591 1.00 92.94 168 VAL A CA 1
ATOM 1292 C C . VAL A 1 168 ? 10.274 -4.325 4.137 1.00 92.94 168 VAL A C 1
ATOM 1294 O O . VAL A 1 168 ? 9.318 -3.824 4.712 1.00 92.94 168 VAL A O 1
ATOM 1297 N N . THR A 1 169 ? 10.402 -5.645 4.049 1.00 94.56 169 THR A N 1
ATOM 1298 C CA . THR A 1 169 ? 9.392 -6.587 4.565 1.00 94.56 169 THR A CA 1
ATOM 1299 C C . THR A 1 169 ? 9.154 -6.378 6.059 1.00 94.56 169 THR A C 1
ATOM 1301 O O . THR A 1 169 ? 8.010 -6.274 6.504 1.00 94.56 169 THR A O 1
ATOM 1304 N N . THR A 1 170 ? 10.236 -6.229 6.825 1.00 93.06 170 THR A N 1
ATOM 1305 C CA . THR A 1 170 ? 10.179 -5.971 8.269 1.00 93.06 170 THR A CA 1
ATOM 1306 C C . THR A 1 170 ? 9.438 -4.669 8.573 1.00 93.06 170 THR A C 1
ATOM 1308 O O . THR A 1 170 ? 8.535 -4.637 9.409 1.00 93.06 170 THR A O 1
ATOM 1311 N N . MET A 1 171 ? 9.770 -3.591 7.862 1.00 92.81 171 MET A N 1
ATOM 1312 C CA . MET A 1 171 ? 9.155 -2.281 8.067 1.00 92.81 171 MET A CA 1
ATOM 1313 C C . MET A 1 171 ? 7.687 -2.232 7.599 1.00 92.81 171 MET A C 1
ATOM 1315 O O . MET A 1 171 ? 6.861 -1.610 8.269 1.00 92.81 171 MET A O 1
ATOM 1319 N N . LEU A 1 172 ? 7.315 -2.939 6.523 1.00 94.00 172 LEU A N 1
ATOM 1320 C CA . LEU A 1 172 ? 5.912 -3.115 6.120 1.00 94.00 172 LEU A CA 1
ATOM 1321 C C . LEU A 1 172 ? 5.126 -3.863 7.206 1.00 94.00 172 LEU A C 1
ATOM 1323 O O . LEU A 1 172 ? 4.009 -3.468 7.549 1.00 94.00 172 LEU A O 1
ATOM 1327 N N . GLY A 1 173 ? 5.734 -4.896 7.799 1.00 94.62 173 GLY A N 1
ATOM 1328 C CA . GLY A 1 173 ? 5.202 -5.596 8.966 1.00 94.62 173 GLY A CA 1
ATOM 1329 C C . GLY A 1 173 ? 4.953 -4.645 10.140 1.00 94.62 173 GLY A C 1
ATOM 1330 O O . GLY A 1 173 ? 3.854 -4.627 10.697 1.00 94.62 173 GLY A O 1
ATOM 1331 N N . CYS A 1 174 ? 5.918 -3.785 10.480 1.00 92.69 174 CYS A N 1
ATOM 1332 C CA . CYS A 1 174 ? 5.740 -2.741 11.496 1.00 92.69 174 CYS A CA 1
ATOM 1333 C C . CYS A 1 174 ? 4.584 -1.784 11.153 1.00 92.69 174 CYS A C 1
ATOM 1335 O O . CYS A 1 174 ? 3.751 -1.487 12.012 1.00 92.69 174 CYS A O 1
ATOM 1337 N N . GLY A 1 175 ? 4.487 -1.338 9.896 1.00 92.19 175 GLY A N 1
ATOM 1338 C CA . GLY A 1 175 ? 3.390 -0.499 9.412 1.00 92.19 175 GLY A CA 1
ATOM 1339 C C . GLY A 1 175 ? 2.019 -1.155 9.589 1.00 92.19 175 GLY A C 1
ATOM 1340 O O . GLY A 1 175 ? 1.083 -0.524 10.082 1.00 92.19 175 GLY A O 1
ATOM 1341 N N . LEU A 1 176 ? 1.903 -2.449 9.282 1.00 95.31 176 LEU A N 1
ATOM 1342 C CA . LEU A 1 176 ? 0.680 -3.223 9.503 1.00 95.31 176 LEU A CA 1
ATOM 1343 C C . LEU A 1 176 ? 0.280 -3.320 10.973 1.00 95.31 176 LEU A C 1
ATOM 1345 O O . LEU A 1 176 ? -0.907 -3.210 11.279 1.00 95.31 176 LEU A O 1
ATOM 1349 N N . HIS A 1 177 ? 1.240 -3.465 11.888 1.00 95.12 177 HIS A N 1
ATOM 1350 C CA . HIS A 1 177 ? 0.948 -3.432 13.322 1.00 95.12 177 HIS A CA 1
ATOM 1351 C C . HIS A 1 177 ? 0.320 -2.090 13.723 1.00 95.12 177 HIS A C 1
ATOM 1353 O O . HIS A 1 177 ? -0.685 -2.065 14.434 1.00 95.12 177 HIS A O 1
ATOM 1359 N N . LYS A 1 178 ? 0.820 -0.968 13.188 1.00 94.06 178 LYS A N 1
ATOM 1360 C CA . LYS A 1 178 ? 0.214 0.355 13.422 1.00 94.06 178 LYS A CA 1
ATOM 1361 C C . LYS A 1 178 ? -1.173 0.494 12.787 1.00 94.06 178 LYS A C 1
ATOM 1363 O O . LYS A 1 178 ? -2.050 1.151 13.358 1.00 94.06 178 LYS A O 1
ATOM 1368 N N . ILE A 1 179 ? -1.397 -0.120 11.624 1.00 94.88 179 ILE A N 1
ATOM 1369 C CA . ILE A 1 179 ? -2.725 -0.178 10.997 1.00 94.88 179 ILE A CA 1
ATOM 1370 C C . ILE A 1 179 ? -3.688 -0.963 11.898 1.00 94.88 179 ILE A C 1
ATOM 1372 O O . ILE A 1 179 ? -4.758 -0.443 12.207 1.00 94.88 179 ILE A O 1
ATOM 1376 N N . ARG A 1 180 ? -3.303 -2.144 12.402 1.00 96.94 180 ARG A N 1
ATOM 1377 C CA . ARG A 1 180 ? -4.084 -2.939 13.371 1.00 96.94 180 ARG A CA 1
ATOM 1378 C C . ARG A 1 180 ? -4.436 -2.128 14.618 1.00 96.94 180 ARG A C 1
ATOM 1380 O O . ARG A 1 180 ? -5.603 -2.081 14.998 1.00 96.94 180 ARG A O 1
ATOM 1387 N N . ASP A 1 181 ? -3.475 -1.428 15.213 1.00 95.69 181 ASP A N 1
ATOM 1388 C CA . ASP A 1 181 ? -3.725 -0.576 16.386 1.00 95.69 181 ASP A CA 1
ATOM 1389 C C . ASP A 1 181 ? -4.729 0.556 16.069 1.00 95.69 181 ASP A C 1
ATOM 1391 O O . ASP A 1 181 ? -5.553 0.951 16.903 1.00 95.69 181 ASP A O 1
ATOM 1395 N N . SER A 1 182 ? -4.719 1.047 14.827 1.00 94.06 182 SER A N 1
ATOM 1396 C CA . SER A 1 182 ? -5.690 2.030 14.340 1.00 94.06 182 SER A CA 1
ATOM 1397 C C . SER A 1 182 ? -7.085 1.418 14.145 1.00 94.06 182 SER A C 1
ATOM 1399 O O . SER A 1 182 ? -8.080 2.066 14.477 1.00 94.06 182 SER A O 1
ATOM 1401 N N . LEU A 1 183 ? -7.183 0.161 13.687 1.00 96.69 183 LEU A N 1
ATOM 1402 C CA . LEU A 1 183 ? -8.446 -0.593 13.637 1.00 96.69 183 LEU A CA 1
ATOM 1403 C C . LEU A 1 183 ? -9.047 -0.761 15.036 1.00 96.69 183 LEU A C 1
ATOM 1405 O O . LEU A 1 183 ? -10.239 -0.517 15.219 1.00 96.69 183 LEU A O 1
ATOM 1409 N N . VAL A 1 184 ? -8.226 -1.117 16.028 1.00 97.19 184 VAL A N 1
ATOM 1410 C CA . VAL A 1 184 ? -8.628 -1.221 17.443 1.00 97.19 184 VAL A CA 1
ATOM 1411 C C . VAL A 1 184 ? -9.172 0.117 17.941 1.00 97.19 184 VAL A C 1
ATOM 1413 O O . VAL A 1 184 ? -10.289 0.185 18.452 1.00 97.19 184 VAL A O 1
ATOM 1416 N N . THR A 1 185 ? -8.412 1.195 17.730 1.00 95.50 185 THR A N 1
ATOM 1417 C CA . THR A 1 185 ? -8.786 2.550 18.161 1.00 95.50 185 THR A CA 1
ATOM 1418 C C . THR A 1 185 ? -10.110 2.989 17.538 1.00 95.50 185 THR A C 1
ATOM 1420 O O . THR A 1 185 ? -10.989 3.504 18.231 1.00 95.50 185 THR A O 1
ATOM 1423 N N . LEU A 1 186 ? -10.287 2.771 16.230 1.00 95.38 186 LEU A N 1
ATOM 1424 C CA . LEU A 1 186 ? -11.526 3.111 15.537 1.00 95.38 186 LEU A CA 1
ATOM 1425 C C . LEU A 1 186 ? -12.700 2.257 16.035 1.00 95.38 186 LEU A C 1
ATOM 1427 O O . LEU A 1 186 ? -13.780 2.795 16.268 1.00 95.38 186 LEU A O 1
ATOM 1431 N N . SER A 1 187 ? -12.486 0.960 16.252 1.00 96.56 187 SER A N 1
ATOM 1432 C CA . SER A 1 187 ? -13.520 0.045 16.744 1.00 96.56 187 SER A CA 1
ATOM 1433 C C . SER A 1 187 ? -14.016 0.452 18.131 1.00 96.56 187 SER A C 1
ATOM 1435 O O . SER A 1 187 ? -15.218 0.607 18.333 1.00 96.56 187 SER A O 1
ATOM 1437 N N . GLN A 1 188 ? -13.102 0.749 19.057 1.00 96.44 188 GLN A N 1
ATOM 1438 C CA . GLN A 1 188 ? -13.441 1.249 20.394 1.00 96.44 188 GLN A CA 1
ATOM 1439 C C . GLN A 1 188 ? -14.089 2.638 20.351 1.00 96.44 188 GLN A C 1
ATOM 1441 O O . GLN A 1 188 ? -14.969 2.949 21.148 1.00 96.44 188 GLN A O 1
ATOM 1446 N N . LYS A 1 189 ? -13.712 3.488 19.391 1.00 95.06 189 LYS A N 1
ATOM 1447 C CA . LYS A 1 189 ? -14.370 4.785 19.192 1.00 95.06 189 LYS A CA 1
ATOM 1448 C C . LYS A 1 189 ? -15.829 4.634 18.750 1.00 95.06 189 LYS A C 1
ATOM 1450 O O . LYS A 1 189 ? -16.660 5.445 19.155 1.00 95.06 189 LYS A O 1
ATOM 1455 N N . ILE A 1 190 ? -16.141 3.642 17.912 1.00 95.25 190 ILE A N 1
ATOM 1456 C CA . ILE A 1 190 ? -17.514 3.377 17.451 1.00 95.25 190 ILE A CA 1
ATOM 1457 C C . ILE A 1 190 ? -18.312 2.635 18.534 1.00 95.25 190 ILE A C 1
ATOM 1459 O O . ILE A 1 190 ? -19.460 2.986 18.796 1.00 95.25 190 ILE A O 1
ATOM 1463 N N . SER A 1 191 ? -17.698 1.648 19.191 1.00 96.50 191 SER A N 1
ATOM 1464 C CA . SER A 1 191 ? -18.289 0.838 20.257 1.00 96.50 191 SER A CA 1
ATOM 1465 C C . SER A 1 191 ? -17.345 0.780 21.471 1.00 96.50 191 SER A C 1
ATOM 1467 O O . SER A 1 191 ? -16.481 -0.096 21.539 1.00 96.50 191 SER A O 1
ATOM 1469 N N . PRO A 1 192 ? -17.497 1.689 22.458 1.00 97.19 192 PRO A N 1
ATOM 1470 C CA . PRO A 1 192 ? -16.565 1.822 23.590 1.00 97.19 192 PRO A CA 1
ATOM 1471 C C . PRO A 1 192 ? -16.387 0.583 24.467 1.00 97.19 192 PRO A C 1
ATOM 1473 O O . PRO A 1 192 ? -15.383 0.471 25.162 1.00 97.19 192 PRO A O 1
ATOM 1476 N N . ASN A 1 193 ? -17.351 -0.339 24.444 1.00 97.62 193 ASN A N 1
ATOM 1477 C CA . ASN A 1 193 ? -17.323 -1.570 25.235 1.00 97.62 193 ASN A CA 1
ATOM 1478 C C . ASN A 1 193 ? -16.886 -2.795 24.415 1.00 97.62 193 ASN A C 1
ATOM 1480 O O . ASN A 1 193 ? -17.004 -3.915 24.907 1.00 97.62 193 ASN A O 1
ATOM 1484 N N . LEU A 1 194 ? -16.453 -2.610 23.163 1.00 97.44 194 LEU A N 1
ATOM 1485 C CA . LEU A 1 194 ? -16.005 -3.713 22.323 1.00 97.44 194 LEU A CA 1
ATOM 1486 C C . LEU A 1 194 ? -14.684 -4.280 22.851 1.00 97.44 194 LEU A C 1
ATOM 1488 O O . LEU A 1 194 ? -13.682 -3.565 22.948 1.00 97.44 194 LEU A O 1
ATOM 1492 N N . ASP A 1 195 ? -14.679 -5.579 23.140 1.00 97.94 195 ASP A N 1
ATOM 1493 C CA . ASP A 1 195 ? -13.449 -6.307 23.423 1.00 97.94 195 ASP A CA 1
ATOM 1494 C C . ASP A 1 195 ? -12.644 -6.471 22.129 1.00 97.94 195 ASP A C 1
ATOM 1496 O O . ASP A 1 195 ? -13.083 -7.114 21.180 1.00 97.94 195 ASP A O 1
ATOM 1500 N N . CYS A 1 196 ? -11.472 -5.842 22.087 1.00 97.94 196 CYS A N 1
ATOM 1501 C CA . CYS A 1 196 ? -10.557 -5.896 20.951 1.00 97.94 196 CYS A CA 1
ATOM 1502 C C . CYS A 1 196 ? -9.307 -6.724 21.268 1.00 97.94 196 CYS A C 1
ATOM 1504 O O . CYS A 1 196 ? -8.323 -6.602 20.546 1.00 97.94 196 CYS A O 1
ATOM 1506 N N . LEU A 1 197 ? -9.293 -7.512 22.350 1.00 98.00 197 LEU A N 1
ATOM 1507 C CA . LEU A 1 197 ? -8.093 -8.216 22.803 1.00 98.00 197 LEU A CA 1
ATOM 1508 C C . LEU A 1 197 ? -7.567 -9.208 21.753 1.00 98.00 197 LEU A C 1
ATOM 1510 O O . LEU A 1 197 ? -6.356 -9.323 21.577 1.00 98.00 197 LEU A O 1
ATOM 1514 N N . GLU A 1 198 ? -8.461 -9.889 21.031 1.00 97.88 198 GLU A N 1
ATOM 1515 C CA . GLU A 1 198 ? -8.083 -10.789 19.933 1.00 97.88 198 GLU A CA 1
ATOM 1516 C C . GLU A 1 198 ? -7.404 -10.017 18.794 1.00 97.88 198 GLU A C 1
ATOM 1518 O O . GLU A 1 198 ? -6.303 -10.371 18.381 1.00 97.88 198 GLU A O 1
ATOM 1523 N N . LEU A 1 199 ? -7.997 -8.898 18.360 1.00 97.81 199 LEU A N 1
ATOM 1524 C CA . LEU A 1 199 ? -7.408 -8.026 17.344 1.00 97.81 199 LEU A CA 1
ATOM 1525 C C . LEU A 1 199 ? -6.090 -7.406 17.805 1.00 97.81 199 LEU A C 1
ATOM 1527 O O . LEU A 1 199 ? -5.171 -7.332 17.008 1.00 97.81 199 LEU A O 1
ATOM 1531 N N . GLN A 1 200 ? -5.969 -6.978 19.063 1.00 97.94 200 GLN A N 1
ATOM 1532 C CA . GLN A 1 200 ? -4.745 -6.384 19.618 1.00 97.94 200 GLN A CA 1
ATOM 1533 C C . GLN A 1 200 ? -3.581 -7.379 19.676 1.00 97.94 200 GLN A C 1
ATOM 1535 O O . GLN A 1 200 ? -2.437 -6.992 19.445 1.00 97.94 200 GLN A O 1
ATOM 1540 N N . ASN A 1 201 ? -3.872 -8.645 19.980 1.00 97.56 201 ASN A N 1
ATOM 1541 C CA . ASN A 1 201 ? -2.873 -9.706 20.101 1.00 97.56 201 ASN A CA 1
ATOM 1542 C C . ASN A 1 201 ? -2.666 -10.495 18.804 1.00 97.56 201 ASN A C 1
ATOM 1544 O O . ASN A 1 201 ? -1.868 -11.430 18.796 1.00 97.56 201 ASN A O 1
ATOM 1548 N N . ALA A 1 202 ? -3.378 -10.147 17.728 1.00 97.62 202 ALA A N 1
ATOM 1549 C CA . ALA A 1 202 ? -3.213 -10.791 16.437 1.00 97.62 202 ALA A CA 1
ATOM 1550 C C . ALA A 1 202 ? -1.765 -10.628 15.957 1.00 97.62 202 ALA A C 1
ATOM 1552 O O . ALA A 1 202 ? -1.264 -9.502 15.831 1.00 97.62 202 ALA A O 1
ATOM 1553 N N . ASP A 1 203 ? -1.121 -11.767 15.708 1.00 96.56 203 ASP A N 1
ATOM 1554 C CA . ASP A 1 203 ? 0.186 -11.840 15.072 1.00 96.56 203 ASP A CA 1
ATOM 1555 C C . ASP A 1 203 ? 0.013 -11.562 13.579 1.00 96.56 203 ASP A C 1
ATOM 1557 O O . ASP A 1 203 ? -0.751 -12.249 12.894 1.00 96.56 203 ASP A O 1
ATOM 1561 N N . ILE A 1 204 ? 0.661 -10.508 13.086 1.00 95.81 204 ILE A N 1
ATOM 1562 C CA . ILE A 1 204 ? 0.519 -10.093 11.694 1.00 95.81 204 ILE A CA 1
ATOM 1563 C C . ILE A 1 204 ? 1.734 -10.567 10.908 1.00 95.81 204 ILE A C 1
ATOM 1565 O O . ILE A 1 204 ? 2.788 -9.931 10.928 1.00 95.81 204 ILE A O 1
ATOM 1569 N N . ALA A 1 205 ? 1.551 -11.646 10.153 1.00 94.25 205 ALA A N 1
ATOM 1570 C CA . ALA A 1 205 ? 2.504 -12.072 9.141 1.00 94.25 205 ALA A CA 1
ATOM 1571 C C . ALA A 1 205 ? 2.130 -11.454 7.786 1.00 94.25 205 ALA A C 1
ATOM 1573 O O . ALA A 1 205 ? 1.056 -11.713 7.236 1.00 94.25 205 ALA A O 1
ATOM 1574 N N . LEU A 1 206 ? 3.022 -10.621 7.251 1.00 94.94 206 LEU A N 1
ATOM 1575 C CA . LEU A 1 206 ? 2.927 -10.124 5.885 1.00 94.94 206 LEU A CA 1
ATOM 1576 C C . LEU A 1 206 ? 3.711 -11.056 4.964 1.00 94.94 206 LEU A C 1
ATOM 1578 O O . LEU A 1 206 ? 4.939 -11.048 4.971 1.00 94.94 206 LEU A O 1
ATOM 1582 N N . ASP A 1 207 ? 2.988 -11.862 4.195 1.00 95.62 207 ASP A N 1
ATOM 1583 C CA . ASP A 1 207 ? 3.571 -12.804 3.242 1.00 95.62 207 ASP A CA 1
ATOM 1584 C C . ASP A 1 207 ? 3.657 -12.148 1.858 1.00 95.62 207 ASP A C 1
ATOM 1586 O O . ASP A 1 207 ? 2.683 -12.120 1.100 1.00 95.62 207 ASP A O 1
ATOM 1590 N N . ILE A 1 208 ? 4.808 -11.537 1.562 1.00 95.38 208 ILE A N 1
ATOM 1591 C CA . ILE A 1 208 ? 5.093 -10.951 0.248 1.00 95.38 208 ILE A CA 1
ATOM 1592 C C . ILE A 1 208 ? 6.027 -11.876 -0.515 1.00 95.38 208 ILE A C 1
ATOM 1594 O O . ILE A 1 208 ? 7.164 -12.127 -0.110 1.00 95.38 208 ILE A O 1
ATOM 1598 N N . SER A 1 209 ? 5.573 -12.312 -1.687 1.00 96.31 209 SER A N 1
ATOM 1599 C CA . SER A 1 209 ? 6.422 -13.028 -2.626 1.00 96.31 209 SER A CA 1
ATOM 1600 C C . SER A 1 209 ? 7.104 -12.032 -3.557 1.00 96.31 209 SER A C 1
ATOM 1602 O O . SER A 1 209 ? 6.662 -11.790 -4.679 1.00 96.31 209 SER A O 1
ATOM 1604 N N . TRP A 1 210 ? 8.224 -11.463 -3.111 1.00 95.12 210 TRP A N 1
ATOM 1605 C CA . TRP A 1 210 ? 8.995 -10.537 -3.942 1.00 95.12 210 TRP A CA 1
ATOM 1606 C C . TRP A 1 210 ? 9.389 -11.096 -5.320 1.00 95.12 210 TRP A C 1
ATOM 1608 O O . TRP A 1 210 ? 9.320 -10.338 -6.282 1.00 95.12 210 TRP A O 1
ATOM 1618 N N . PRO A 1 211 ? 9.701 -12.399 -5.496 1.00 94.94 211 PRO A N 1
ATOM 1619 C CA . PRO A 1 211 ? 9.898 -12.962 -6.832 1.00 94.94 211 PRO A CA 1
ATOM 1620 C C . PRO A 1 211 ? 8.665 -12.847 -7.744 1.00 94.94 211 PRO A C 1
ATOM 1622 O O . PRO A 1 211 ? 8.810 -12.635 -8.948 1.00 94.94 211 PRO A O 1
ATOM 1625 N N . LEU A 1 212 ? 7.449 -12.966 -7.194 1.00 92.94 212 LEU A N 1
ATOM 1626 C CA . LEU A 1 212 ? 6.221 -12.725 -7.956 1.00 92.94 212 LEU A CA 1
ATOM 1627 C C . LEU A 1 212 ? 6.043 -11.236 -8.269 1.00 92.94 212 LEU A C 1
ATOM 1629 O O . LEU A 1 212 ? 5.672 -10.920 -9.397 1.00 92.94 212 LEU A O 1
ATOM 1633 N N . ALA A 1 213 ? 6.373 -10.341 -7.332 1.00 92.12 213 ALA A N 1
ATOM 1634 C CA . ALA A 1 213 ? 6.371 -8.896 -7.575 1.00 92.12 213 ALA A CA 1
ATOM 1635 C C . ALA A 1 213 ? 7.317 -8.510 -8.726 1.00 92.12 213 ALA A C 1
ATOM 1637 O O . ALA A 1 213 ? 6.913 -7.817 -9.655 1.00 92.12 213 ALA A O 1
ATOM 1638 N N . VAL A 1 214 ? 8.553 -9.029 -8.713 1.00 92.06 214 VAL A N 1
ATOM 1639 C CA . VAL A 1 214 ? 9.538 -8.837 -9.792 1.00 92.06 214 VAL A CA 1
ATOM 1640 C C . VAL A 1 214 ? 8.977 -9.327 -11.122 1.00 92.06 214 VAL A C 1
ATOM 1642 O O . VAL A 1 214 ? 9.035 -8.609 -12.116 1.00 92.06 214 VAL A O 1
ATOM 1645 N N . LYS A 1 215 ? 8.382 -10.525 -11.146 1.00 92.06 215 LYS A N 1
ATOM 1646 C CA . LYS A 1 215 ? 7.779 -11.083 -12.362 1.00 92.06 215 LYS A CA 1
ATOM 1647 C C . LYS A 1 215 ? 6.650 -10.200 -12.911 1.00 92.06 215 LYS A C 1
ATOM 1649 O O . LYS A 1 215 ? 6.575 -10.034 -14.126 1.00 92.06 215 LYS A O 1
ATOM 1654 N N . GLY A 1 216 ? 5.799 -9.652 -12.040 1.00 90.44 216 GLY A N 1
ATOM 1655 C CA . GLY A 1 216 ? 4.748 -8.702 -12.418 1.00 90.44 216 GLY A CA 1
ATOM 1656 C C . GLY A 1 216 ? 5.337 -7.449 -13.059 1.00 90.44 216 GLY A C 1
ATOM 1657 O O . GLY A 1 216 ? 5.035 -7.144 -14.211 1.00 90.44 216 GLY A O 1
ATOM 1658 N N . ILE A 1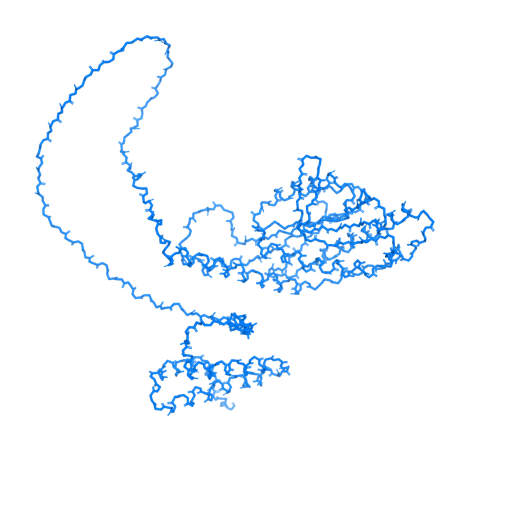 217 ? 6.288 -6.804 -12.373 1.00 89.81 217 ILE A N 1
ATOM 1659 C CA . ILE A 1 217 ? 6.978 -5.597 -12.856 1.00 89.81 217 ILE A CA 1
ATOM 1660 C C . ILE A 1 217 ? 7.651 -5.837 -14.213 1.00 89.81 217 ILE A C 1
ATOM 1662 O O . ILE A 1 217 ? 7.509 -5.013 -15.114 1.00 89.81 217 ILE A O 1
ATOM 1666 N N . MET A 1 218 ? 8.344 -6.966 -14.390 1.00 89.88 218 MET A N 1
ATOM 1667 C CA . MET A 1 218 ? 8.959 -7.325 -15.674 1.00 89.88 218 MET A CA 1
ATOM 1668 C C . MET A 1 218 ? 7.911 -7.494 -16.780 1.00 89.88 218 MET A C 1
ATOM 1670 O O . MET A 1 218 ? 8.086 -6.968 -17.874 1.00 89.88 218 MET A O 1
ATOM 1674 N N . GLY A 1 219 ? 6.794 -8.170 -16.492 1.00 90.44 219 GLY A N 1
ATOM 1675 C CA . GLY A 1 219 ? 5.695 -8.309 -17.448 1.00 90.44 219 GLY A CA 1
ATOM 1676 C C . GLY A 1 219 ? 5.076 -6.963 -17.836 1.00 90.44 219 GLY A C 1
ATOM 1677 O O . GLY A 1 219 ? 4.826 -6.713 -19.015 1.00 90.44 219 GLY A O 1
ATOM 1678 N N . ALA A 1 220 ? 4.878 -6.062 -16.872 1.00 89.50 220 ALA A N 1
ATOM 1679 C CA . ALA A 1 220 ? 4.378 -4.719 -17.146 1.00 89.50 220 ALA A CA 1
ATOM 1680 C C . ALA A 1 220 ? 5.388 -3.866 -17.928 1.00 89.50 220 ALA A C 1
ATOM 1682 O O . ALA A 1 220 ? 4.980 -3.086 -18.789 1.00 89.50 220 ALA A O 1
ATOM 1683 N N . ALA A 1 221 ? 6.691 -4.033 -17.679 1.00 87.81 221 ALA A N 1
ATOM 1684 C CA . ALA A 1 221 ? 7.745 -3.377 -18.446 1.00 87.81 221 ALA A CA 1
ATOM 1685 C C . ALA A 1 221 ? 7.753 -3.849 -19.910 1.00 87.81 221 ALA A C 1
ATOM 1687 O O . ALA A 1 221 ? 7.829 -3.014 -20.813 1.00 87.81 221 ALA A O 1
ATOM 1688 N N . ASP A 1 222 ? 7.583 -5.153 -20.156 1.00 87.81 222 ASP A N 1
ATOM 1689 C CA . ASP A 1 222 ? 7.475 -5.719 -21.506 1.00 87.81 222 ASP A CA 1
ATOM 1690 C C . ASP A 1 222 ? 6.267 -5.149 -22.265 1.00 87.81 222 ASP A C 1
ATOM 1692 O O . ASP A 1 222 ? 6.395 -4.703 -23.410 1.00 87.81 222 ASP A O 1
ATOM 1696 N N . VAL A 1 223 ? 5.092 -5.115 -21.622 1.00 88.56 223 VAL A N 1
ATOM 1697 C CA . VAL A 1 223 ? 3.868 -4.537 -22.206 1.00 88.56 223 VAL A CA 1
ATOM 1698 C C . VAL A 1 223 ? 4.064 -3.051 -22.499 1.00 88.56 223 VAL A C 1
ATOM 1700 O O . VAL A 1 223 ? 3.793 -2.599 -23.611 1.00 88.56 223 VAL A O 1
ATOM 1703 N N . PHE A 1 224 ? 4.599 -2.299 -21.539 1.00 87.69 224 PHE A N 1
ATOM 1704 C CA . PHE A 1 224 ? 4.860 -0.870 -21.689 1.00 87.69 224 PHE A CA 1
ATOM 1705 C C . PHE A 1 224 ? 5.837 -0.578 -22.838 1.00 87.69 224 PHE A C 1
ATOM 1707 O O . PHE A 1 224 ? 5.599 0.325 -23.647 1.00 87.69 224 PHE A O 1
ATOM 1714 N N . GLY A 1 225 ? 6.911 -1.365 -22.952 1.00 86.75 225 GLY A N 1
ATOM 1715 C CA . GLY A 1 225 ? 7.864 -1.280 -24.054 1.00 86.75 225 GLY A CA 1
ATOM 1716 C C . GLY A 1 225 ? 7.219 -1.601 -25.404 1.00 86.75 225 GLY A C 1
ATOM 1717 O O . GLY A 1 225 ? 7.463 -0.904 -26.392 1.00 86.75 225 GLY A O 1
ATOM 1718 N N . HIS A 1 226 ? 6.343 -2.608 -25.450 1.00 88.06 226 HIS A N 1
ATOM 1719 C CA . HIS A 1 226 ? 5.595 -2.956 -26.654 1.00 88.06 226 HIS A CA 1
ATOM 1720 C C . HIS A 1 226 ? 4.648 -1.832 -27.102 1.00 88.06 226 HIS A C 1
ATOM 1722 O O . HIS A 1 226 ? 4.644 -1.469 -28.279 1.00 88.06 226 HIS A O 1
ATOM 1728 N N . GLU A 1 227 ? 3.896 -1.230 -26.180 1.00 87.62 227 GLU A N 1
ATOM 1729 C CA . GLU A 1 227 ? 3.008 -0.093 -26.462 1.00 87.62 227 GLU A CA 1
ATOM 1730 C C . GLU A 1 227 ? 3.779 1.123 -27.000 1.00 87.62 227 GLU A C 1
ATOM 1732 O O . GLU A 1 227 ? 3.345 1.779 -27.958 1.00 87.62 227 GLU A O 1
ATOM 1737 N N . HIS A 1 228 ? 4.959 1.402 -26.436 1.00 86.38 228 HIS A N 1
ATOM 1738 C CA . HIS A 1 228 ? 5.850 2.458 -26.922 1.00 86.38 228 HIS A CA 1
ATOM 1739 C C . HIS A 1 228 ? 6.345 2.167 -28.337 1.00 86.38 228 HIS A C 1
ATOM 1741 O O . HIS A 1 228 ? 6.284 3.042 -29.206 1.00 86.38 228 HIS A O 1
ATOM 1747 N N . TYR A 1 229 ? 6.779 0.931 -28.591 1.00 88.94 229 TYR A N 1
ATOM 1748 C CA . TYR A 1 229 ? 7.204 0.499 -29.917 1.00 88.94 229 TYR A CA 1
ATOM 1749 C C . TYR A 1 229 ? 6.080 0.642 -30.948 1.00 88.94 229 TYR A C 1
ATOM 1751 O O . TYR A 1 229 ? 6.300 1.220 -32.014 1.00 88.94 229 TYR A O 1
ATOM 1759 N N . GLN A 1 230 ? 4.868 0.175 -30.633 1.00 88.56 230 GLN A N 1
ATOM 1760 C CA . GLN A 1 230 ? 3.713 0.312 -31.521 1.00 88.56 230 GLN A CA 1
ATOM 1761 C C . GLN A 1 230 ? 3.411 1.787 -31.812 1.00 88.56 230 GLN A C 1
ATOM 1763 O O . GLN A 1 230 ? 3.253 2.168 -32.973 1.00 88.56 230 GLN A O 1
ATOM 1768 N N . THR A 1 231 ? 3.381 2.634 -30.779 1.00 86.75 231 THR A N 1
ATOM 1769 C CA . THR A 1 231 ? 3.127 4.078 -30.918 1.00 86.75 231 THR A CA 1
ATOM 1770 C C . THR A 1 231 ? 4.154 4.737 -31.836 1.00 86.75 231 THR A C 1
ATOM 1772 O O . THR A 1 231 ? 3.789 5.459 -32.770 1.00 86.75 231 THR A O 1
ATOM 1775 N N . TRP A 1 232 ? 5.438 4.443 -31.624 1.00 90.00 232 TRP A N 1
ATOM 1776 C CA . TRP A 1 232 ? 6.519 4.916 -32.482 1.00 90.00 232 TRP A CA 1
ATOM 1777 C C . TRP A 1 232 ? 6.372 4.408 -33.923 1.00 90.00 232 TRP A C 1
ATOM 1779 O O . TRP A 1 232 ? 6.431 5.203 -34.861 1.00 90.00 232 TRP A O 1
ATOM 1789 N N . GLN A 1 233 ? 6.121 3.111 -34.122 1.00 89.62 233 GLN A N 1
ATOM 1790 C CA . GLN A 1 233 ? 5.978 2.506 -35.448 1.00 89.62 233 GLN A CA 1
ATOM 1791 C C . GLN A 1 233 ? 4.805 3.127 -36.220 1.00 89.62 233 GLN A C 1
ATOM 1793 O O . GLN A 1 233 ? 4.925 3.445 -37.409 1.00 89.62 233 GLN A O 1
ATOM 1798 N N . HIS A 1 234 ? 3.675 3.343 -35.544 1.00 87.31 234 HIS A N 1
ATOM 1799 C CA . HIS A 1 234 ? 2.516 4.027 -36.104 1.00 87.31 234 HIS A CA 1
ATOM 1800 C C . HIS A 1 234 ? 2.853 5.461 -36.524 1.00 87.31 234 HIS A C 1
ATOM 1802 O O . HIS A 1 234 ? 2.488 5.865 -37.631 1.00 87.31 234 HIS A O 1
ATOM 1808 N N . ALA A 1 235 ? 3.585 6.205 -35.692 1.00 84.81 235 ALA A N 1
ATOM 1809 C CA . ALA A 1 235 ? 4.012 7.567 -36.000 1.00 84.81 235 ALA A CA 1
ATOM 1810 C C . ALA A 1 235 ? 5.021 7.630 -37.164 1.00 84.81 235 ALA A C 1
ATOM 1812 O O . ALA A 1 235 ? 4.917 8.514 -38.015 1.00 84.81 235 ALA A O 1
ATOM 1813 N N . ALA A 1 236 ? 5.967 6.690 -37.225 1.00 86.25 236 ALA A N 1
ATOM 1814 C CA . ALA A 1 236 ? 7.053 6.682 -38.201 1.00 86.25 236 ALA A CA 1
ATOM 1815 C C . ALA A 1 236 ? 6.630 6.168 -39.590 1.00 86.25 236 ALA A C 1
ATOM 1817 O O . ALA A 1 236 ? 7.035 6.738 -40.602 1.00 86.25 236 ALA A O 1
ATOM 1818 N N . PHE A 1 237 ? 5.813 5.108 -39.660 1.00 85.69 237 PHE A N 1
ATOM 1819 C CA . PHE A 1 237 ? 5.575 4.376 -40.915 1.00 85.69 237 PHE A CA 1
ATOM 1820 C C . PHE A 1 237 ? 4.150 4.452 -41.442 1.00 85.69 237 PHE A C 1
ATOM 1822 O O . PHE A 1 237 ? 3.951 4.399 -42.655 1.00 85.69 237 PHE A O 1
ATOM 1829 N N . ARG A 1 238 ? 3.139 4.609 -40.578 1.00 73.81 238 ARG A N 1
ATOM 1830 C CA . ARG A 1 238 ? 1.743 4.696 -41.045 1.00 73.81 238 ARG A CA 1
ATOM 1831 C C . ARG A 1 238 ? 1.344 6.088 -41.513 1.00 73.81 238 ARG A C 1
ATOM 1833 O O . ARG A 1 238 ? 0.154 6.344 -41.654 1.00 73.81 238 ARG A O 1
ATOM 1840 N N . GLY A 1 239 ? 2.349 6.932 -41.780 1.00 56.56 239 GLY A N 1
ATOM 1841 C CA . GLY A 1 239 ? 2.265 8.169 -42.541 1.00 56.56 239 GLY A CA 1
ATOM 1842 C C . GLY A 1 239 ? 0.998 8.925 -42.220 1.00 56.56 239 GLY A C 1
ATOM 1843 O O . GLY A 1 239 ? 0.047 8.810 -42.985 1.00 56.56 239 GLY A O 1
ATOM 1844 N N . GLY A 1 240 ? 0.989 9.659 -41.099 1.00 58.38 240 GLY A N 1
ATOM 1845 C CA . GLY A 1 240 ? -0.134 10.507 -40.711 1.00 58.38 240 GLY A CA 1
ATOM 1846 C C . GLY A 1 240 ? -0.676 11.214 -41.945 1.00 58.38 240 GLY A C 1
ATOM 1847 O O . GLY A 1 240 ? -0.038 12.122 -42.482 1.00 58.38 240 GLY A O 1
ATOM 1848 N N . THR A 1 241 ? -1.806 10.722 -42.451 1.00 56.66 241 THR A N 1
ATOM 1849 C CA . THR A 1 241 ? -2.364 11.135 -43.730 1.00 56.66 241 THR A CA 1
ATOM 1850 C C . THR A 1 241 ? -2.827 12.574 -43.562 1.00 56.66 241 THR A C 1
ATOM 1852 O O . THR A 1 241 ? -3.949 12.825 -43.139 1.00 56.66 241 THR A O 1
ATOM 1855 N N . GLY A 1 242 ? -1.942 13.538 -43.812 1.00 54.41 242 GLY A N 1
ATOM 1856 C CA . GLY A 1 242 ? -2.313 14.945 -43.932 1.00 54.41 242 GLY A CA 1
ATOM 1857 C C . GLY A 1 242 ? -1.655 15.944 -42.984 1.00 54.41 242 GLY A C 1
ATOM 1858 O O . GLY A 1 242 ? -1.846 17.137 -43.209 1.00 54.41 242 GLY A O 1
ATOM 1859 N N . LYS A 1 243 ? -0.821 15.554 -42.012 1.00 54.75 243 LYS A N 1
ATOM 1860 C CA . LYS A 1 243 ? 0.115 16.532 -41.429 1.00 54.75 243 LYS A CA 1
ATOM 1861 C C . LYS A 1 243 ? 1.413 16.455 -42.211 1.00 54.75 243 LYS A C 1
ATOM 1863 O O . LYS A 1 243 ? 2.352 15.778 -41.813 1.00 54.75 243 LYS A O 1
ATOM 1868 N N . LYS A 1 244 ? 1.448 17.174 -43.344 1.00 54.50 244 LYS A N 1
ATOM 1869 C CA . LYS A 1 244 ? 2.714 17.657 -43.906 1.00 54.50 244 LYS A CA 1
ATOM 1870 C C . LYS A 1 244 ? 3.519 18.157 -42.715 1.00 54.50 244 LYS A C 1
ATOM 1872 O O . LYS A 1 244 ? 3.066 19.089 -42.051 1.00 54.50 244 LYS A O 1
ATOM 1877 N N . CYS A 1 245 ? 4.651 17.527 -42.418 1.00 46.38 245 CYS A N 1
ATOM 1878 C CA . CYS A 1 245 ? 5.653 18.143 -41.574 1.00 46.38 245 CYS A CA 1
ATOM 1879 C C . CYS A 1 245 ? 5.838 19.546 -42.153 1.00 46.38 245 CYS A C 1
ATOM 1881 O O . CYS A 1 245 ? 6.337 19.680 -43.273 1.00 46.38 245 CYS A O 1
ATOM 1883 N N . MET A 1 246 ? 5.357 20.583 -41.460 1.00 42.97 246 MET A N 1
ATOM 1884 C CA . MET A 1 246 ? 5.847 21.925 -41.707 1.00 42.97 246 MET A CA 1
ATOM 1885 C C . MET A 1 246 ? 7.313 21.828 -41.323 1.00 42.97 246 MET A C 1
ATOM 1887 O O . MET A 1 246 ? 7.677 21.949 -40.159 1.00 42.97 246 MET A O 1
ATOM 1891 N N . HIS A 1 247 ? 8.147 21.489 -42.305 1.00 41.78 247 HIS A N 1
ATOM 1892 C CA . HIS A 1 247 ? 9.529 21.893 -42.287 1.00 41.78 247 HIS A CA 1
ATOM 1893 C C . HIS A 1 247 ? 9.472 23.394 -42.045 1.00 41.78 247 HIS A C 1
ATOM 1895 O O . HIS A 1 247 ? 9.092 24.163 -42.930 1.00 41.78 247 HIS A O 1
ATOM 1901 N N . ASN A 1 248 ? 9.770 23.786 -40.810 1.00 40.81 248 ASN A N 1
ATOM 1902 C CA . ASN A 1 248 ? 10.226 25.121 -40.504 1.00 40.81 248 ASN A CA 1
ATOM 1903 C C . ASN A 1 248 ? 11.489 25.331 -41.341 1.00 40.81 248 ASN A C 1
ATOM 1905 O O . ASN A 1 248 ? 12.607 25.060 -40.916 1.00 40.81 248 ASN A O 1
ATOM 1909 N N . ALA A 1 249 ? 11.292 25.811 -42.564 1.00 43.75 249 ALA A N 1
ATOM 1910 C CA . ALA A 1 249 ? 12.271 26.611 -43.260 1.00 43.75 249 ALA A CA 1
ATOM 1911 C C . ALA A 1 249 ? 12.355 27.954 -42.518 1.00 43.75 249 ALA A C 1
ATOM 1913 O O . ALA A 1 249 ? 11.747 28.934 -42.929 1.00 43.75 249 ALA A O 1
ATOM 1914 N N . SER A 1 250 ? 13.037 27.969 -41.371 1.00 41.25 250 SER A N 1
ATOM 1915 C CA . SER A 1 250 ? 13.509 29.193 -40.717 1.00 41.25 250 SER A CA 1
ATOM 1916 C C . SER A 1 250 ? 14.586 28.878 -39.672 1.00 41.25 250 SER A C 1
ATOM 1918 O O . SER A 1 250 ? 14.472 29.240 -38.507 1.00 41.25 250 SER A O 1
ATOM 1920 N N . TYR A 1 251 ? 15.663 28.235 -40.111 1.00 32.53 251 TYR A N 1
ATOM 1921 C CA . TYR A 1 251 ? 16.993 28.522 -39.574 1.00 32.53 251 TYR A CA 1
ATOM 1922 C C . TYR A 1 251 ? 17.885 28.916 -40.751 1.00 32.53 251 TYR A C 1
ATOM 1924 O O . TYR A 1 251 ? 18.826 28.221 -41.122 1.00 32.53 251 TYR A O 1
ATOM 1932 N N . CYS A 1 252 ? 17.542 30.039 -41.387 1.00 32.41 252 CYS A N 1
ATOM 1933 C CA . CYS A 1 252 ? 18.546 30.820 -42.091 1.00 32.41 252 CYS A CA 1
ATOM 1934 C C . CYS A 1 252 ? 19.369 31.529 -41.017 1.00 32.41 252 CYS A C 1
ATOM 1936 O O . CYS A 1 252 ? 18.912 32.497 -40.415 1.00 32.41 252 CYS A O 1
ATOM 1938 N N . LEU A 1 253 ? 20.574 31.021 -40.770 1.00 34.56 253 LEU A N 1
ATOM 1939 C CA . LEU A 1 253 ? 21.643 31.801 -40.165 1.00 34.56 253 LEU A CA 1
ATOM 1940 C C . LEU A 1 253 ? 21.944 32.977 -41.105 1.00 34.56 253 LEU A C 1
ATOM 1942 O O . LEU A 1 253 ? 22.479 32.779 -42.196 1.00 34.56 253 LEU A O 1
ATOM 1946 N N . SER A 1 254 ? 21.584 34.192 -40.703 1.00 31.78 254 SER A N 1
ATOM 1947 C CA . SER A 1 254 ? 22.202 35.410 -41.229 1.00 31.78 254 SER A CA 1
ATOM 1948 C C . SER A 1 254 ? 23.467 35.727 -40.415 1.00 31.78 254 SER A C 1
ATOM 1950 O O . SER A 1 254 ? 23.430 35.616 -39.188 1.00 31.78 254 SER A O 1
ATOM 1952 N N . PRO A 1 255 ? 24.586 36.091 -41.066 1.00 38.91 255 PRO A N 1
ATOM 1953 C CA . PRO A 1 255 ? 25.843 36.438 -40.408 1.00 38.91 255 PRO A CA 1
ATOM 1954 C C . PRO A 1 255 ? 25.917 37.940 -40.059 1.00 38.91 255 PRO A C 1
ATOM 1956 O O . PRO A 1 255 ? 25.293 38.748 -40.744 1.00 38.91 255 PRO A O 1
ATOM 1959 N N . LEU A 1 256 ? 26.772 38.275 -39.078 1.00 34.97 256 LEU A N 1
ATOM 1960 C CA . LEU A 1 256 ? 27.058 39.605 -38.490 1.00 34.97 256 LEU A CA 1
ATOM 1961 C C . LEU A 1 256 ? 25.942 40.135 -37.558 1.00 34.97 256 LEU A C 1
ATOM 1963 O O . LEU A 1 256 ? 24.769 40.006 -37.865 1.00 34.97 256 LEU A O 1
ATOM 1967 N N . GLU A 1 257 ? 26.215 40.693 -36.375 1.00 31.83 257 GLU A N 1
ATOM 1968 C CA . GLU A 1 257 ? 27.295 41.623 -36.019 1.00 31.83 257 GLU A CA 1
ATOM 1969 C C . GLU A 1 257 ? 27.887 41.372 -34.622 1.00 31.83 257 GLU A C 1
ATOM 1971 O O . GLU A 1 257 ? 27.218 40.933 -33.686 1.00 31.83 257 GLU A O 1
ATOM 1976 N N . ALA A 1 258 ? 29.172 41.703 -34.510 1.00 36.31 258 ALA A N 1
ATOM 1977 C CA . ALA A 1 258 ? 29.884 41.915 -33.266 1.00 36.31 258 ALA A CA 1
ATOM 1978 C C . ALA A 1 258 ? 29.856 43.415 -32.907 1.00 36.31 258 ALA A C 1
ATOM 1980 O O . ALA A 1 258 ? 29.890 44.255 -33.801 1.00 36.31 258 ALA A O 1
ATOM 1981 N N . GLU A 1 259 ? 29.894 43.681 -31.597 1.00 38.75 259 GLU A N 1
ATOM 1982 C CA . GLU A 1 259 ? 30.299 44.927 -30.918 1.00 38.75 259 GLU A CA 1
ATOM 1983 C C . GLU A 1 259 ? 29.376 46.161 -31.013 1.00 38.75 259 GLU A C 1
ATOM 1985 O O . GLU A 1 259 ? 29.256 46.805 -32.045 1.00 38.75 259 GLU A O 1
ATOM 1990 N N . ALA A 1 260 ? 28.820 46.608 -29.879 1.00 33.44 260 ALA A N 1
ATOM 1991 C CA . ALA A 1 260 ? 29.476 47.571 -28.976 1.00 33.44 260 ALA A CA 1
ATOM 1992 C C . ALA A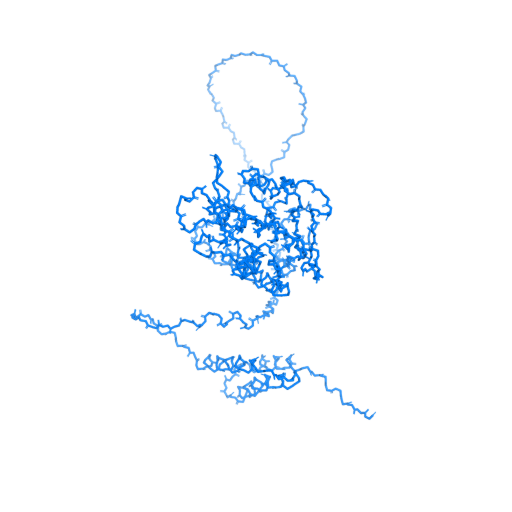 1 260 ? 28.477 48.198 -27.977 1.00 33.44 260 ALA A C 1
ATOM 1994 O O . ALA A 1 260 ? 27.339 48.526 -28.301 1.00 33.44 260 ALA A O 1
ATOM 1995 N N . SER A 1 261 ? 28.951 48.398 -26.747 1.00 33.41 261 SER A N 1
ATOM 1996 C CA . SER A 1 261 ? 28.343 49.207 -25.685 1.00 33.41 261 SER A CA 1
ATOM 1997 C C . SER A 1 261 ? 28.057 50.654 -26.123 1.00 33.41 261 SER A C 1
ATOM 1999 O O . SER A 1 261 ? 28.835 51.223 -26.885 1.00 33.41 261 SER A O 1
ATOM 2001 N N . THR A 1 262 ? 27.041 51.315 -25.550 1.00 31.47 262 THR A N 1
ATOM 2002 C CA . THR A 1 262 ? 27.131 52.347 -24.476 1.00 31.47 262 THR A CA 1
ATOM 2003 C C . THR A 1 262 ? 25.857 53.231 -24.451 1.00 31.47 262 THR A C 1
ATOM 2005 O O . THR A 1 262 ? 25.357 53.627 -25.496 1.00 31.47 262 THR A O 1
ATOM 2008 N N . SER A 1 263 ? 25.434 53.603 -23.233 1.00 32.59 263 SER A N 1
ATOM 2009 C CA . SER A 1 263 ? 24.747 54.854 -22.831 1.00 32.59 263 SER A CA 1
ATOM 2010 C C . SER A 1 263 ? 23.224 55.016 -22.960 1.00 32.59 263 SER A C 1
ATOM 2012 O O . SER A 1 263 ? 22.650 55.037 -24.042 1.00 32.59 263 SER A O 1
ATOM 2014 N N . LEU A 1 264 ? 22.622 55.283 -21.790 1.00 40.91 264 LEU A N 1
ATOM 2015 C CA . LEU A 1 264 ? 21.392 56.052 -21.586 1.00 40.91 264 LEU A CA 1
ATOM 2016 C C . LEU A 1 264 ? 21.490 57.452 -22.218 1.00 40.91 264 LEU A C 1
ATOM 2018 O O . LEU A 1 264 ? 22.509 58.108 -22.022 1.00 40.91 264 LEU A O 1
ATOM 2022 N N . GLU A 1 265 ? 20.398 57.945 -22.810 1.00 39.41 265 GLU A N 1
ATOM 2023 C CA . GLU A 1 265 ? 19.734 59.197 -22.402 1.00 39.41 265 GLU A CA 1
ATOM 2024 C C . GLU A 1 265 ? 18.370 59.390 -23.097 1.00 39.41 265 GLU A C 1
ATOM 2026 O O . GLU A 1 265 ? 17.992 58.652 -24.004 1.00 39.41 265 GLU A O 1
ATOM 2031 N N . LEU A 1 266 ? 17.614 60.333 -22.538 1.00 40.69 266 LEU A N 1
ATOM 2032 C CA . LEU A 1 266 ? 16.189 60.628 -22.654 1.00 40.69 266 LEU A CA 1
ATOM 2033 C C . LEU A 1 266 ? 15.748 61.405 -23.921 1.00 40.69 266 LEU A C 1
ATOM 2035 O O . LEU A 1 266 ? 16.541 62.072 -24.571 1.00 40.69 266 LEU A O 1
ATOM 2039 N N . GLU A 1 267 ? 14.416 61.419 -24.076 1.00 34.81 267 GLU A N 1
ATOM 2040 C CA . GLU A 1 267 ? 13.522 62.441 -24.666 1.00 34.81 267 GLU A CA 1
ATOM 2041 C C . GLU A 1 267 ? 13.078 62.412 -26.150 1.00 34.81 267 GLU A C 1
ATOM 2043 O O . GLU A 1 267 ? 13.847 62.517 -27.096 1.00 34.81 267 GLU A O 1
ATOM 2048 N N . GLU A 1 268 ? 11.743 62.304 -26.255 1.00 35.38 268 GLU A N 1
ATOM 2049 C CA . GLU A 1 268 ? 10.741 63.030 -27.055 1.00 35.38 268 GLU A CA 1
ATOM 2050 C C . GLU A 1 268 ? 10.844 63.281 -28.582 1.00 35.38 268 GLU A C 1
ATOM 2052 O O . GLU A 1 268 ? 11.787 63.840 -29.126 1.00 35.38 268 GLU A O 1
ATOM 2057 N N . ALA A 1 269 ? 9.664 63.045 -29.186 1.00 34.06 269 ALA A N 1
ATOM 2058 C CA . ALA A 1 269 ? 8.988 63.808 -30.245 1.00 34.06 269 ALA A CA 1
ATOM 2059 C C . ALA A 1 269 ? 9.126 63.398 -31.735 1.00 34.06 269 ALA A C 1
ATOM 2061 O O . ALA A 1 269 ? 10.125 63.625 -32.403 1.00 34.06 269 ALA A O 1
ATOM 2062 N N . SER A 1 270 ? 7.952 63.026 -32.277 1.00 31.05 270 SER A N 1
ATOM 2063 C CA . SER A 1 270 ? 7.306 63.639 -33.456 1.00 31.05 270 SER A CA 1
ATOM 2064 C C . SER A 1 270 ? 7.545 63.100 -34.885 1.00 31.05 270 SER A C 1
ATOM 2066 O O . SER A 1 270 ? 8.644 63.095 -35.424 1.00 31.05 270 SER A O 1
ATOM 2068 N N . THR A 1 271 ? 6.389 62.885 -35.540 1.00 31.19 271 THR A N 1
ATOM 2069 C CA . THR A 1 271 ? 6.022 63.064 -36.969 1.00 31.19 271 THR A CA 1
ATOM 2070 C C . THR A 1 271 ? 6.420 62.050 -38.058 1.00 31.19 271 THR A C 1
ATOM 2072 O O . THR A 1 271 ? 7.562 61.960 -38.483 1.00 31.19 271 THR A O 1
ATOM 2075 N N . ASP A 1 272 ? 5.367 61.399 -38.574 1.00 30.91 272 ASP A N 1
ATOM 2076 C CA . ASP A 1 272 ? 4.875 61.383 -39.966 1.00 30.91 272 ASP A CA 1
ATOM 2077 C C . ASP A 1 272 ? 5.755 60.944 -41.163 1.00 30.91 272 ASP A C 1
ATOM 2079 O O . ASP A 1 272 ? 6.530 61.718 -41.710 1.00 30.91 272 ASP A O 1
ATOM 2083 N N . VAL A 1 273 ? 5.403 59.742 -41.660 1.00 30.95 273 VAL A N 1
ATOM 2084 C CA . VAL A 1 273 ? 5.109 59.296 -43.054 1.00 30.95 273 VAL A CA 1
ATOM 2085 C C . VAL A 1 273 ? 6.136 59.571 -44.200 1.00 30.95 273 VAL A C 1
ATOM 2087 O O . VAL A 1 273 ? 7.199 60.131 -43.994 1.00 30.95 273 VAL A O 1
ATOM 2090 N N . PRO A 1 274 ? 5.946 59.017 -45.422 1.00 54.22 274 PRO A N 1
ATOM 2091 C CA . PRO A 1 274 ? 6.750 57.910 -45.946 1.00 54.22 274 PRO A CA 1
ATOM 2092 C C . PRO A 1 274 ? 7.528 58.309 -47.218 1.00 54.22 274 PRO A C 1
ATOM 2094 O O . PRO A 1 274 ? 7.315 59.392 -47.758 1.00 54.22 274 PRO A O 1
ATOM 2097 N N . ARG A 1 275 ? 8.312 57.384 -47.795 1.00 30.28 275 ARG A N 1
ATOM 2098 C CA . ARG A 1 275 ? 8.286 57.030 -49.237 1.00 30.28 275 ARG A CA 1
ATOM 2099 C C . ARG A 1 275 ? 9.517 56.230 -49.673 1.00 30.28 275 ARG A C 1
ATOM 2101 O O . ARG A 1 275 ? 10.644 56.601 -49.397 1.00 30.28 275 ARG A O 1
ATOM 2108 N N . THR A 1 276 ? 9.215 55.166 -50.421 1.00 29.58 276 THR A N 1
ATOM 2109 C CA . THR A 1 276 ? 9.874 54.679 -51.648 1.00 29.58 276 THR A CA 1
ATOM 2110 C C . THR A 1 276 ? 11.398 54.783 -51.767 1.00 29.58 276 THR A C 1
ATOM 2112 O O . THR A 1 276 ? 11.928 55.883 -51.843 1.00 29.58 276 THR A O 1
ATOM 2115 N N . CYS A 1 277 ? 12.050 53.674 -52.127 1.00 27.28 277 CYS A N 1
ATOM 2116 C CA . CYS A 1 277 ? 12.671 53.622 -53.451 1.00 27.28 277 CYS A CA 1
ATOM 2117 C C . CYS A 1 277 ? 12.997 52.198 -53.906 1.00 27.28 277 CYS A C 1
ATOM 2119 O O . CYS A 1 277 ? 13.479 51.359 -53.154 1.00 27.28 277 CYS A O 1
ATOM 2121 N N . TYR A 1 278 ? 12.733 51.994 -55.191 1.00 29.84 278 TYR A N 1
ATOM 2122 C CA . TYR A 1 278 ? 13.333 50.997 -56.062 1.00 29.84 278 TYR A CA 1
ATOM 2123 C C . TYR A 1 278 ? 14.864 51.061 -56.009 1.00 29.84 278 TYR A C 1
ATOM 2125 O O . TYR A 1 278 ? 15.422 52.152 -56.091 1.00 29.84 278 TYR A O 1
ATOM 2133 N N . GLN A 1 279 ? 15.530 49.906 -56.084 1.00 33.19 279 GLN A N 1
ATOM 2134 C CA . GLN A 1 279 ? 16.740 49.793 -56.898 1.00 33.19 279 GLN A CA 1
ATOM 2135 C C . GLN A 1 279 ? 16.971 48.358 -57.380 1.00 33.19 279 GLN A C 1
ATOM 2137 O O . GLN A 1 279 ? 17.273 47.434 -56.634 1.00 33.19 279 GLN A O 1
ATOM 2142 N N . THR A 1 280 ? 16.812 48.214 -58.690 1.00 32.78 280 THR A N 1
ATOM 2143 C CA . THR A 1 280 ? 17.397 47.186 -59.545 1.00 32.78 280 THR A CA 1
ATOM 2144 C C . THR A 1 280 ? 18.912 47.110 -59.374 1.00 32.78 280 THR A C 1
ATOM 2146 O O . THR A 1 280 ? 19.573 48.140 -59.485 1.00 32.78 280 THR A O 1
ATOM 2149 N N . CYS A 1 281 ? 19.472 45.901 -59.314 1.00 29.36 281 CYS A N 1
ATOM 2150 C CA . CYS A 1 281 ? 20.701 45.628 -60.048 1.00 29.36 281 CYS A CA 1
ATOM 2151 C C . CYS A 1 281 ? 20.781 44.174 -60.514 1.00 29.36 281 CYS A C 1
ATOM 2153 O O . CYS A 1 281 ? 20.182 43.260 -59.962 1.00 29.36 281 CYS A O 1
ATOM 2155 N N . ASN A 1 282 ? 21.457 44.051 -61.640 1.00 30.06 282 ASN A N 1
ATOM 2156 C CA . ASN A 1 282 ? 21.319 43.074 -62.701 1.00 30.06 282 ASN A CA 1
ATOM 2157 C C . ASN A 1 282 ? 22.622 42.269 -62.791 1.00 30.06 282 ASN A C 1
ATOM 2159 O O . ASN A 1 282 ? 23.670 42.807 -62.443 1.00 30.06 282 ASN A O 1
ATOM 2163 N N . LYS A 1 283 ? 22.554 41.100 -63.445 1.00 31.09 283 LYS A N 1
ATOM 2164 C CA . LYS A 1 283 ? 23.679 40.287 -63.967 1.00 31.09 283 LYS A CA 1
ATOM 2165 C C . LYS A 1 283 ? 24.492 39.569 -62.876 1.00 31.09 283 LYS A C 1
ATOM 2167 O O . LYS A 1 283 ? 24.990 40.185 -61.954 1.00 31.09 283 LYS A O 1
ATOM 2172 N N . GLY A 1 284 ? 24.682 38.257 -62.906 1.00 28.50 284 GLY A N 1
ATOM 2173 C CA . GLY A 1 284 ? 24.725 37.335 -64.035 1.00 28.50 284 GLY A CA 1
ATOM 2174 C C . GLY A 1 284 ? 26.123 36.731 -64.078 1.00 28.50 284 GLY A C 1
ATOM 2175 O O . GLY A 1 284 ? 27.076 37.472 -64.266 1.00 28.50 284 GLY A O 1
ATOM 2176 N N . ALA A 1 285 ? 26.240 35.417 -63.909 1.00 31.81 285 ALA A N 1
ATOM 2177 C CA . ALA A 1 285 ? 27.350 34.622 -64.425 1.00 31.81 285 ALA A CA 1
ATOM 2178 C C . ALA A 1 285 ? 27.021 33.142 -64.241 1.00 31.81 285 ALA A C 1
ATOM 2180 O O . ALA A 1 285 ? 26.893 32.636 -63.130 1.00 31.81 285 ALA A O 1
ATOM 2181 N N . SER A 1 286 ? 26.859 32.480 -65.375 1.00 33.38 286 SER A N 1
ATOM 2182 C CA . SER A 1 286 ? 26.794 31.041 -65.531 1.00 33.38 286 SER A CA 1
ATOM 2183 C C . SER A 1 286 ? 28.165 30.435 -65.237 1.00 33.38 286 SER A C 1
ATOM 2185 O O . SER A 1 286 ? 29.147 30.843 -65.855 1.00 33.38 286 SER A O 1
ATOM 2187 N N . THR A 1 287 ? 28.220 29.399 -64.406 1.00 32.16 287 THR A N 1
ATOM 2188 C CA . THR A 1 287 ? 29.291 28.400 -64.462 1.00 32.16 287 THR A CA 1
ATOM 2189 C C . THR A 1 287 ? 28.735 27.013 -64.178 1.00 32.16 287 THR A C 1
ATOM 2191 O O . THR A 1 287 ? 27.761 26.813 -63.458 1.00 32.16 287 THR A O 1
ATOM 2194 N N . SER A 1 288 ? 29.328 26.080 -64.901 1.00 31.69 288 SER A N 1
ATOM 2195 C CA . SER A 1 288 ? 28.885 24.749 -65.267 1.00 31.69 288 SER A CA 1
ATOM 2196 C C . SER A 1 288 ? 28.973 23.703 -64.156 1.00 31.69 288 SER A C 1
ATOM 2198 O O . SER A 1 288 ? 29.922 23.698 -63.384 1.00 31.69 288 SER A O 1
ATOM 2200 N N . GLN A 1 289 ? 28.024 22.763 -64.216 1.00 34.56 289 GLN A N 1
ATOM 2201 C CA . GLN A 1 289 ? 28.175 21.311 -64.036 1.00 34.56 289 GLN A CA 1
ATOM 2202 C C . GLN A 1 289 ? 29.278 20.790 -63.095 1.00 34.56 289 GLN A C 1
ATOM 2204 O O . GLN A 1 289 ? 30.450 20.752 -63.457 1.00 34.56 289 GLN A O 1
ATOM 2209 N N . ALA A 1 290 ? 28.837 20.148 -62.013 1.00 32.75 290 ALA A N 1
ATOM 2210 C CA . ALA A 1 290 ? 29.278 18.800 -61.654 1.00 32.75 290 ALA A CA 1
ATOM 2211 C C . ALA A 1 290 ? 28.161 18.120 -60.842 1.00 32.75 290 ALA A C 1
ATOM 2213 O O . ALA A 1 290 ? 27.812 18.576 -59.755 1.00 32.75 290 ALA A O 1
ATOM 2214 N N . SER A 1 291 ? 27.560 17.064 -61.393 1.00 38.88 291 SER A N 1
ATOM 2215 C CA . SER A 1 291 ? 26.609 16.213 -60.669 1.00 38.88 291 SER A CA 1
ATOM 2216 C C . SER A 1 291 ? 27.359 15.397 -59.608 1.00 38.88 291 SER A C 1
ATOM 2218 O O . SER A 1 291 ? 28.363 14.772 -59.958 1.00 38.88 291 SER A O 1
ATOM 2220 N N . PRO A 1 292 ? 26.907 15.351 -58.344 1.00 40.12 292 PRO A N 1
ATOM 2221 C CA . PRO A 1 292 ? 27.490 14.452 -57.358 1.00 40.12 292 PRO A CA 1
ATOM 2222 C C . PRO A 1 292 ? 27.033 13.001 -57.608 1.00 40.12 292 PRO A C 1
ATOM 2224 O O . PRO A 1 292 ? 25.950 12.779 -58.160 1.00 40.12 292 PRO A O 1
ATOM 2227 N N . PRO A 1 293 ? 27.849 12.001 -57.233 1.00 40.03 293 PRO A N 1
ATOM 2228 C CA . PRO A 1 293 ? 27.523 10.597 -57.438 1.00 40.03 293 PRO A CA 1
ATOM 2229 C C . PRO A 1 293 ? 26.371 10.162 -56.525 1.00 40.03 293 PRO A C 1
ATOM 2231 O O . PRO A 1 293 ? 26.309 10.542 -55.357 1.00 40.03 293 PRO A O 1
ATOM 2234 N N . ASN A 1 294 ? 25.477 9.333 -57.072 1.00 40.66 294 ASN A N 1
ATOM 2235 C CA . ASN A 1 294 ? 24.445 8.627 -56.315 1.00 40.66 294 ASN A CA 1
ATOM 2236 C C . ASN A 1 294 ? 25.082 7.858 -55.144 1.00 40.66 294 ASN A C 1
ATOM 2238 O O . ASN A 1 294 ? 25.950 7.015 -55.396 1.00 40.66 294 ASN A O 1
ATOM 2242 N N . PRO A 1 295 ? 24.640 8.061 -53.892 1.00 34.69 295 PRO A N 1
ATOM 2243 C CA . PRO A 1 295 ? 24.974 7.135 -52.828 1.00 34.69 295 PRO A CA 1
ATOM 2244 C C . PRO A 1 295 ? 24.196 5.837 -53.064 1.00 34.69 295 PRO A C 1
ATOM 2246 O O . PRO A 1 295 ? 22.966 5.806 -53.056 1.00 34.69 295 PRO A O 1
ATOM 2249 N N . VAL A 1 296 ? 24.940 4.762 -53.313 1.00 38.38 296 VAL A N 1
ATOM 2250 C CA . VAL A 1 296 ? 24.437 3.391 -53.244 1.00 38.38 296 VAL A CA 1
ATOM 2251 C C . VAL A 1 296 ? 23.934 3.171 -51.819 1.00 38.38 296 VAL A C 1
ATOM 2253 O O . VAL A 1 296 ? 24.707 3.270 -50.867 1.00 38.38 296 VAL A O 1
ATOM 2256 N N . ALA A 1 297 ? 22.633 2.923 -51.674 1.00 31.14 297 ALA A N 1
ATOM 2257 C CA . ALA A 1 297 ? 22.035 2.565 -50.397 1.00 31.14 297 ALA A CA 1
ATOM 2258 C C . ALA A 1 297 ? 22.685 1.266 -49.881 1.00 31.14 297 ALA A C 1
ATOM 2260 O O . ALA A 1 297 ? 22.758 0.295 -50.642 1.00 31.14 297 ALA A O 1
ATOM 2261 N N . PRO A 1 298 ? 23.164 1.210 -48.626 1.00 29.88 298 PRO A N 1
ATOM 2262 C CA . PRO A 1 298 ? 23.609 -0.047 -48.052 1.00 29.88 298 PRO A CA 1
ATOM 2263 C C . PRO A 1 298 ? 22.400 -0.979 -47.918 1.00 29.88 298 PRO A C 1
ATOM 2265 O O . PRO A 1 298 ? 21.364 -0.599 -47.373 1.00 29.88 298 PRO A O 1
ATOM 2268 N N . LEU A 1 299 ? 22.537 -2.202 -48.436 1.00 31.88 299 LEU A N 1
ATOM 2269 C CA . LEU A 1 299 ? 21.628 -3.302 -48.134 1.00 31.88 299 LEU A CA 1
ATOM 2270 C C . LEU A 1 299 ? 21.718 -3.562 -46.623 1.00 31.88 299 LEU A C 1
ATOM 2272 O O . LEU A 1 299 ? 22.717 -4.090 -46.137 1.00 31.88 299 LEU A O 1
ATOM 2276 N N . VAL A 1 300 ? 20.697 -3.144 -45.882 1.00 30.19 300 VAL A N 1
ATOM 2277 C CA . VAL A 1 300 ? 20.532 -3.478 -44.466 1.00 30.19 300 VAL A CA 1
ATOM 2278 C C . VAL A 1 300 ? 19.901 -4.875 -44.408 1.00 30.19 300 VAL A C 1
ATOM 2280 O O . VAL A 1 300 ? 18.841 -5.064 -45.012 1.00 30.19 300 VAL A O 1
ATOM 2283 N N . PRO A 1 301 ? 20.519 -5.873 -43.750 1.00 30.70 301 PRO A N 1
ATOM 2284 C CA . PRO A 1 301 ? 19.862 -7.157 -43.536 1.00 30.70 301 PRO A CA 1
ATOM 2285 C C . PRO A 1 301 ? 18.637 -6.955 -42.626 1.00 30.70 301 PRO A C 1
ATOM 2287 O O . PRO A 1 301 ? 18.681 -6.108 -41.731 1.00 30.70 301 PRO A O 1
ATOM 2290 N N . PRO A 1 302 ? 17.532 -7.691 -42.839 1.00 27.88 302 PRO A N 1
ATOM 2291 C CA . PRO A 1 302 ? 16.358 -7.560 -41.989 1.00 27.88 302 PRO A CA 1
ATOM 2292 C C . PRO A 1 302 ? 16.720 -7.914 -40.535 1.00 27.88 302 PRO A C 1
ATOM 2294 O O . PRO A 1 302 ? 17.490 -8.854 -40.318 1.00 27.88 302 PRO A O 1
ATOM 2297 N N . PRO A 1 303 ? 16.183 -7.191 -39.536 1.00 30.67 303 PRO A N 1
ATOM 2298 C CA . PRO A 1 303 ? 16.367 -7.557 -38.141 1.00 30.67 303 PRO A CA 1
ATOM 2299 C C . PRO A 1 303 ? 15.774 -8.947 -37.895 1.00 30.67 303 PRO A C 1
ATOM 2301 O O . PRO A 1 303 ? 14.645 -9.242 -38.294 1.00 30.67 303 PRO A O 1
ATOM 2304 N N . VAL A 1 304 ? 16.556 -9.800 -37.236 1.00 30.28 304 VAL A N 1
ATOM 2305 C CA . VAL A 1 304 ? 16.099 -11.092 -36.725 1.00 30.28 304 VAL A CA 1
ATOM 2306 C C . VAL A 1 304 ? 15.083 -10.803 -35.624 1.00 30.28 304 VAL A C 1
ATOM 2308 O O . VAL A 1 304 ? 15.431 -10.356 -34.536 1.00 30.28 304 VAL A O 1
ATOM 2311 N N . ILE A 1 305 ? 13.807 -11.013 -35.938 1.00 27.55 305 ILE A N 1
ATOM 2312 C CA . ILE A 1 305 ? 12.711 -10.920 -34.979 1.00 27.55 305 ILE A CA 1
ATOM 2313 C C . ILE A 1 305 ? 12.782 -12.167 -34.098 1.00 27.55 305 ILE A C 1
ATOM 2315 O O . ILE A 1 305 ? 12.351 -13.242 -34.511 1.00 27.55 305 ILE A O 1
ATOM 2319 N N . GLN A 1 306 ? 13.290 -12.034 -32.876 1.00 28.05 306 GLN A N 1
ATOM 2320 C CA . GLN A 1 306 ? 13.052 -13.034 -31.842 1.00 28.05 306 GLN A CA 1
ATOM 2321 C C . GLN A 1 306 ? 11.678 -12.734 -31.232 1.00 28.05 306 GLN A C 1
ATOM 2323 O O . GLN A 1 306 ? 11.539 -11.985 -30.270 1.00 28.05 306 GLN A O 1
ATOM 2328 N N . THR A 1 307 ? 10.628 -13.233 -31.883 1.00 28.06 307 THR A N 1
ATOM 2329 C CA . THR A 1 307 ? 9.255 -13.112 -31.387 1.00 28.06 307 THR A CA 1
ATOM 2330 C C . THR A 1 307 ? 9.091 -14.077 -30.223 1.00 28.06 307 THR A C 1
ATOM 2332 O O . THR A 1 307 ? 9.251 -15.287 -30.378 1.00 28.06 307 THR A O 1
ATOM 2335 N N . ASN A 1 308 ? 8.771 -13.545 -29.047 1.00 31.81 308 ASN A N 1
ATOM 2336 C CA . ASN A 1 308 ? 8.349 -14.365 -27.925 1.00 31.81 308 ASN A CA 1
ATOM 2337 C C . ASN A 1 308 ? 6.985 -14.977 -28.295 1.00 31.81 308 ASN A C 1
ATOM 2339 O O . ASN A 1 308 ? 6.016 -14.255 -28.531 1.00 31.81 308 ASN A O 1
ATOM 2343 N N . LEU A 1 309 ? 6.920 -16.306 -28.414 1.00 27.19 309 LEU A N 1
ATOM 2344 C CA . LEU A 1 309 ? 5.754 -17.048 -28.924 1.00 27.19 309 LEU A CA 1
ATOM 2345 C C . LEU A 1 309 ? 4.463 -16.769 -28.123 1.00 27.19 309 LEU A C 1
ATOM 2347 O O . LEU A 1 309 ? 3.360 -16.960 -28.630 1.00 27.19 309 LEU A O 1
ATOM 2351 N N . ASN A 1 310 ? 4.605 -16.271 -26.893 1.00 33.81 310 ASN A N 1
ATOM 2352 C CA . ASN A 1 310 ? 3.506 -15.919 -25.998 1.00 33.81 310 ASN A CA 1
ATOM 2353 C C . ASN A 1 310 ? 2.692 -14.701 -26.474 1.00 33.81 310 ASN A C 1
ATOM 2355 O O . ASN A 1 310 ? 1.494 -14.646 -26.215 1.00 33.81 310 ASN A O 1
ATOM 2359 N N . THR A 1 311 ? 3.293 -13.766 -27.219 1.00 38.19 311 THR A N 1
ATOM 2360 C CA . THR A 1 311 ? 2.612 -12.542 -27.689 1.00 38.19 311 THR A CA 1
ATOM 2361 C C . THR A 1 311 ? 1.709 -12.797 -28.905 1.00 38.19 311 THR A C 1
ATOM 2363 O O . THR A 1 311 ? 0.765 -12.056 -29.140 1.00 38.19 311 THR A O 1
ATOM 2366 N N . LEU A 1 312 ? 1.939 -13.877 -29.663 1.00 30.38 312 LEU A N 1
ATOM 2367 C CA . LEU A 1 312 ? 1.072 -14.281 -30.785 1.00 30.38 312 LEU A CA 1
ATOM 2368 C C . LEU A 1 312 ? -0.186 -15.044 -30.337 1.00 30.38 312 LEU A C 1
ATOM 2370 O O . LEU A 1 312 ? -1.123 -15.202 -31.118 1.00 30.38 312 LEU A O 1
ATOM 2374 N N . LEU A 1 313 ? -0.217 -15.533 -29.094 1.00 38.22 313 LEU A N 1
ATOM 2375 C CA . LEU A 1 313 ? -1.303 -16.369 -28.575 1.00 38.22 313 LEU A CA 1
ATOM 2376 C C . LEU A 1 313 ? -2.391 -15.579 -27.835 1.00 38.22 313 LEU A C 1
ATOM 2378 O O . LEU A 1 313 ? -3.492 -16.105 -27.667 1.00 38.22 313 LEU A O 1
ATOM 2382 N N . SER A 1 314 ? -2.130 -14.329 -27.436 1.00 38.62 314 SER A N 1
ATOM 2383 C CA . SER A 1 314 ? -3.132 -13.473 -26.783 1.00 38.62 314 SER A CA 1
ATOM 2384 C C . SER A 1 314 ? -4.163 -12.882 -27.751 1.00 38.62 314 SER A C 1
ATOM 2386 O O . SER A 1 314 ? -5.278 -12.589 -27.331 1.00 38.62 314 SER A O 1
ATOM 2388 N N . ASP A 1 315 ? -3.847 -12.779 -29.045 1.00 35.75 315 ASP A N 1
ATOM 2389 C CA . ASP A 1 315 ? -4.703 -12.094 -30.030 1.00 35.75 315 ASP A CA 1
ATOM 2390 C C . ASP A 1 315 ? -5.750 -12.997 -30.716 1.00 35.75 315 ASP A C 1
ATOM 2392 O O . ASP A 1 315 ? -6.512 -12.533 -31.566 1.00 35.75 315 ASP A O 1
ATOM 2396 N N . HIS A 1 316 ? -5.851 -14.282 -30.350 1.00 37.12 316 HIS A N 1
ATOM 2397 C CA . HIS A 1 316 ? -6.759 -15.226 -31.026 1.00 37.12 316 HIS A CA 1
ATOM 2398 C C . HIS A 1 316 ? -7.799 -15.932 -30.145 1.00 37.12 316 HIS A C 1
ATOM 2400 O O . HIS A 1 316 ? -8.591 -16.727 -30.654 1.00 37.12 316 HIS A O 1
ATOM 2406 N N . THR A 1 317 ? -7.910 -15.598 -28.859 1.00 32.69 317 THR A N 1
ATOM 2407 C CA . THR A 1 317 ? -8.957 -16.136 -27.971 1.00 32.69 317 THR A CA 1
ATOM 2408 C C . THR A 1 317 ? -10.093 -15.142 -27.735 1.00 32.69 317 THR A C 1
ATOM 2410 O O . THR A 1 317 ? -10.444 -14.826 -26.608 1.00 32.69 317 THR A O 1
ATOM 2413 N N . THR A 1 318 ? -10.732 -14.665 -28.804 1.00 34.97 318 THR A N 1
ATOM 2414 C CA . THR A 1 318 ? -12.127 -14.178 -28.752 1.00 34.97 318 THR A CA 1
ATOM 2415 C C . THR A 1 318 ? -12.739 -14.175 -30.155 1.00 34.97 318 THR A C 1
ATOM 2417 O O . THR A 1 318 ? -12.676 -13.199 -30.891 1.00 34.97 318 THR A O 1
ATOM 2420 N N . PHE A 1 319 ? -13.372 -15.287 -30.536 1.00 28.78 319 PHE A N 1
ATOM 2421 C CA . PHE A 1 319 ? -14.315 -15.327 -31.658 1.00 28.78 319 PHE A CA 1
ATOM 2422 C C . PHE A 1 319 ? -15.609 -16.000 -31.198 1.00 28.78 319 PHE A C 1
ATOM 2424 O O . PHE A 1 319 ? -15.835 -17.193 -31.385 1.00 28.78 319 PHE A O 1
ATOM 2431 N N . SER A 1 320 ? -16.477 -15.214 -30.569 1.00 32.12 320 SER A N 1
ATOM 2432 C CA . SER A 1 320 ? -17.905 -15.510 -30.473 1.00 32.12 320 SER A CA 1
ATOM 2433 C C . SER A 1 320 ? -18.621 -14.700 -31.552 1.00 32.12 320 SER A C 1
ATOM 2435 O O . SER A 1 320 ? -18.727 -13.480 -31.457 1.00 32.12 320 SER A O 1
ATOM 2437 N N . CYS A 1 321 ? -19.067 -15.393 -32.601 1.00 30.89 321 CYS A N 1
ATOM 2438 C CA . CYS A 1 321 ? -19.916 -14.846 -33.656 1.00 30.89 321 CYS A CA 1
ATOM 2439 C C . CYS A 1 321 ? -21.291 -14.460 -33.101 1.00 30.89 321 CYS A C 1
ATOM 2441 O O . CYS A 1 321 ? -21.974 -15.331 -32.569 1.00 30.89 321 CYS A O 1
ATOM 2443 N N . LEU A 1 322 ? -21.731 -13.223 -33.346 1.00 36.94 322 LEU A N 1
ATOM 2444 C CA . LEU A 1 322 ? -23.135 -12.893 -33.601 1.00 36.94 322 LEU A CA 1
ATOM 2445 C C . LEU A 1 322 ? -23.207 -11.782 -34.669 1.00 36.94 322 LEU A C 1
ATOM 2447 O O . LEU A 1 322 ? -22.687 -10.689 -34.479 1.00 36.94 322 LEU A O 1
ATOM 2451 N N . ASP A 1 323 ? -23.851 -12.148 -35.779 1.00 35.72 323 ASP A N 1
ATOM 2452 C CA . ASP A 1 323 ? -24.442 -11.368 -36.873 1.00 35.72 323 ASP A CA 1
ATOM 2453 C C . ASP A 1 323 ? -23.601 -10.414 -37.750 1.00 35.72 323 ASP A C 1
ATOM 2455 O O . ASP A 1 323 ? -23.283 -9.284 -37.396 1.00 35.72 323 ASP A O 1
ATOM 2459 N N . GLY A 1 324 ? -23.460 -10.824 -39.022 1.00 40.31 324 GLY A N 1
ATOM 2460 C CA . GLY A 1 324 ? -23.830 -9.947 -40.142 1.00 40.31 324 GLY A CA 1
ATOM 2461 C C . GLY A 1 324 ? -22.714 -9.405 -41.040 1.00 40.31 324 GLY A C 1
ATOM 2462 O O . GLY A 1 324 ? -22.397 -8.225 -40.989 1.00 40.31 324 GLY A O 1
ATOM 2463 N N . THR A 1 325 ? -22.249 -10.243 -41.975 1.00 46.50 325 THR A N 1
ATOM 2464 C CA . THR A 1 325 ? -21.627 -9.897 -43.279 1.00 46.50 325 THR A CA 1
ATOM 2465 C C . THR A 1 325 ? -20.332 -9.062 -43.2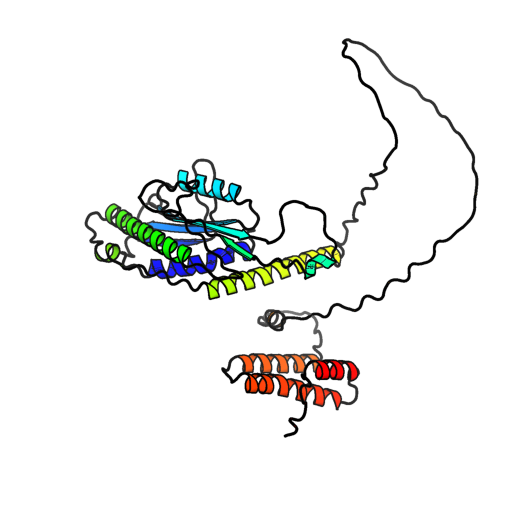91 1.00 46.50 325 THR A C 1
ATOM 2467 O O . THR A 1 325 ? -20.370 -7.838 -43.342 1.00 46.50 325 THR A O 1
ATOM 2470 N N . CYS A 1 326 ? -19.185 -9.740 -43.434 1.00 30.50 326 CYS A N 1
ATOM 2471 C CA . CYS A 1 326 ? -17.962 -9.194 -44.047 1.00 30.50 326 CYS A CA 1
ATOM 2472 C C . CYS A 1 326 ? -17.177 -10.324 -44.763 1.00 30.50 326 CYS A C 1
ATOM 2474 O O . CYS A 1 326 ? -17.388 -11.493 -44.433 1.00 30.50 326 CYS A O 1
ATOM 2476 N N . PRO A 1 327 ? -16.353 -10.020 -45.785 1.00 39.16 327 PRO A N 1
ATOM 2477 C CA . PRO A 1 327 ? -15.897 -10.990 -46.777 1.00 39.16 327 PRO A CA 1
ATOM 2478 C C . PRO A 1 327 ? -14.816 -11.922 -46.221 1.00 39.16 327 PRO A C 1
ATOM 2480 O O . PRO A 1 327 ? -13.920 -11.503 -45.494 1.00 39.16 327 PRO A O 1
ATOM 2483 N N . SER A 1 328 ? -14.908 -13.194 -46.600 1.00 36.25 328 SER A N 1
ATOM 2484 C CA . SER A 1 328 ? -13.985 -14.264 -46.236 1.00 36.25 328 SER A CA 1
ATOM 2485 C C . SER A 1 328 ? -12.573 -13.999 -46.762 1.00 36.25 328 SER A C 1
ATOM 2487 O O . SER A 1 328 ? -12.325 -14.102 -47.964 1.00 36.25 328 SER A O 1
ATOM 2489 N N . THR A 1 329 ? -11.632 -13.714 -45.867 1.00 40.41 329 THR A N 1
ATOM 2490 C CA . THR A 1 329 ? -10.218 -14.009 -46.097 1.00 40.41 329 THR A CA 1
ATOM 2491 C C . THR A 1 329 ? -10.037 -15.519 -45.976 1.00 40.41 329 THR A C 1
ATOM 2493 O O . THR A 1 329 ? -10.199 -16.088 -44.897 1.00 40.41 329 THR A O 1
ATOM 2496 N N . GLU A 1 330 ? -9.757 -16.185 -47.095 1.00 42.59 330 GLU A N 1
ATOM 2497 C CA . GLU A 1 330 ? -9.386 -17.599 -47.101 1.00 42.59 330 GLU A CA 1
ATOM 2498 C C . GLU A 1 330 ? -8.072 -17.762 -46.332 1.00 42.59 330 GLU A C 1
ATOM 2500 O O . GLU A 1 330 ? -6.992 -17.414 -46.808 1.00 42.59 330 GLU A O 1
ATOM 2505 N N . VAL A 1 331 ? -8.178 -18.263 -45.103 1.00 42.38 331 VAL A N 1
ATOM 2506 C CA . VAL A 1 331 ? -7.034 -18.790 -44.367 1.00 42.38 331 VAL A CA 1
ATOM 2507 C C . VAL A 1 331 ? -6.548 -20.000 -45.158 1.00 42.38 331 VAL A C 1
ATOM 2509 O O . VAL A 1 331 ? -7.275 -20.981 -45.311 1.00 42.38 331 VAL A O 1
ATOM 2512 N N . THR A 1 332 ? -5.344 -19.907 -45.716 1.00 55.62 332 THR A N 1
ATOM 2513 C CA . THR A 1 332 ? -4.737 -21.003 -46.474 1.00 55.62 332 THR A CA 1
ATOM 2514 C C . THR A 1 332 ? -4.570 -22.225 -45.569 1.00 55.62 332 THR A C 1
ATOM 2516 O O . THR A 1 332 ? -4.302 -22.085 -44.373 1.00 55.62 332 THR A O 1
ATOM 2519 N N . ALA A 1 333 ? -4.723 -23.430 -46.126 1.00 53.94 333 ALA A N 1
ATOM 2520 C CA . ALA A 1 333 ? -4.593 -24.688 -45.381 1.00 53.94 333 ALA A CA 1
ATOM 2521 C C . ALA A 1 333 ? -3.274 -24.771 -44.580 1.00 53.94 333 ALA A C 1
ATOM 2523 O O . ALA A 1 333 ? -3.258 -25.268 -43.455 1.00 53.94 333 ALA A O 1
ATOM 2524 N N . ASP A 1 334 ? -2.203 -24.173 -45.107 1.00 50.19 334 ASP A N 1
ATOM 2525 C CA . ASP A 1 334 ? -0.884 -24.108 -44.470 1.00 50.19 334 ASP A CA 1
ATOM 2526 C C . ASP A 1 334 ? -0.891 -23.314 -43.148 1.00 50.19 334 ASP A C 1
ATOM 2528 O O . ASP A 1 334 ? -0.181 -23.655 -42.200 1.00 50.19 334 ASP A O 1
ATOM 2532 N N . SER A 1 335 ? -1.742 -22.289 -43.040 1.00 48.38 335 SER A N 1
ATOM 2533 C CA . SER A 1 335 ? -1.869 -21.465 -41.830 1.00 48.38 335 SER A CA 1
ATOM 2534 C C . SER A 1 335 ? -2.616 -22.203 -40.712 1.00 48.38 335 SER A C 1
ATOM 2536 O O . SER A 1 335 ? -2.277 -22.064 -39.536 1.00 48.38 335 SER A O 1
ATOM 2538 N N . GLN A 1 336 ? -3.604 -23.034 -41.061 1.00 57.88 336 GLN A N 1
ATOM 2539 C CA . GLN A 1 336 ? -4.306 -23.884 -40.091 1.00 57.88 336 GLN A CA 1
ATOM 2540 C C . GLN A 1 336 ? -3.403 -24.988 -39.534 1.00 57.88 336 GLN A C 1
ATOM 2542 O O . GLN A 1 336 ? -3.472 -25.295 -38.341 1.00 57.88 336 GLN A O 1
ATOM 2547 N N . GLU A 1 337 ? -2.526 -25.560 -40.360 1.00 57.19 337 GLU A N 1
ATOM 2548 C CA . GLU A 1 337 ? -1.570 -26.562 -39.889 1.00 57.19 337 GLU A CA 1
ATOM 2549 C C . GLU A 1 337 ? -0.535 -25.970 -38.925 1.00 57.19 337 GLU A C 1
ATOM 2551 O O . GLU A 1 337 ? -0.230 -26.594 -37.906 1.00 57.19 337 GLU A O 1
ATOM 2556 N N . LEU A 1 338 ? -0.039 -24.756 -39.189 1.00 61.88 338 LEU A N 1
ATOM 2557 C CA . LEU A 1 338 ? 0.903 -24.074 -38.297 1.00 61.88 338 LEU A CA 1
ATOM 2558 C C . LEU A 1 338 ? 0.281 -23.789 -36.920 1.00 61.88 338 LEU A C 1
ATOM 2560 O O . LEU A 1 338 ? 0.900 -24.052 -35.888 1.00 61.88 338 LEU A O 1
ATOM 2564 N N . LEU A 1 339 ? -0.973 -23.330 -36.891 1.00 53.28 339 LEU A N 1
ATOM 2565 C CA . LEU A 1 339 ? -1.707 -23.076 -35.646 1.00 53.28 339 LEU A CA 1
ATOM 2566 C C . LEU A 1 339 ? -1.956 -24.360 -34.838 1.00 53.28 339 LEU A C 1
ATOM 2568 O O . LEU A 1 339 ? -1.875 -24.341 -33.609 1.00 53.28 339 LEU A O 1
ATOM 2572 N N . SER A 1 340 ? -2.181 -25.496 -35.506 1.00 59.75 340 SER A N 1
ATOM 2573 C CA . SER A 1 340 ? -2.296 -26.798 -34.837 1.00 59.75 340 SER A CA 1
ATOM 2574 C C . SER A 1 340 ? -0.990 -27.227 -34.158 1.00 59.75 340 SER A C 1
ATOM 2576 O O . SER A 1 340 ? -1.033 -27.842 -33.092 1.00 59.75 340 SER A O 1
ATOM 2578 N N . VAL A 1 341 ? 0.165 -26.917 -34.753 1.00 62.62 341 VAL A N 1
ATOM 2579 C CA . VAL A 1 341 ? 1.484 -27.241 -34.184 1.00 62.62 341 VAL A CA 1
ATOM 2580 C C . VAL A 1 341 ? 1.769 -26.379 -32.957 1.00 62.62 341 VAL A C 1
ATOM 2582 O O . VAL A 1 341 ? 2.193 -26.900 -31.927 1.00 62.62 341 VAL A O 1
ATOM 2585 N N . ILE A 1 342 ? 1.462 -25.083 -33.032 1.00 58.59 342 ILE A N 1
ATOM 2586 C CA . ILE A 1 342 ? 1.611 -24.161 -31.900 1.00 58.59 342 ILE A CA 1
ATOM 2587 C C . ILE A 1 342 ? 0.696 -24.587 -30.740 1.00 58.59 342 ILE A C 1
ATOM 2589 O O . ILE A 1 342 ? 1.140 -24.653 -29.597 1.00 58.59 342 ILE A O 1
ATOM 2593 N N . SER A 1 343 ? -0.554 -24.965 -31.025 1.00 51.97 343 SER A N 1
ATOM 2594 C CA . SER A 1 343 ? -1.495 -25.459 -30.010 1.00 51.97 343 SER A CA 1
ATOM 2595 C C . SER A 1 343 ? -1.008 -26.744 -29.317 1.00 51.97 343 SER A C 1
ATOM 2597 O O . SER A 1 343 ? -1.121 -26.878 -28.093 1.00 51.97 343 SER A O 1
ATOM 2599 N N . ALA A 1 344 ? -0.400 -27.666 -30.071 1.00 57.53 344 ALA A N 1
ATOM 2600 C CA . ALA A 1 344 ? 0.208 -28.874 -29.516 1.00 57.53 344 ALA A CA 1
ATOM 2601 C C . ALA A 1 344 ? 1.447 -28.562 -28.653 1.00 57.53 344 ALA A C 1
ATOM 2603 O O . ALA A 1 344 ? 1.620 -29.168 -27.598 1.00 57.53 344 ALA A O 1
ATOM 2604 N N . LEU A 1 345 ? 2.277 -27.594 -29.052 1.00 56.59 345 LEU A N 1
ATOM 2605 C CA . LEU A 1 345 ? 3.421 -27.103 -28.270 1.00 56.59 345 LEU A CA 1
ATOM 2606 C C . LEU A 1 345 ? 2.976 -26.519 -26.922 1.00 56.59 345 LEU A C 1
ATOM 2608 O O . LEU A 1 345 ? 3.485 -26.921 -25.878 1.00 56.59 345 LEU A O 1
ATOM 2612 N N . VAL A 1 346 ? 1.967 -25.644 -26.935 1.00 52.88 346 VAL A N 1
ATOM 2613 C CA . VAL A 1 346 ? 1.403 -25.018 -25.726 1.00 52.88 346 VAL A CA 1
ATOM 2614 C C . VAL A 1 346 ? 0.813 -26.062 -24.774 1.00 52.88 346 VAL A C 1
ATOM 2616 O O . VAL A 1 346 ? 1.036 -25.994 -23.568 1.00 52.88 346 VAL A O 1
ATOM 2619 N N . SER A 1 347 ? 0.116 -27.070 -25.306 1.00 50.66 347 SER A N 1
ATOM 2620 C CA . SER A 1 347 ? -0.497 -28.131 -24.493 1.00 50.66 347 SER A CA 1
ATOM 2621 C C . SER A 1 347 ? 0.535 -29.035 -23.806 1.00 50.66 347 SER A C 1
ATOM 2623 O O . SER A 1 347 ? 0.280 -29.539 -22.714 1.00 50.66 347 SER A O 1
ATOM 2625 N N . ASN A 1 348 ? 1.709 -29.225 -24.415 1.00 52.31 348 ASN A N 1
ATOM 2626 C CA . ASN A 1 348 ? 2.781 -30.052 -23.853 1.00 52.31 348 ASN A CA 1
ATOM 2627 C C . ASN A 1 348 ? 3.676 -29.298 -22.851 1.00 52.31 348 ASN A C 1
ATOM 2629 O O . ASN A 1 348 ? 4.297 -29.936 -22.004 1.00 52.31 348 ASN A O 1
ATOM 2633 N N . LEU A 1 349 ? 3.699 -27.959 -22.881 1.00 52.94 349 LEU A N 1
ATOM 2634 C CA . LEU A 1 349 ? 4.424 -27.124 -21.907 1.00 52.94 349 LEU A CA 1
ATOM 2635 C C . LEU A 1 349 ? 3.804 -27.144 -20.496 1.00 52.94 349 LEU A C 1
ATOM 2637 O O . LEU A 1 349 ? 4.471 -26.790 -19.528 1.00 52.94 349 LEU A O 1
ATOM 2641 N N . GLY A 1 350 ? 2.547 -27.580 -20.359 1.00 49.44 350 GLY A N 1
ATOM 2642 C CA . GLY A 1 350 ? 1.842 -27.660 -19.075 1.00 49.44 350 GLY A CA 1
ATOM 2643 C C . GLY A 1 350 ? 2.200 -28.866 -18.195 1.00 49.44 350 GLY A C 1
ATOM 2644 O O . GLY A 1 350 ? 1.645 -28.995 -17.105 1.00 49.44 350 GLY A O 1
ATOM 2645 N N . VAL A 1 351 ? 3.089 -29.766 -18.634 1.00 50.25 351 VAL A N 1
ATOM 2646 C CA . VAL A 1 351 ? 3.421 -31.001 -17.905 1.00 50.25 351 VAL A CA 1
ATOM 2647 C C . VAL A 1 351 ? 4.866 -30.943 -17.408 1.00 50.25 351 VAL A C 1
ATOM 2649 O O . VAL A 1 351 ? 5.794 -30.783 -18.195 1.00 50.25 351 VAL A O 1
ATOM 2652 N N . HIS A 1 352 ? 5.070 -31.090 -16.093 1.00 49.81 352 HIS A N 1
ATOM 2653 C CA . HIS A 1 352 ? 6.396 -31.192 -15.476 1.00 49.81 352 HIS A CA 1
ATOM 2654 C C . HIS A 1 352 ? 7.148 -32.422 -16.004 1.00 49.81 352 HIS A C 1
ATOM 2656 O O . HIS A 1 352 ? 6.934 -33.543 -15.541 1.00 49.81 352 HIS A O 1
ATOM 2662 N N . VAL A 1 353 ? 8.038 -32.206 -16.971 1.00 51.94 353 VAL A N 1
ATOM 2663 C CA . VAL A 1 353 ? 8.902 -33.239 -17.544 1.00 51.94 353 VAL A CA 1
ATOM 2664 C C . VAL A 1 353 ? 10.364 -32.829 -17.375 1.00 51.94 353 VAL A C 1
ATOM 2666 O O . VAL A 1 353 ? 10.716 -31.658 -17.493 1.00 51.94 353 VAL A O 1
ATOM 2669 N N . ASP A 1 354 ? 11.201 -33.823 -17.081 1.00 58.31 354 ASP A N 1
ATOM 2670 C CA . ASP A 1 354 ? 12.665 -33.760 -17.068 1.00 58.31 354 ASP A CA 1
ATOM 2671 C C . ASP A 1 354 ? 13.200 -32.941 -18.273 1.00 58.31 354 ASP A C 1
ATOM 2673 O O . ASP A 1 354 ? 12.816 -33.241 -19.408 1.00 58.31 354 ASP A O 1
ATOM 2677 N N . PRO A 1 355 ? 14.038 -31.902 -18.078 1.00 54.56 355 PRO A N 1
ATOM 2678 C CA . PRO A 1 355 ? 14.377 -30.907 -19.107 1.00 54.56 355 PRO A CA 1
ATOM 2679 C C . PRO A 1 355 ? 14.959 -31.481 -20.409 1.00 54.56 355 PRO A C 1
ATOM 2681 O O . PRO A 1 355 ? 14.731 -30.926 -21.488 1.00 54.56 355 PRO A O 1
ATOM 2684 N N . THR A 1 356 ? 15.655 -32.619 -20.348 1.00 56.75 356 THR A N 1
ATOM 2685 C CA . THR A 1 356 ? 16.148 -33.314 -21.553 1.00 56.75 356 THR A CA 1
ATOM 2686 C C . THR A 1 356 ? 15.014 -33.961 -22.350 1.00 56.75 356 THR A C 1
ATOM 2688 O O . THR A 1 356 ? 14.997 -33.871 -23.575 1.00 56.75 356 THR A O 1
ATOM 2691 N N . LYS A 1 357 ? 14.012 -34.531 -21.674 1.00 58.72 357 LYS A N 1
ATOM 2692 C CA . LYS A 1 357 ? 12.827 -35.130 -22.311 1.00 58.72 357 LYS A CA 1
ATOM 2693 C C . LYS A 1 357 ? 11.803 -34.087 -22.747 1.00 58.72 357 LYS A C 1
ATOM 2695 O O . LYS A 1 357 ? 11.106 -34.307 -23.731 1.00 58.72 357 LYS A O 1
ATOM 2700 N N . ALA A 1 358 ? 11.722 -32.955 -22.047 1.00 60.47 358 ALA A N 1
ATOM 2701 C CA . ALA A 1 358 ? 10.863 -31.838 -22.424 1.00 60.47 358 ALA A CA 1
ATOM 2702 C C . ALA A 1 358 ? 11.320 -31.220 -23.752 1.00 60.47 358 ALA A C 1
ATOM 2704 O O . ALA A 1 358 ? 10.509 -31.015 -24.648 1.00 60.47 358 ALA A O 1
ATOM 2705 N N . THR A 1 359 ? 12.627 -31.007 -23.917 1.00 60.00 359 THR A N 1
ATOM 2706 C CA . THR A 1 359 ? 13.197 -30.452 -25.153 1.00 60.00 359 THR A CA 1
ATOM 2707 C C . THR A 1 359 ? 12.950 -31.376 -26.349 1.00 60.00 359 THR A C 1
ATOM 2709 O O . THR A 1 359 ? 12.495 -30.921 -27.394 1.00 60.00 359 THR A O 1
ATOM 2712 N N . GLU A 1 360 ? 13.160 -32.685 -26.189 1.00 62.66 360 GLU A N 1
ATOM 2713 C CA . GLU A 1 360 ? 12.877 -33.670 -27.241 1.00 62.66 360 GLU A CA 1
ATOM 2714 C C . GLU A 1 360 ? 11.373 -33.760 -27.558 1.00 62.66 360 GLU A C 1
ATOM 2716 O O . GLU A 1 360 ? 10.987 -33.729 -28.726 1.00 62.66 360 GLU A O 1
ATOM 2721 N N . ALA A 1 361 ? 10.506 -33.781 -26.539 1.00 66.75 361 ALA A N 1
ATOM 2722 C CA . ALA A 1 361 ? 9.053 -33.808 -26.721 1.00 66.75 361 ALA A CA 1
ATOM 2723 C C . ALA A 1 361 ? 8.505 -32.543 -27.408 1.00 66.75 361 ALA A C 1
ATOM 2725 O O . ALA A 1 361 ? 7.527 -32.628 -28.151 1.00 66.75 361 ALA A O 1
ATOM 2726 N N . LEU A 1 362 ? 9.137 -31.385 -27.189 1.00 67.44 362 LEU A N 1
ATOM 2727 C CA . LEU A 1 362 ? 8.758 -30.111 -27.806 1.00 67.44 362 LEU A CA 1
ATOM 2728 C C . LEU A 1 362 ? 9.311 -29.969 -29.232 1.00 67.44 362 LEU A C 1
ATOM 2730 O O . LEU A 1 362 ? 8.602 -29.489 -30.117 1.00 67.44 362 LEU A O 1
ATOM 2734 N N . LEU A 1 363 ? 10.555 -30.394 -29.478 1.00 71.25 363 LEU A N 1
ATOM 2735 C CA . LEU A 1 363 ? 11.227 -30.201 -30.767 1.00 71.25 363 LEU A CA 1
ATOM 2736 C C . LEU A 1 363 ? 10.881 -31.283 -31.798 1.00 71.25 363 LEU A C 1
ATOM 2738 O O . LEU A 1 363 ? 10.781 -30.975 -32.985 1.00 71.25 363 LEU A O 1
ATOM 2742 N N . MET A 1 364 ? 10.646 -32.532 -31.387 1.00 77.81 364 MET A N 1
ATOM 2743 C CA . MET A 1 364 ? 10.415 -33.634 -32.332 1.00 77.81 364 MET A CA 1
ATOM 2744 C C . MET A 1 364 ? 9.168 -33.477 -33.219 1.00 77.81 364 MET A C 1
ATOM 2746 O O . MET A 1 364 ? 9.267 -33.764 -34.417 1.00 77.81 364 MET A O 1
ATOM 2750 N N . PRO A 1 365 ? 8.011 -32.994 -32.722 1.00 78.69 365 PRO A N 1
ATOM 2751 C CA . PRO A 1 365 ? 6.858 -32.721 -33.580 1.00 78.69 365 PRO A CA 1
ATOM 2752 C C . PRO A 1 365 ? 7.143 -31.628 -34.621 1.00 78.69 365 PRO A C 1
ATOM 2754 O O . PRO A 1 365 ? 6.716 -31.747 -35.771 1.00 78.69 365 PRO A O 1
ATOM 2757 N N . LEU A 1 366 ? 7.906 -30.596 -34.237 1.00 73.75 366 LEU A N 1
ATOM 2758 C CA . LEU A 1 366 ? 8.296 -29.491 -35.114 1.00 73.75 366 LEU A CA 1
ATOM 2759 C C . LEU A 1 366 ? 9.248 -29.976 -36.219 1.00 73.75 366 LEU A C 1
ATOM 2761 O O . LEU A 1 366 ? 8.996 -29.734 -37.398 1.00 73.75 366 LEU A O 1
ATOM 2765 N N . VAL A 1 367 ? 10.283 -30.737 -35.846 1.00 76.94 367 VAL A N 1
ATOM 2766 C CA . VAL A 1 367 ? 11.239 -31.355 -36.778 1.00 76.94 367 VAL A CA 1
ATOM 2767 C C . VAL A 1 367 ? 10.511 -32.287 -37.749 1.00 76.94 367 VAL A C 1
ATOM 2769 O O . VAL A 1 367 ? 10.661 -32.144 -38.959 1.00 76.94 367 VAL A O 1
ATOM 2772 N N . SER A 1 368 ? 9.645 -33.179 -37.250 1.00 79.62 368 SER A N 1
ATOM 2773 C CA . SER A 1 368 ? 8.875 -34.108 -38.090 1.00 79.62 368 SER A CA 1
ATOM 2774 C C . SER A 1 368 ? 7.993 -33.382 -39.109 1.00 79.62 368 SER A C 1
ATOM 2776 O O . SER A 1 368 ? 7.914 -33.785 -40.272 1.00 79.62 368 SER A O 1
ATOM 2778 N N . LYS A 1 369 ? 7.342 -32.283 -38.707 1.00 76.12 369 LYS A N 1
ATOM 2779 C CA . LYS A 1 369 ? 6.481 -31.508 -39.605 1.00 76.12 369 LYS A CA 1
ATOM 2780 C C . LYS A 1 369 ? 7.290 -30.740 -40.652 1.00 76.12 369 LYS A C 1
ATOM 2782 O O . LYS A 1 369 ? 6.905 -30.774 -41.819 1.00 76.12 369 LYS A O 1
ATOM 2787 N N . ILE A 1 370 ? 8.423 -30.135 -40.281 1.00 75.50 370 ILE A N 1
ATOM 2788 C CA . ILE A 1 370 ? 9.337 -29.485 -41.236 1.00 75.50 370 ILE A CA 1
ATOM 2789 C C . ILE A 1 370 ? 9.853 -30.507 -42.258 1.00 75.50 370 ILE A C 1
ATOM 2791 O O . ILE A 1 370 ? 9.775 -30.259 -43.460 1.00 75.50 370 ILE A O 1
ATOM 2795 N N . THR A 1 371 ? 10.268 -31.698 -41.815 1.00 77.19 371 THR A N 1
ATOM 2796 C CA . THR A 1 371 ? 10.682 -32.785 -42.716 1.00 77.19 371 THR A CA 1
ATOM 2797 C C . THR A 1 371 ? 9.547 -33.219 -43.653 1.00 77.19 371 THR A C 1
ATOM 2799 O O . THR A 1 371 ? 9.771 -33.424 -44.845 1.00 77.19 371 THR A O 1
ATOM 2802 N N . ASN A 1 372 ? 8.305 -33.306 -43.168 1.00 78.38 372 ASN A N 1
ATOM 2803 C CA . ASN A 1 372 ? 7.153 -33.637 -44.014 1.00 78.38 372 ASN A CA 1
ATOM 2804 C C . ASN A 1 372 ? 6.850 -32.544 -45.058 1.00 78.38 372 ASN A C 1
ATOM 2806 O O . ASN A 1 372 ? 6.571 -32.869 -46.214 1.00 78.38 372 ASN A O 1
ATOM 2810 N N . LEU A 1 373 ? 6.956 -31.262 -44.688 1.00 77.62 373 LEU A N 1
ATOM 2811 C CA . LEU A 1 373 ? 6.794 -30.132 -45.613 1.00 77.62 373 LEU A CA 1
ATOM 2812 C C . LEU A 1 373 ? 7.880 -30.127 -46.701 1.00 77.62 373 LEU A C 1
ATOM 2814 O O . LEU A 1 373 ? 7.589 -29.859 -47.866 1.00 77.62 373 LEU A O 1
ATOM 2818 N N . GLN A 1 374 ? 9.111 -30.523 -46.366 1.00 74.69 374 GLN A N 1
ATOM 2819 C CA . GLN A 1 374 ? 10.207 -30.652 -47.335 1.00 74.69 374 GLN A CA 1
ATOM 2820 C C . GLN A 1 374 ? 9.968 -31.740 -48.388 1.00 74.69 374 GLN A C 1
ATOM 2822 O O . GLN A 1 374 ? 10.385 -31.588 -49.544 1.00 74.69 374 GLN A O 1
ATOM 2827 N N . ILE A 1 375 ? 9.291 -32.829 -48.018 1.00 81.50 375 ILE A N 1
ATOM 2828 C CA . ILE A 1 375 ? 8.971 -33.939 -48.927 1.00 81.50 375 ILE A CA 1
ATOM 2829 C C . ILE A 1 375 ? 7.808 -33.562 -49.865 1.00 81.50 375 ILE A C 1
ATOM 2831 O O . ILE A 1 375 ? 7.652 -34.159 -50.936 1.00 81.50 375 ILE A O 1
ATOM 2835 N N . HIS A 1 376 ? 7.022 -32.531 -49.535 1.00 83.75 376 HIS A N 1
ATOM 2836 C CA . HIS A 1 376 ? 5.904 -32.113 -50.371 1.00 83.75 376 HIS A CA 1
ATOM 2837 C C . HIS A 1 376 ? 6.374 -31.431 -51.674 1.00 83.75 376 HIS A C 1
ATOM 2839 O O . HIS A 1 376 ? 7.319 -30.632 -51.717 1.00 83.75 376 HIS A O 1
ATOM 2845 N N . LYS A 1 377 ? 5.737 -31.796 -52.794 1.00 73.50 377 LYS A N 1
ATOM 2846 C CA . LYS A 1 377 ? 6.035 -31.236 -54.121 1.00 73.50 377 LYS A CA 1
ATOM 2847 C C . LYS A 1 377 ? 5.413 -29.843 -54.208 1.00 73.50 377 LYS A C 1
ATOM 2849 O O . LYS A 1 377 ? 4.202 -29.728 -54.081 1.00 73.50 377 LYS A O 1
ATOM 2854 N N . GLY A 1 378 ? 6.231 -28.822 -54.463 1.00 83.31 378 GLY A N 1
ATOM 2855 C CA . GLY A 1 378 ? 5.780 -27.427 -54.562 1.00 83.31 378 GLY A CA 1
ATOM 2856 C C . GLY A 1 378 ? 6.076 -26.561 -53.336 1.00 83.31 378 GLY A C 1
ATOM 2857 O O . GLY A 1 378 ? 5.725 -25.392 -53.345 1.00 83.31 378 GLY A O 1
ATOM 2858 N N . PHE A 1 379 ? 6.747 -27.085 -52.305 1.00 83.50 379 PHE A N 1
ATOM 2859 C CA . PHE A 1 379 ? 7.236 -26.241 -51.213 1.00 83.50 379 PHE A CA 1
ATOM 2860 C C . PHE A 1 379 ? 8.424 -25.393 -51.701 1.00 83.50 379 PHE A C 1
ATOM 2862 O O . PHE A 1 379 ? 9.502 -25.933 -51.963 1.00 83.50 379 PHE A O 1
ATOM 2869 N N . GLU A 1 380 ? 8.212 -24.085 -51.872 1.00 83.62 380 GLU A N 1
ATOM 2870 C CA . GLU A 1 380 ? 9.180 -23.146 -52.471 1.00 83.62 380 GLU A CA 1
ATOM 2871 C C . GLU A 1 380 ? 10.266 -22.670 -51.488 1.00 83.62 380 GLU A C 1
ATOM 2873 O O . GLU A 1 380 ? 11.298 -22.153 -51.906 1.00 83.62 380 GLU A O 1
ATOM 2878 N N . HIS A 1 381 ? 10.087 -22.898 -50.182 1.00 83.25 381 HIS A N 1
ATOM 2879 C CA . HIS A 1 381 ? 10.965 -22.380 -49.122 1.00 83.25 381 HIS A CA 1
ATOM 2880 C C . HIS A 1 381 ? 11.838 -23.454 -48.452 1.00 83.25 381 HIS A C 1
ATOM 2882 O O . HIS A 1 381 ? 12.144 -23.359 -47.263 1.00 83.25 381 HIS A O 1
ATOM 2888 N N . LYS A 1 382 ? 12.251 -24.488 -49.200 1.00 79.12 382 LYS A N 1
ATOM 2889 C CA . LYS A 1 382 ? 13.057 -25.609 -48.666 1.00 79.12 382 LYS A CA 1
ATOM 2890 C C . LYS A 1 382 ? 14.348 -25.143 -47.995 1.00 79.12 382 LYS A C 1
ATOM 2892 O O . LYS A 1 382 ? 14.606 -25.533 -46.864 1.00 79.12 382 LYS A O 1
ATOM 2897 N N . GLU A 1 383 ? 15.086 -24.246 -48.645 1.00 78.69 383 GLU A N 1
ATOM 2898 C CA . GLU A 1 383 ? 16.373 -23.742 -48.145 1.00 78.69 383 GLU A CA 1
ATOM 2899 C C . GLU A 1 383 ? 16.225 -22.921 -46.853 1.00 78.69 383 GLU A C 1
ATOM 2901 O O . GLU A 1 383 ? 17.045 -23.036 -45.946 1.00 78.69 383 GLU A O 1
ATOM 2906 N N . ALA A 1 384 ? 15.153 -22.130 -46.732 1.00 73.06 384 ALA A N 1
ATOM 2907 C CA . ALA A 1 384 ? 14.873 -21.364 -45.517 1.00 73.06 384 ALA A CA 1
ATOM 2908 C C . ALA A 1 384 ? 14.479 -22.283 -44.350 1.00 73.06 384 ALA A C 1
ATOM 2910 O O . ALA A 1 384 ? 14.924 -22.078 -43.223 1.00 73.06 384 ALA A O 1
ATOM 2911 N N . ALA A 1 385 ? 13.688 -23.325 -44.624 1.00 74.06 385 ALA A N 1
ATOM 2912 C CA . ALA A 1 385 ? 13.333 -24.328 -43.626 1.00 74.06 385 ALA A CA 1
ATOM 2913 C C . ALA A 1 385 ? 14.557 -25.142 -43.163 1.00 74.06 385 ALA A C 1
ATOM 2915 O O . ALA A 1 385 ? 14.705 -25.373 -41.965 1.00 74.06 385 ALA A O 1
ATOM 2916 N N . ASP A 1 386 ? 15.457 -25.516 -44.081 1.00 74.75 386 ASP A N 1
ATOM 2917 C CA . ASP A 1 386 ? 16.724 -26.190 -43.758 1.00 74.75 386 ASP A CA 1
ATOM 2918 C C . ASP A 1 386 ? 17.633 -25.317 -42.885 1.00 74.75 386 ASP A C 1
ATOM 2920 O O . ASP A 1 386 ? 18.194 -25.800 -41.902 1.00 74.75 386 ASP A O 1
ATOM 2924 N N . ALA A 1 387 ? 17.744 -24.021 -43.192 1.00 73.00 387 ALA A N 1
ATOM 2925 C CA . ALA A 1 387 ? 18.547 -23.088 -42.405 1.00 73.00 387 ALA A CA 1
ATOM 2926 C C . ALA A 1 387 ? 18.025 -22.940 -40.964 1.00 73.00 387 ALA A C 1
ATOM 2928 O O . ALA A 1 387 ? 18.815 -22.923 -40.020 1.00 73.00 387 ALA A O 1
ATOM 2929 N N . VAL A 1 388 ? 16.701 -22.882 -40.783 1.00 71.88 388 VAL A N 1
ATOM 2930 C CA . VAL A 1 388 ? 16.074 -22.832 -39.453 1.00 71.88 388 VAL A CA 1
ATOM 2931 C C . VAL A 1 388 ? 16.289 -24.143 -38.694 1.00 71.88 388 VAL A C 1
ATOM 2933 O O . VAL A 1 388 ? 16.625 -24.111 -37.512 1.00 71.88 388 VAL A O 1
ATOM 2936 N N . LEU A 1 389 ? 16.152 -25.294 -39.362 1.00 74.38 389 LEU A N 1
ATOM 2937 C CA . LEU A 1 389 ? 16.363 -26.605 -38.742 1.00 74.38 389 LEU A CA 1
ATOM 2938 C C . LEU A 1 389 ? 17.824 -26.794 -38.294 1.00 74.38 389 LEU A C 1
ATOM 2940 O O . LEU A 1 389 ? 18.074 -27.266 -37.188 1.00 74.38 389 LEU A O 1
ATOM 2944 N N . LEU A 1 390 ? 18.782 -26.373 -39.126 1.00 75.12 390 LEU A N 1
ATOM 2945 C CA . LEU A 1 390 ? 20.215 -26.416 -38.821 1.00 75.12 390 LEU A CA 1
ATOM 2946 C C . LEU A 1 390 ? 20.609 -25.470 -37.681 1.00 75.12 390 LEU A C 1
ATOM 2948 O O . LEU A 1 390 ? 21.497 -25.804 -36.904 1.00 75.12 390 LEU A O 1
ATOM 2952 N N . ALA A 1 391 ? 19.952 -24.315 -37.559 1.00 65.12 391 ALA A N 1
ATOM 2953 C CA . ALA A 1 391 ? 20.184 -23.388 -36.453 1.00 65.12 391 ALA A CA 1
ATOM 2954 C C . ALA A 1 391 ? 19.566 -23.874 -35.128 1.00 65.12 391 ALA A C 1
ATOM 2956 O O . ALA A 1 391 ? 20.074 -23.547 -34.057 1.00 65.12 391 ALA A O 1
ATOM 2957 N N . ALA A 1 392 ? 18.474 -24.643 -35.194 1.00 64.38 392 ALA A N 1
ATOM 2958 C CA . ALA A 1 392 ? 17.735 -25.117 -34.024 1.00 64.38 392 ALA A CA 1
ATOM 2959 C C . ALA A 1 392 ? 18.305 -26.402 -33.400 1.00 64.38 392 ALA A C 1
ATOM 2961 O O . ALA A 1 392 ? 18.067 -26.656 -32.221 1.00 64.38 392 ALA A O 1
ATOM 2962 N N . ILE A 1 393 ? 19.038 -27.220 -34.164 1.00 74.44 393 ILE A N 1
ATOM 2963 C CA . ILE A 1 393 ? 19.684 -28.435 -33.653 1.00 74.44 393 ILE A CA 1
ATOM 2964 C C . ILE A 1 393 ? 21.109 -28.068 -33.217 1.00 74.44 393 ILE A C 1
ATOM 2966 O O . ILE A 1 393 ? 21.966 -27.873 -34.081 1.00 74.44 393 ILE A O 1
ATOM 2970 N N . PRO A 1 394 ? 21.416 -27.983 -31.908 1.00 56.59 394 PRO A N 1
ATOM 2971 C CA . PRO A 1 394 ? 22.791 -27.804 -31.466 1.00 56.59 394 PRO A CA 1
ATOM 2972 C C . PRO A 1 394 ? 23.603 -29.036 -31.883 1.00 56.59 394 PRO A C 1
ATOM 2974 O O . PRO A 1 394 ? 23.490 -30.106 -31.286 1.00 56.59 394 PRO A O 1
ATOM 2977 N N . LEU A 1 395 ? 24.420 -28.894 -32.928 1.00 45.28 395 LEU A N 1
ATOM 2978 C CA . LEU A 1 395 ? 25.372 -29.906 -33.389 1.00 45.28 395 LEU A CA 1
ATOM 2979 C C . LEU A 1 395 ? 26.555 -30.006 -32.409 1.00 45.28 395 LEU A C 1
ATOM 2981 O O . LEU A 1 395 ? 27.694 -29.749 -32.771 1.00 45.28 395 LEU A O 1
ATOM 2985 N N . ASN A 1 396 ? 26.289 -30.389 -31.161 1.00 47.19 396 ASN A N 1
ATOM 2986 C CA . ASN A 1 396 ? 27.299 -30.918 -30.247 1.00 47.19 396 ASN A CA 1
ATOM 2987 C C . ASN A 1 396 ? 27.167 -32.444 -30.218 1.00 47.19 396 ASN A C 1
ATOM 2989 O O . ASN A 1 396 ? 26.739 -33.043 -29.236 1.00 47.19 396 ASN A O 1
ATOM 2993 N N . LEU A 1 397 ? 27.512 -33.068 -31.343 1.00 43.81 397 LEU A N 1
ATOM 2994 C CA . LEU A 1 397 ? 27.819 -34.492 -31.415 1.00 43.81 397 LEU A CA 1
ATOM 2995 C C . LEU A 1 397 ? 29.304 -34.625 -31.759 1.00 43.81 397 LEU A C 1
ATOM 2997 O O . LEU A 1 397 ? 29.655 -35.050 -32.858 1.00 43.81 397 LEU A O 1
ATOM 3001 N N . GLU A 1 398 ? 30.189 -34.239 -30.836 1.00 46.88 398 GLU A N 1
ATOM 3002 C CA . GLU A 1 398 ? 31.504 -34.878 -30.831 1.00 46.88 398 GLU A CA 1
ATOM 3003 C C . GLU A 1 398 ? 31.287 -36.327 -30.370 1.00 46.88 398 GLU A C 1
ATOM 3005 O O . GLU A 1 398 ? 30.688 -36.540 -29.308 1.00 46.88 398 GLU A O 1
ATOM 3010 N N . PRO A 1 399 ? 31.694 -37.343 -31.149 1.00 46.06 399 PRO A N 1
ATOM 3011 C CA . PRO A 1 399 ? 31.703 -38.702 -30.643 1.00 46.06 399 PRO A CA 1
ATOM 3012 C C . PRO A 1 399 ? 32.635 -38.736 -29.431 1.00 46.06 399 PRO A C 1
ATOM 3014 O O . PRO A 1 399 ? 33.804 -38.366 -29.522 1.00 46.06 399 PRO A O 1
ATOM 3017 N N . SER A 1 400 ? 32.113 -39.164 -28.283 1.00 46.53 400 SER A N 1
ATOM 3018 C CA . SER A 1 400 ? 32.950 -39.570 -27.159 1.00 46.53 400 SER A CA 1
ATOM 3019 C C . SER A 1 400 ? 33.710 -40.830 -27.576 1.00 46.53 400 SER A C 1
ATOM 3021 O O . SER A 1 400 ? 33.258 -41.951 -27.343 1.00 46.53 400 SER A O 1
ATOM 3023 N N . ASP A 1 401 ? 34.835 -40.645 -28.258 1.00 49.19 401 ASP A N 1
ATOM 3024 C CA . ASP A 1 401 ? 35.837 -41.684 -28.432 1.00 49.19 401 ASP A CA 1
ATOM 3025 C C . ASP A 1 401 ? 36.531 -41.904 -27.076 1.00 49.19 401 ASP A C 1
ATOM 3027 O O . ASP A 1 401 ? 37.356 -41.095 -26.666 1.00 49.19 401 ASP A O 1
ATOM 3031 N N . GLN A 1 402 ? 36.144 -43.012 -26.427 1.00 40.38 402 GLN A N 1
ATOM 3032 C CA . GLN A 1 402 ? 36.840 -43.808 -25.391 1.00 40.38 402 GLN A CA 1
ATOM 3033 C C . GLN A 1 402 ? 37.323 -43.152 -24.089 1.00 40.38 402 GLN A C 1
ATOM 3035 O O . GLN A 1 402 ? 38.263 -42.331 -24.102 1.00 40.38 402 GLN A O 1
#